Protein AF-0000000076348646 (afdb_homodimer)

Structure (mmCIF, N/CA/C/O backbone):
data_AF-0000000076348646-model_v1
#
loop_
_entity.id
_entity.type
_entity.pdbx_description
1 polymer 'UPF0246 protein F7D20_08375'
#
loop_
_atom_site.group_PDB
_atom_site.id
_atom_site.type_symbol
_atom_site.label_atom_id
_atom_site.label_alt_id
_atom_site.label_comp_id
_atom_site.label_asym_id
_atom_site.label_entity_id
_atom_site.label_seq_id
_atom_site.pdbx_PDB_ins_code
_atom_site.Cartn_x
_atom_site.Cartn_y
_atom_site.Cartn_z
_atom_site.occupancy
_atom_site.B_iso_or_equiv
_atom_site.auth_seq_id
_atom_site.auth_comp_id
_atom_site.auth_asym_id
_atom_site.auth_atom_id
_atom_site.pdbx_PDB_model_num
ATOM 1 N N . MET A 1 1 ? 0.37 -32.438 -5.895 1 96.38 1 MET A N 1
ATOM 2 C CA . MET A 1 1 ? 0.65 -31.203 -5.156 1 96.38 1 MET A CA 1
ATOM 3 C C . MET A 1 1 ? 0.31 -29.984 -5.996 1 96.38 1 MET A C 1
ATOM 5 O O . MET A 1 1 ? 0.658 -29.906 -7.176 1 96.38 1 MET A O 1
ATOM 9 N N . GLN A 1 2 ? -0.508 -29.078 -5.422 1 98.62 2 GLN A N 1
ATOM 10 C CA . GLN A 1 2 ? -0.796 -27.812 -6.078 1 98.62 2 GLN A CA 1
ATOM 11 C C . GLN A 1 2 ? 0.082 -26.688 -5.52 1 98.62 2 GLN A C 1
ATOM 13 O O . GLN A 1 2 ? 0.474 -26.734 -4.352 1 98.62 2 GLN A O 1
ATOM 18 N N . ILE A 1 3 ? 0.39 -25.734 -6.387 1 98.81 3 ILE A N 1
ATOM 19 C CA . ILE A 1 3 ? 1.268 -24.625 -6.039 1 98.81 3 ILE A CA 1
ATOM 20 C C . ILE A 1 3 ? 0.524 -23.297 -6.223 1 98.81 3 ILE A C 1
ATOM 22 O O . ILE A 1 3 ? -0.223 -23.125 -7.188 1 98.81 3 ILE A O 1
ATOM 26 N N . LEU A 1 4 ? 0.696 -22.438 -5.309 1 98.81 4 LEU A N 1
ATOM 27 C CA . LEU A 1 4 ? 0.098 -21.094 -5.375 1 98.81 4 LEU A CA 1
ATOM 28 C C . LEU A 1 4 ? 1.174 -20.031 -5.469 1 98.81 4 LEU A C 1
ATOM 30 O O . LEU A 1 4 ? 2.074 -19.969 -4.629 1 98.81 4 LEU A O 1
ATOM 34 N N . LEU A 1 5 ? 1.164 -19.203 -6.516 1 98.81 5 LEU A N 1
ATOM 35 C CA . LEU A 1 5 ? 2.08 -18.094 -6.727 1 98.81 5 LEU A CA 1
ATOM 36 C C . LEU A 1 5 ? 1.314 -16.797 -6.977 1 98.81 5 LEU A C 1
ATOM 38 O O . LEU A 1 5 ? 0.249 -16.812 -7.594 1 98.81 5 LEU A O 1
ATOM 42 N N . ALA A 1 6 ? 1.824 -15.695 -6.48 1 98.25 6 ALA A N 1
ATOM 43 C CA . ALA A 1 6 ? 1.195 -14.398 -6.711 1 98.25 6 ALA A CA 1
ATOM 44 C C . ALA A 1 6 ? 1.546 -13.859 -8.094 1 98.25 6 ALA A C 1
ATOM 46 O O . ALA A 1 6 ? 2.621 -14.148 -8.625 1 98.25 6 ALA A O 1
ATOM 47 N N . ASN A 1 7 ? 0.693 -13.031 -8.664 1 98.31 7 ASN A N 1
ATOM 48 C CA . ASN A 1 7 ? 1.028 -12.312 -9.891 1 98.31 7 ASN A CA 1
ATOM 49 C C . ASN A 1 7 ? 2.029 -11.195 -9.625 1 98.31 7 ASN A C 1
ATOM 51 O O . ASN A 1 7 ? 2.521 -11.047 -8.508 1 98.31 7 ASN A O 1
ATOM 55 N N . ALA A 1 8 ? 2.402 -10.484 -10.703 1 97.75 8 ALA A N 1
ATOM 56 C CA . ALA A 1 8 ? 3.195 -9.266 -10.602 1 97.75 8 ALA A CA 1
ATOM 57 C C . ALA A 1 8 ? 2.438 -8.07 -11.164 1 97.75 8 ALA A C 1
ATOM 59 O O . ALA A 1 8 ? 1.623 -8.219 -12.078 1 97.75 8 ALA A O 1
ATOM 60 N N . LYS A 1 9 ? 2.707 -6.895 -10.68 1 95.81 9 LYS A N 1
ATOM 61 C CA . LYS A 1 9 ? 2.09 -5.68 -11.203 1 95.81 9 LYS A CA 1
ATOM 62 C C . LYS A 1 9 ? 2.703 -5.289 -12.547 1 95.81 9 LYS A C 1
ATOM 64 O O . LYS A 1 9 ? 2.006 -4.785 -13.43 1 95.81 9 LYS A O 1
ATOM 69 N N . ILE A 1 10 ? 4.016 -5.484 -12.625 1 96.75 10 ILE A N 1
ATOM 70 C CA . ILE A 1 10 ? 4.691 -5.18 -13.883 1 96.75 10 ILE A CA 1
ATOM 71 C C . ILE A 1 10 ? 4.48 -6.328 -14.867 1 96.75 10 ILE A C 1
ATOM 73 O O . ILE A 1 10 ? 4.66 -7.496 -14.523 1 96.75 10 ILE A O 1
ATOM 77 N N . MET A 1 11 ? 4.078 -5.957 -16.094 1 97.81 11 MET A N 1
ATOM 78 C CA . MET A 1 11 ? 3.762 -6.977 -17.094 1 97.81 11 MET A CA 1
ATOM 79 C C . MET A 1 11 ? 4.461 -6.676 -18.406 1 97.81 11 MET A C 1
ATOM 81 O O . MET A 1 11 ? 4.75 -5.52 -18.719 1 97.81 11 MET A O 1
ATOM 85 N N . PHE A 1 12 ? 4.684 -7.727 -19.125 1 97 12 PHE A N 1
ATOM 86 C CA . PHE A 1 12 ? 5.137 -7.586 -20.5 1 97 12 PHE A CA 1
ATOM 87 C C . PHE A 1 12 ? 3.979 -7.195 -21.406 1 97 12 PHE A C 1
ATOM 89 O O . PHE A 1 12 ? 2.82 -7.5 -21.125 1 97 12 PHE A O 1
ATOM 96 N N . GLY A 1 13 ? 4.336 -6.586 -22.594 1 94.81 13 GLY A N 1
ATOM 97 C CA . GLY A 1 13 ? 3.328 -6.227 -23.578 1 94.81 13 GLY A CA 1
ATOM 98 C C . GLY A 1 13 ? 2.986 -7.359 -24.516 1 94.81 13 GLY A C 1
ATOM 99 O O . GLY A 1 13 ? 1.911 -7.367 -25.125 1 94.81 13 GLY A O 1
ATOM 100 N N . LYS A 1 14 ? 3.977 -8.258 -24.609 1 94.06 14 LYS A N 1
ATOM 101 C CA . LYS A 1 14 ? 3.816 -9.391 -25.531 1 94.06 14 LYS A CA 1
ATOM 102 C C . LYS A 1 14 ? 4.656 -10.578 -25.078 1 94.06 14 LYS A C 1
ATOM 104 O O . LYS A 1 14 ? 5.559 -10.438 -24.25 1 94.06 14 LYS A O 1
ATOM 109 N N . ALA A 1 15 ? 4.211 -11.727 -25.562 1 94.56 15 ALA A N 1
ATOM 110 C CA . ALA A 1 15 ? 4.965 -12.961 -25.359 1 94.56 15 ALA A CA 1
ATOM 111 C C . ALA A 1 15 ? 5.094 -13.75 -26.656 1 94.56 15 ALA A C 1
ATOM 113 O O . ALA A 1 15 ? 4.281 -13.602 -27.562 1 94.56 15 ALA A O 1
ATOM 114 N N . ASP A 1 16 ? 6.09 -14.617 -26.719 1 93.56 16 ASP A N 1
ATOM 115 C CA . ASP A 1 16 ? 6.371 -15.359 -27.953 1 93.56 16 ASP A CA 1
ATOM 116 C C . ASP A 1 16 ? 5.438 -16.562 -28.078 1 93.56 16 ASP A C 1
ATOM 118 O O . ASP A 1 16 ? 5.195 -17.047 -29.188 1 93.56 16 ASP A O 1
ATOM 122 N N . ARG A 1 17 ? 4.887 -17.016 -27.031 1 96.31 17 ARG A N 1
ATOM 123 C CA . ARG A 1 17 ? 4.004 -18.172 -27.047 1 96.31 17 ARG A CA 1
ATOM 124 C C . ARG A 1 17 ? 2.541 -17.75 -26.953 1 96.31 17 ARG A C 1
ATOM 126 O O . ARG A 1 17 ? 2.223 -16.719 -26.359 1 96.31 17 ARG A O 1
ATOM 133 N N . LYS A 1 18 ? 1.748 -18.656 -27.516 1 97.19 18 LYS A N 1
ATOM 134 C CA . LYS A 1 18 ? 0.311 -18.391 -27.469 1 97.19 18 LYS A CA 1
ATOM 135 C C . LYS A 1 18 ? -0.338 -19.125 -26.297 1 97.19 18 LYS A C 1
ATOM 137 O O . LYS A 1 18 ? 0.116 -20.203 -25.906 1 97.19 18 LYS A O 1
ATOM 142 N N . PRO A 1 19 ? -1.363 -18.469 -25.781 1 98.38 19 PRO A N 1
ATOM 143 C CA . PRO A 1 19 ? -2.111 -19.188 -24.75 1 98.38 19 PRO A CA 1
ATOM 144 C C . PRO A 1 19 ? -2.805 -20.438 -25.281 1 98.38 19 PRO 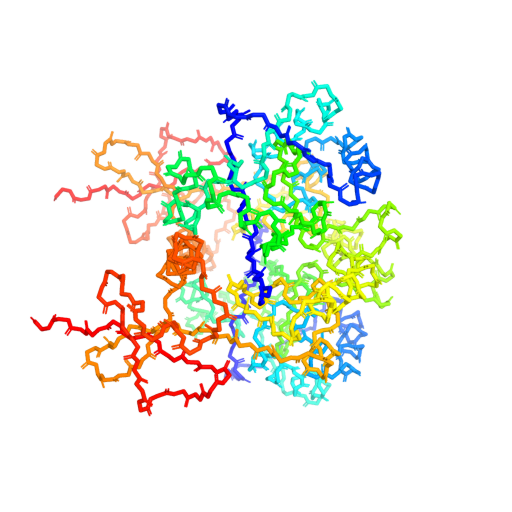A C 1
ATOM 146 O O . PRO A 1 19 ? -3.137 -20.516 -26.469 1 98.38 19 PRO A O 1
ATOM 149 N N . ILE A 1 20 ? -3.031 -21.406 -24.406 1 97.69 20 ILE A N 1
ATOM 150 C CA . ILE A 1 20 ? -3.705 -22.625 -24.844 1 97.69 20 ILE A CA 1
ATOM 151 C C . ILE A 1 20 ? -4.961 -22.844 -24.016 1 97.69 20 ILE A C 1
ATOM 153 O O . ILE A 1 20 ? -5.691 -23.828 -24.219 1 97.69 20 ILE A O 1
ATOM 157 N N . SER A 1 21 ? -5.215 -22.016 -23 1 98.44 21 SER A N 1
ATOM 158 C CA . SER A 1 21 ? -6.406 -22.078 -22.172 1 98.44 21 SER A CA 1
ATOM 159 C C . SER A 1 21 ? -6.93 -20.672 -21.844 1 98.44 21 SER A C 1
ATOM 161 O O . SER A 1 21 ? -6.309 -19.672 -22.219 1 98.44 21 SER A O 1
ATOM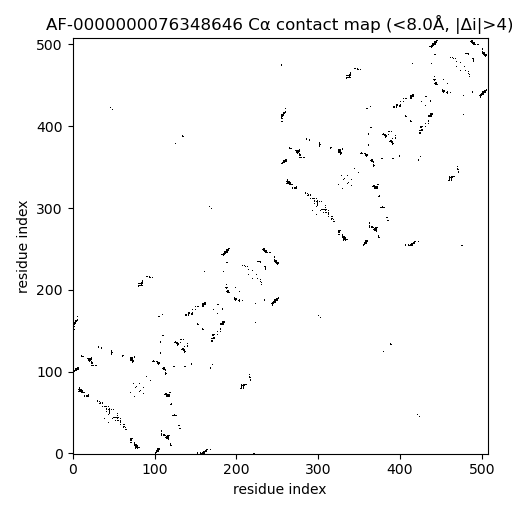 163 N N . THR A 1 22 ? -8.125 -20.656 -21.281 1 98.5 22 THR A N 1
ATOM 164 C CA . THR A 1 22 ? -8.797 -19.422 -20.906 1 98.5 22 THR A CA 1
ATOM 165 C C . THR A 1 22 ? 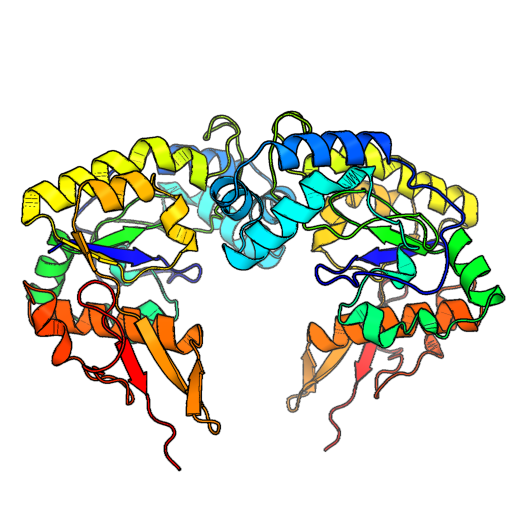-9.008 -19.344 -19.391 1 98.5 22 THR A C 1
ATOM 167 O O . THR A 1 22 ? -9.305 -20.359 -18.75 1 98.5 22 THR A O 1
ATOM 170 N N . PRO A 1 23 ? -8.891 -18.094 -18.875 1 98.75 23 PRO A N 1
ATOM 171 C CA . PRO A 1 23 ? -9.125 -17.969 -17.438 1 98.75 23 PRO A CA 1
ATOM 172 C C . PRO A 1 23 ? -10.492 -18.5 -17 1 98.75 23 PRO A C 1
ATOM 174 O O . PRO A 1 23 ? -11.484 -18.297 -17.703 1 98.75 23 PRO A O 1
ATOM 177 N N . LEU A 1 24 ? -10.531 -19.094 -15.852 1 98.12 24 LEU A N 1
ATOM 178 C CA . LEU A 1 24 ? -11.758 -19.656 -15.312 1 98.12 24 LEU A CA 1
ATOM 179 C C . LEU A 1 24 ? -12.828 -18.578 -15.141 1 98.12 24 LEU A C 1
ATOM 181 O O . LEU A 1 24 ? -14.016 -18.828 -15.359 1 98.12 24 LEU A O 1
ATOM 185 N N . PHE A 1 25 ? -12.453 -17.391 -14.852 1 98.25 25 PHE A N 1
ATOM 186 C CA . PHE A 1 25 ? -13.383 -16.312 -14.57 1 98.25 25 PHE A CA 1
ATOM 187 C C . PHE A 1 25 ? -13.227 -15.18 -15.578 1 98.25 25 PHE A C 1
ATOM 189 O O . PHE A 1 25 ? -13.297 -14 -15.219 1 98.25 25 PHE A O 1
ATOM 196 N N . GLN A 1 26 ? -13.047 -15.531 -16.797 1 98.38 26 GLN A N 1
ATOM 197 C CA . GLN A 1 26 ? -12.867 -14.555 -17.859 1 98.38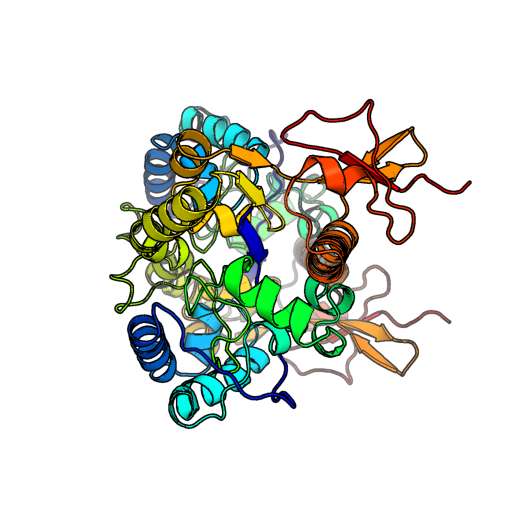 26 GLN A CA 1
ATOM 198 C C . GLN A 1 26 ? -14.039 -13.578 -17.922 1 98.38 26 GLN A C 1
ATOM 200 O O . GLN A 1 26 ? -13.852 -12.375 -18.078 1 98.38 26 GLN A O 1
ATOM 205 N N . THR A 1 27 ? -15.242 -14.094 -17.781 1 98.06 27 THR A N 1
ATOM 206 C CA . THR A 1 27 ? -16.422 -13.25 -17.891 1 98.06 27 THR A CA 1
ATOM 207 C C . THR A 1 27 ? -16.453 -12.211 -16.766 1 98.06 27 THR A C 1
ATOM 209 O O . THR A 1 27 ? -16.828 -11.055 -17 1 98.06 27 THR A O 1
ATOM 212 N N . VAL A 1 28 ? -16.062 -12.617 -15.625 1 98 28 VAL A N 1
ATOM 213 C CA . VAL A 1 28 ? -15.984 -11.688 -14.508 1 98 28 VAL A CA 1
ATOM 214 C C . VAL A 1 28 ? -14.93 -10.617 -14.797 1 98 28 VAL A C 1
ATOM 216 O O . VAL A 1 28 ? -15.188 -9.422 -14.617 1 98 28 VAL A O 1
ATOM 219 N N . ALA A 1 29 ? -13.789 -11.031 -15.273 1 98.38 29 ALA A N 1
ATOM 220 C CA . ALA A 1 29 ? -12.719 -10.102 -15.617 1 98.38 29 ALA A CA 1
ATOM 221 C C . ALA A 1 29 ? -13.172 -9.094 -16.672 1 98.38 29 ALA A C 1
ATOM 223 O O . ALA A 1 29 ? -12.852 -7.906 -16.578 1 98.38 29 ALA A O 1
ATOM 224 N N . ASP A 1 30 ? -13.922 -9.578 -17.609 1 98.38 30 ASP A N 1
ATOM 225 C CA . ASP A 1 30 ? -14.453 -8.711 -18.656 1 98.38 30 ASP A CA 1
ATOM 226 C C . ASP A 1 30 ? -15.352 -7.625 -18.047 1 98.38 30 ASP A C 1
ATOM 228 O O . ASP A 1 30 ? -15.273 -6.461 -18.453 1 98.38 30 ASP A O 1
ATOM 232 N N . THR A 1 31 ? -16.156 -8.047 -17.156 1 98.25 31 THR A N 1
ATOM 233 C CA . THR A 1 31 ? -17.078 -7.125 -16.516 1 98.25 31 THR A CA 1
ATOM 234 C C . THR A 1 31 ? -16.328 -6.082 -15.695 1 98.25 31 THR A C 1
ATOM 236 O O . THR A 1 31 ? -16.625 -4.887 -15.758 1 98.25 31 THR A O 1
ATOM 239 N N . LEU A 1 32 ? -15.352 -6.508 -14.953 1 98.25 32 LEU A N 1
ATOM 240 C CA . LEU A 1 32 ? -14.539 -5.586 -14.172 1 98.25 32 LEU A CA 1
ATOM 241 C C . LEU A 1 32 ? -13.805 -4.605 -15.078 1 98.25 32 LEU A C 1
ATOM 243 O O . LEU A 1 32 ? -13.82 -3.396 -14.836 1 98.25 32 LEU A O 1
ATOM 247 N N . ALA A 1 33 ? -13.234 -5.133 -16.094 1 98.38 33 ALA A N 1
ATOM 248 C CA . ALA A 1 33 ? -12.469 -4.312 -17.031 1 98.38 33 ALA A CA 1
ATOM 249 C C . ALA A 1 33 ? -13.359 -3.281 -17.719 1 98.38 33 ALA A C 1
ATOM 251 O O . ALA A 1 33 ? -12.953 -2.137 -17.922 1 98.38 33 ALA A O 1
ATOM 252 N N . ALA A 1 34 ? -14.523 -3.686 -18.047 1 98.19 34 ALA A N 1
ATOM 253 C CA . ALA A 1 34 ? -15.461 -2.781 -18.719 1 98.19 34 ALA A CA 1
ATOM 254 C C . ALA A 1 34 ? -15.789 -1.583 -17.828 1 98.19 34 ALA A C 1
ATOM 256 O O . ALA A 1 34 ? -15.867 -0.45 -18.312 1 98.19 34 ALA A O 1
ATOM 257 N N . GLU A 1 35 ? -15.992 -1.836 -16.609 1 97.75 35 GLU A N 1
ATOM 258 C CA . GLU A 1 35 ? -16.297 -0.73 -15.711 1 97.75 35 GLU A CA 1
ATOM 259 C C . GLU A 1 35 ? -15.086 0.169 -15.508 1 97.75 35 GLU A C 1
ATOM 261 O O . GLU A 1 35 ? -15.219 1.393 -15.445 1 97.75 35 GLU A O 1
ATOM 266 N N . MET A 1 36 ? -13.977 -0.455 -15.391 1 97.75 36 MET A N 1
ATOM 267 C CA . MET A 1 36 ? -12.75 0.333 -15.266 1 97.75 36 MET A CA 1
ATOM 268 C C . MET A 1 36 ? -12.547 1.222 -16.484 1 97.75 36 MET A C 1
ATOM 270 O O . MET A 1 36 ? -12.078 2.355 -16.359 1 97.75 36 MET A O 1
ATOM 274 N N . ALA A 1 37 ? -12.898 0.775 -17.625 1 97.62 37 ALA A N 1
ATOM 275 C CA . ALA A 1 37 ? -12.719 1.491 -18.891 1 97.62 37 ALA A CA 1
ATOM 276 C C . ALA A 1 37 ? -13.602 2.734 -18.938 1 97.62 37 ALA A C 1
ATOM 278 O O . ALA A 1 37 ? -13.336 3.658 -19.719 1 97.62 37 ALA A O 1
ATOM 279 N N . ARG A 1 38 ? -14.602 2.766 -18.172 1 97.19 38 ARG A N 1
ATOM 280 C CA . ARG A 1 38 ? -15.539 3.887 -18.188 1 97.19 38 ARG A CA 1
ATOM 281 C C . ARG A 1 38 ? -15.008 5.051 -17.359 1 97.19 38 ARG A C 1
ATOM 283 O O . ARG A 1 38 ? -15.531 6.168 -17.438 1 97.19 38 ARG A O 1
ATOM 290 N N . MET A 1 39 ? -14.047 4.781 -16.609 1 96 39 MET A N 1
ATOM 291 C CA . MET A 1 39 ? -13.477 5.828 -15.766 1 96 39 MET A CA 1
ATOM 292 C C . MET A 1 39 ? -12.508 6.699 -16.562 1 96 39 MET A C 1
ATOM 294 O O . MET A 1 39 ? -11.898 6.238 -17.531 1 96 39 MET A O 1
ATOM 298 N N . ASP A 1 40 ? -12.406 7.922 -16.078 1 95.44 40 ASP A N 1
ATOM 299 C CA . ASP A 1 40 ? -11.328 8.727 -16.656 1 95.44 40 ASP A CA 1
ATOM 300 C C . ASP A 1 40 ? -10.008 8.469 -15.938 1 95.44 40 ASP A C 1
ATOM 302 O O . ASP A 1 40 ? -9.961 7.711 -14.969 1 95.44 40 ASP A O 1
ATOM 306 N N . VAL A 1 41 ? -8.945 9.102 -16.453 1 95.19 41 VAL A N 1
ATOM 307 C CA . VAL A 1 41 ? -7.594 8.844 -15.969 1 95.19 41 VAL A CA 1
ATOM 308 C C . VAL A 1 41 ? -7.488 9.227 -14.5 1 95.19 41 VAL A C 1
ATOM 310 O O . VAL A 1 41 ? -6.859 8.523 -13.703 1 95.19 41 VAL A O 1
ATOM 313 N N . GLU A 1 42 ? -8.109 10.25 -14.094 1 87.88 42 GLU A N 1
ATOM 314 C CA . GLU A 1 42 ? -8.055 10.711 -12.711 1 87.88 42 GLU A CA 1
ATOM 315 C C . GLU A 1 42 ? -8.766 9.742 -11.773 1 87.88 42 GLU A C 1
ATOM 317 O O . GLU A 1 42 ? -8.25 9.414 -10.703 1 87.88 42 GLU A O 1
ATOM 322 N N . GLU A 1 43 ? -9.859 9.336 -12.203 1 89.06 43 GLU A N 1
ATOM 323 C CA . GLU A 1 43 ? -10.625 8.367 -11.422 1 89.06 43 GLU A CA 1
ATOM 324 C C . GLU A 1 43 ? -9.867 7.047 -11.297 1 89.06 43 GLU A C 1
ATOM 326 O O . GLU A 1 43 ? -9.836 6.449 -10.219 1 89.06 43 GLU A O 1
ATOM 331 N N . LEU A 1 44 ? -9.25 6.652 -12.352 1 94 44 LEU A N 1
ATOM 332 C CA . LEU A 1 44 ? -8.492 5.406 -12.344 1 94 44 LEU A CA 1
ATOM 333 C C . LEU A 1 44 ? -7.301 5.504 -11.398 1 94 44 LEU A C 1
ATOM 335 O O . LEU A 1 44 ? -6.992 4.551 -10.68 1 94 44 LEU A O 1
ATOM 339 N N . ALA A 1 45 ? -6.633 6.609 -11.492 1 90.5 45 ALA A N 1
ATOM 340 C CA . ALA A 1 45 ? -5.492 6.828 -10.602 1 90.5 45 ALA A CA 1
ATOM 341 C C . ALA A 1 45 ? -5.902 6.688 -9.141 1 90.5 45 ALA A C 1
ATOM 343 O O . ALA A 1 45 ? -5.176 6.086 -8.344 1 90.5 45 ALA A O 1
ATOM 344 N N . ARG A 1 46 ? -7.062 7.152 -8.844 1 83.56 46 ARG A N 1
ATOM 345 C CA . ARG A 1 46 ? -7.586 7.07 -7.484 1 83.56 46 ARG A CA 1
ATOM 346 C C . ARG A 1 46 ? -7.961 5.633 -7.125 1 83.56 46 ARG A C 1
ATOM 348 O O . ARG A 1 46 ? -7.594 5.141 -6.059 1 83.56 46 ARG A O 1
ATOM 355 N N . GLN A 1 47 ? -8.617 4.988 -8.023 1 85.94 47 GLN A N 1
ATOM 356 C CA . GLN A 1 47 ? -9.086 3.627 -7.789 1 85.94 47 GLN A CA 1
ATOM 357 C C . GLN A 1 47 ? -7.914 2.658 -7.656 1 85.94 47 GLN A C 1
ATOM 359 O O . GLN A 1 47 ? -7.934 1.763 -6.809 1 85.94 47 GLN A O 1
ATOM 364 N N . LEU A 1 48 ? -6.902 2.889 -8.406 1 91.19 48 LEU A N 1
ATOM 365 C CA . LEU A 1 48 ? -5.766 1.976 -8.445 1 91.19 48 LEU A CA 1
ATOM 366 C C . LEU A 1 48 ? -4.668 2.436 -7.492 1 91.19 48 LEU A C 1
ATOM 368 O O . LEU A 1 48 ? -3.662 1.744 -7.316 1 91.19 48 LEU A O 1
ATOM 372 N N . ASP A 1 49 ? -4.898 3.547 -6.984 1 82.69 49 ASP A N 1
ATOM 373 C CA . ASP A 1 49 ? -3.92 4.145 -6.082 1 82.69 49 ASP A CA 1
ATOM 374 C C . ASP A 1 49 ? -2.533 4.18 -6.719 1 82.69 49 ASP A C 1
ATOM 376 O O . ASP A 1 49 ? -1.573 3.646 -6.156 1 82.69 49 ASP A O 1
ATOM 380 N N . CYS A 1 50 ? -2.541 4.887 -7.816 1 88.88 50 CYS A N 1
ATOM 381 C CA . CYS A 1 50 ? -1.296 4.941 -8.57 1 88.88 50 CYS A CA 1
ATOM 382 C C . CYS A 1 50 ? -1.093 6.32 -9.188 1 88.88 50 CYS A C 1
ATOM 384 O O . CYS A 1 50 ? -1.953 7.195 -9.062 1 88.88 50 CYS A O 1
ATOM 386 N N . SER A 1 51 ? 0.047 6.504 -9.773 1 85.56 51 SER A N 1
ATOM 387 C CA . SER A 1 51 ? 0.366 7.773 -10.414 1 85.56 51 SER A CA 1
ATOM 388 C C . SER A 1 51 ? -0.507 8 -11.648 1 85.56 51 SER A C 1
ATOM 390 O O . SER A 1 51 ? -1.061 7.055 -12.203 1 85.56 51 SER A O 1
ATOM 392 N N . LYS A 1 52 ? -0.572 9.219 -12.078 1 87.94 52 LYS A N 1
ATOM 393 C CA . LYS A 1 52 ? -1.313 9.578 -13.281 1 87.94 52 LYS A CA 1
ATOM 394 C C . LYS A 1 52 ? -0.743 8.867 -14.508 1 87.94 52 LYS A C 1
ATOM 396 O O . LYS A 1 52 ? -1.49 8.469 -15.406 1 87.94 52 LYS A O 1
ATOM 401 N N . LYS A 1 53 ? 0.567 8.719 -14.453 1 93.38 53 LYS A N 1
ATOM 402 C CA . LYS A 1 53 ? 1.221 8.062 -15.578 1 93.38 53 LYS A CA 1
ATOM 403 C C . LYS A 1 53 ? 0.781 6.602 -15.688 1 93.38 53 LYS A C 1
ATOM 405 O O . LYS A 1 53 ? 0.4 6.145 -16.766 1 93.38 53 LYS A O 1
ATOM 410 N N . ILE A 1 54 ? 0.742 5.922 -14.609 1 95.56 54 ILE A N 1
ATOM 411 C CA . ILE A 1 54 ? 0.328 4.523 -14.586 1 95.56 54 ILE A CA 1
ATOM 412 C C . ILE A 1 54 ? -1.16 4.422 -14.906 1 95.56 54 ILE A C 1
ATOM 414 O O . ILE A 1 54 ? -1.577 3.531 -15.656 1 95.56 54 ILE A O 1
ATOM 418 N N . ALA A 1 55 ? -1.876 5.359 -14.453 1 96.12 55 ALA A N 1
ATOM 419 C CA . ALA A 1 55 ? -3.312 5.367 -14.711 1 96.12 55 ALA A CA 1
ATOM 420 C C . ALA A 1 55 ? -3.596 5.559 -16.203 1 96.12 55 ALA A C 1
ATOM 422 O O . ALA A 1 55 ? -4.48 4.906 -16.766 1 96.12 55 ALA A O 1
ATOM 423 N N . ALA A 1 56 ? -2.877 6.422 -16.797 1 97.69 56 ALA A N 1
ATOM 424 C CA . ALA A 1 56 ? -3.059 6.668 -18.219 1 97.69 56 ALA A CA 1
ATOM 425 C C . ALA A 1 56 ? -2.732 5.422 -19.047 1 97.69 56 ALA A C 1
ATOM 427 O O . ALA A 1 56 ? -3.457 5.078 -19.984 1 97.69 56 ALA A O 1
ATOM 428 N N . GLU A 1 57 ? -1.667 4.816 -18.641 1 97.81 57 GLU A N 1
ATOM 429 C CA . GLU A 1 57 ? -1.292 3.568 -19.297 1 97.81 57 GLU A CA 1
ATOM 430 C C . GLU A 1 57 ? -2.396 2.523 -19.172 1 97.81 57 GLU A C 1
ATOM 432 O O . GLU A 1 57 ? -2.742 1.854 -20.156 1 97.81 57 GLU A O 1
ATOM 437 N N . ASN A 1 58 ? -2.963 2.436 -18.062 1 98 58 ASN A N 1
ATOM 438 C CA . ASN A 1 58 ? -3.957 1.391 -17.828 1 98 58 ASN A CA 1
ATOM 439 C C . ASN A 1 58 ? -5.328 1.796 -18.375 1 98 58 ASN A C 1
ATOM 441 O O . ASN A 1 58 ? -6.172 0.94 -18.641 1 98 58 ASN A O 1
ATOM 445 N N . TRP A 1 59 ? -5.516 3.074 -18.484 1 98.06 59 TRP A N 1
ATOM 446 C CA . TRP A 1 59 ? -6.711 3.533 -19.188 1 98.06 59 TRP A CA 1
ATOM 447 C C . TRP A 1 59 ? -6.75 2.988 -20.609 1 98.06 59 TRP A C 1
ATOM 449 O O . TRP A 1 59 ? -7.77 2.449 -21.047 1 98.06 59 TRP A O 1
ATOM 459 N N . GLN A 1 60 ? -5.664 3.059 -21.25 1 98 60 GLN A N 1
ATOM 460 C CA . GLN A 1 60 ? -5.566 2.51 -22.594 1 98 60 GLN A CA 1
ATOM 461 C C . GLN A 1 60 ? -5.746 0.995 -22.594 1 98 60 GLN A C 1
ATOM 463 O O . GLN A 1 60 ? -6.434 0.443 -23.453 1 98 60 GLN A O 1
ATOM 468 N N . ARG A 1 61 ? -5.16 0.344 -21.641 1 98.19 61 ARG A N 1
ATOM 469 C CA . ARG A 1 61 ? -5.242 -1.11 -21.547 1 98.19 61 ARG A CA 1
ATOM 470 C C . ARG A 1 61 ? -6.684 -1.567 -21.359 1 98.19 61 ARG A C 1
ATOM 472 O O . ARG A 1 61 ? -7.133 -2.506 -22.031 1 98.19 61 ARG A O 1
ATOM 479 N N . TYR A 1 62 ? -7.387 -0.858 -20.547 1 98.44 62 TYR A N 1
ATOM 480 C CA . TYR A 1 62 ? -8.766 -1.256 -20.297 1 98.44 62 TYR A CA 1
ATOM 481 C C . TYR A 1 62 ? -9.648 -0.949 -21.5 1 98.44 62 TYR A C 1
ATOM 483 O O . TYR A 1 62 ? -10.586 -1.696 -21.797 1 98.44 62 TYR A O 1
ATOM 491 N N . HIS A 1 63 ? -9.352 0.084 -22.188 1 97.88 63 HIS A N 1
ATOM 492 C CA . HIS A 1 63 ? -10.109 0.408 -23.391 1 97.88 63 HIS A CA 1
ATOM 493 C C . HIS A 1 63 ? -9.867 -0.62 -24.484 1 97.88 63 HIS A C 1
ATOM 495 O O . HIS A 1 63 ? -10.758 -0.889 -25.297 1 97.88 63 HIS A O 1
ATOM 501 N N . ASN A 1 64 ? -8.734 -1.184 -24.5 1 97.5 64 ASN A N 1
ATOM 502 C CA . ASN A 1 64 ? -8.367 -2.154 -25.516 1 97.5 64 ASN A CA 1
ATOM 503 C C . ASN A 1 64 ? -8.477 -3.584 -25 1 97.5 64 ASN A C 1
ATOM 505 O O . ASN A 1 64 ? -7.945 -4.512 -25.625 1 97.5 64 ASN A O 1
ATOM 509 N N . PHE A 1 65 ? -9.094 -3.785 -23.922 1 98.25 65 PHE A N 1
ATOM 510 C CA . PHE A 1 65 ? -9.039 -5.027 -23.156 1 98.25 65 PHE A CA 1
ATOM 511 C C . PHE A 1 65 ? -9.539 -6.199 -24 1 98.25 65 PHE A C 1
ATOM 513 O O . PHE A 1 65 ? -8.922 -7.266 -24.016 1 98.25 65 PHE A O 1
ATOM 520 N N . MET A 1 66 ? -10.57 -6.008 -24.797 1 95.38 66 MET A N 1
ATOM 521 C CA . MET A 1 66 ? -11.195 -7.098 -25.531 1 95.38 66 MET A CA 1
ATOM 522 C C . MET A 1 66 ? -10.461 -7.367 -26.844 1 95.38 66 MET A C 1
ATOM 524 O O . MET A 1 66 ? -10.461 -8.492 -27.344 1 95.38 66 MET A O 1
ATOM 528 N N . ALA A 1 67 ? -9.75 -6.414 -27.344 1 95.94 67 ALA A N 1
ATOM 529 C CA . ALA A 1 67 ? -9.125 -6.52 -28.656 1 95.94 67 ALA A CA 1
ATOM 530 C C . ALA A 1 67 ? -7.648 -6.871 -28.531 1 95.94 67 ALA A C 1
ATOM 532 O O . ALA A 1 67 ? -7.027 -7.32 -29.5 1 95.94 67 ALA A O 1
ATOM 533 N N . ALA A 1 68 ? -7.152 -6.727 -27.375 1 97.06 68 ALA A N 1
ATOM 534 C CA . ALA A 1 68 ? -5.715 -6.902 -27.188 1 97.06 68 ALA A CA 1
ATOM 535 C C . ALA A 1 68 ? -5.305 -8.359 -27.406 1 97.06 68 ALA A C 1
ATOM 537 O O . ALA A 1 68 ? -6.082 -9.273 -27.141 1 97.06 68 ALA A O 1
ATOM 538 N N . GLU A 1 69 ? -4.102 -8.508 -27.906 1 97 69 GLU A N 1
ATOM 539 C CA . GLU A 1 69 ? -3.557 -9.852 -28.047 1 97 69 GLU A CA 1
ATOM 540 C C . GLU A 1 69 ? -3.244 -10.484 -26.703 1 97 69 GLU A C 1
ATOM 542 O O . GLU A 1 69 ? -2.586 -9.859 -25.859 1 97 69 GLU A O 1
ATOM 547 N N . LYS A 1 70 ? -3.654 -11.656 -26.516 1 98.19 70 LYS A N 1
ATOM 548 C CA . LYS A 1 70 ? -3.48 -12.344 -25.234 1 98.19 70 LYS A CA 1
ATOM 549 C C . LYS A 1 70 ? -2.135 -13.062 -25.188 1 98.19 70 LYS A C 1
ATOM 551 O O . LYS A 1 70 ? -1.597 -13.461 -26.219 1 98.19 70 LYS A O 1
ATOM 556 N N . MET A 1 71 ? -1.638 -13.211 -23.984 1 98.25 71 MET A N 1
ATOM 557 C CA . MET A 1 71 ? -0.422 -13.961 -23.688 1 98.25 71 MET A CA 1
ATOM 558 C C . MET A 1 71 ? -0.649 -14.93 -22.531 1 98.25 71 MET A C 1
ATOM 560 O O . MET A 1 71 ? -1.509 -14.688 -21.672 1 98.25 71 MET A O 1
ATOM 564 N N . PRO A 1 72 ? 0.119 -16.047 -22.562 1 98.75 72 PRO A N 1
ATOM 565 C CA . PRO A 1 72 ? -0.004 -16.922 -21.391 1 98.75 72 PRO A CA 1
ATOM 566 C C . PRO A 1 72 ? 0.333 -16.219 -20.094 1 98.75 72 PRO A C 1
ATOM 568 O O . PRO A 1 72 ? 1.3 -15.453 -20.016 1 98.75 72 PRO A O 1
ATOM 571 N N . ALA A 1 73 ? -0.455 -16.453 -19.094 1 98.88 73 ALA A N 1
ATOM 572 C CA . ALA A 1 73 ? -0.291 -15.789 -17.797 1 98.88 73 ALA A CA 1
ATOM 573 C C . ALA A 1 73 ? 1.133 -15.953 -17.266 1 98.88 73 ALA A C 1
ATOM 575 O O . ALA A 1 73 ? 1.753 -14.984 -16.828 1 98.88 73 ALA A O 1
ATOM 576 N N . LEU A 1 74 ? 1.667 -17.094 -17.375 1 98.81 74 LEU A N 1
ATOM 577 C CA . LEU A 1 74 ? 2.977 -17.406 -16.812 1 98.81 74 LEU A CA 1
ATOM 578 C C . LEU A 1 74 ? 4.07 -16.594 -17.5 1 98.81 74 LEU A C 1
ATOM 580 O O . LEU A 1 74 ? 5.129 -16.344 -16.906 1 98.81 74 LEU A O 1
ATOM 584 N N . LEU A 1 75 ? 3.842 -16.172 -18.703 1 98.5 75 LEU A N 1
ATOM 585 C CA . LEU A 1 75 ? 4.828 -15.461 -19.5 1 98.5 75 LEU A CA 1
ATOM 586 C C . LEU A 1 75 ? 4.527 -13.961 -19.516 1 98.5 75 LEU A C 1
ATOM 588 O O . LEU A 1 75 ? 5.293 -13.18 -20.094 1 98.5 75 LEU A O 1
ATOM 592 N N . ALA A 1 76 ? 3.484 -13.586 -18.859 1 98.69 76 ALA A N 1
ATOM 593 C CA . ALA A 1 76 ? 3.006 -12.203 -18.969 1 98.69 76 ALA A CA 1
ATOM 594 C C . ALA A 1 76 ? 3.592 -11.336 -17.859 1 98.69 76 ALA A C 1
ATOM 596 O O . ALA A 1 76 ? 3.754 -10.125 -18.047 1 98.69 76 ALA A O 1
ATOM 597 N N . TYR A 1 77 ? 3.898 -11.906 -16.766 1 98.56 77 TYR A N 1
ATOM 598 C CA . TYR A 1 77 ? 4.32 -11.141 -15.602 1 98.56 77 TYR A CA 1
ATOM 599 C C . TYR A 1 77 ? 5.836 -10.969 -15.578 1 98.56 77 TYR A C 1
ATOM 601 O O . TYR A 1 77 ? 6.574 -11.883 -15.938 1 98.56 77 TYR A O 1
ATOM 609 N N . ASN A 1 78 ? 6.273 -9.742 -15.148 1 97.88 78 ASN A N 1
ATOM 610 C CA . ASN A 1 78 ? 7.691 -9.398 -15.164 1 97.88 78 ASN A CA 1
ATOM 611 C C . ASN A 1 78 ? 8.141 -8.836 -13.82 1 97.88 78 ASN A C 1
ATOM 613 O O . ASN A 1 78 ? 8.914 -7.875 -13.773 1 97.88 78 ASN A O 1
ATOM 617 N N . GLY A 1 79 ? 7.652 -9.344 -12.742 1 97.94 79 GLY A N 1
ATOM 618 C CA . GLY A 1 79 ? 8.086 -8.992 -11.398 1 97.94 79 GLY A CA 1
ATOM 619 C C . GLY A 1 79 ? 9.227 -9.844 -10.898 1 97.94 79 GLY A C 1
ATOM 620 O O . GLY A 1 79 ? 9.695 -10.75 -11.602 1 97.94 79 GLY A O 1
ATOM 621 N N . GLN A 1 80 ? 9.672 -9.609 -9.656 1 97.88 80 GLN A N 1
ATOM 622 C CA . GLN A 1 80 ? 10.852 -10.219 -9.047 1 97.88 80 GLN A CA 1
ATOM 623 C C . GLN A 1 80 ? 10.742 -11.742 -9.055 1 97.88 80 GLN A C 1
ATOM 625 O O . GLN A 1 80 ? 11.688 -12.43 -9.445 1 97.88 80 GLN A O 1
ATOM 630 N N . ALA A 1 81 ? 9.602 -12.312 -8.672 1 98.69 81 ALA A N 1
ATOM 631 C CA . ALA A 1 81 ? 9.43 -13.758 -8.664 1 98.69 81 ALA A CA 1
ATOM 632 C C . ALA A 1 81 ? 9.547 -14.336 -10.07 1 98.69 81 ALA A C 1
ATOM 634 O O . ALA A 1 81 ? 10.18 -15.375 -10.273 1 98.69 81 ALA A O 1
ATOM 635 N N . TYR A 1 82 ? 9.031 -13.68 -11.008 1 98.75 82 TYR A N 1
ATOM 636 C CA . TYR A 1 82 ? 8.953 -14.195 -12.375 1 98.75 82 TYR A CA 1
ATOM 637 C C . TYR A 1 82 ? 10.305 -14.07 -13.078 1 98.75 82 TYR A C 1
ATOM 639 O O . TYR A 1 82 ? 10.648 -14.898 -13.922 1 98.75 82 TYR A O 1
ATOM 647 N N . LYS A 1 83 ? 11.055 -13.031 -12.703 1 98.56 83 LYS A N 1
ATOM 648 C CA . LYS A 1 83 ? 12.422 -12.922 -13.211 1 98.56 83 LYS A CA 1
ATOM 649 C C . LYS A 1 83 ? 13.258 -14.133 -12.805 1 98.56 83 LYS A C 1
ATOM 651 O O . LYS A 1 83 ? 14.172 -14.531 -13.523 1 98.56 83 LYS A O 1
ATOM 656 N N . HIS A 1 84 ? 12.914 -14.711 -11.664 1 98.75 84 HIS A N 1
ATOM 657 C CA . HIS A 1 84 ? 13.695 -15.836 -11.156 1 98.75 84 HIS A CA 1
ATOM 658 C C . HIS A 1 84 ? 13.031 -17.172 -11.523 1 98.75 84 HIS A C 1
ATOM 660 O O . HIS A 1 84 ? 13.68 -18.219 -11.477 1 98.75 84 HIS A O 1
ATOM 666 N N . LEU A 1 85 ? 11.781 -17.094 -11.859 1 98.81 85 LEU A N 1
ATOM 667 C CA . LEU A 1 85 ? 11.102 -18.25 -12.398 1 98.81 85 LEU A CA 1
ATOM 668 C C . LEU A 1 85 ? 11.562 -18.547 -13.828 1 98.81 85 LEU A C 1
ATOM 670 O O . LEU A 1 85 ? 11.641 -19.703 -14.234 1 98.81 85 LEU A O 1
ATOM 674 N N . ARG A 1 86 ? 11.844 -17.5 -14.578 1 98.12 86 ARG A N 1
ATOM 675 C CA . ARG A 1 86 ? 12.344 -17.594 -15.953 1 98.12 86 ARG A CA 1
ATOM 676 C C . ARG A 1 86 ? 11.461 -18.516 -16.797 1 98.12 86 ARG A C 1
ATOM 678 O O . ARG A 1 86 ? 11.961 -19.453 -17.406 1 98.12 86 ARG A O 1
ATOM 685 N N . ALA A 1 87 ? 10.273 -18.141 -16.891 1 97.69 87 ALA A N 1
ATOM 686 C CA . ALA A 1 87 ? 9.281 -19.016 -17.516 1 97.69 87 ALA A CA 1
ATOM 687 C C . ALA A 1 87 ? 9.578 -19.203 -19 1 97.69 87 ALA A C 1
ATOM 689 O O . ALA A 1 87 ? 9.258 -20.25 -19.594 1 97.69 87 ALA A O 1
ATOM 690 N N . ASP A 1 88 ? 10.164 -18.234 -19.609 1 96.44 88 ASP A N 1
ATOM 691 C CA . ASP A 1 88 ? 10.43 -18.25 -21.047 1 96.44 88 ASP A CA 1
ATOM 692 C C . ASP A 1 88 ? 11.445 -19.328 -21.406 1 96.44 88 ASP A C 1
ATOM 694 O O . ASP A 1 88 ? 11.578 -19.703 -22.578 1 96.44 88 ASP A O 1
ATOM 698 N N . THR A 1 89 ? 12.117 -19.844 -20.422 1 97.81 89 THR A N 1
ATOM 699 C CA . THR A 1 89 ? 13.141 -20.844 -20.703 1 97.81 89 THR A CA 1
ATOM 700 C C . THR A 1 89 ? 12.688 -22.234 -20.266 1 97.81 89 THR A C 1
ATOM 702 O O . THR A 1 89 ? 13.445 -23.203 -20.344 1 97.81 89 THR A O 1
ATOM 705 N N . LEU A 1 90 ? 11.5 -22.391 -19.812 1 98.12 90 LEU A N 1
ATOM 706 C CA . LEU A 1 90 ? 10.984 -23.688 -19.391 1 98.12 90 LEU A CA 1
ATOM 707 C C . LEU A 1 90 ? 10.719 -24.578 -20.609 1 98.12 90 LEU A C 1
ATOM 709 O O . LEU A 1 90 ? 10.305 -24.094 -21.656 1 98.12 90 LEU A O 1
ATOM 713 N N . SER A 1 91 ? 10.898 -25.859 -20.422 1 98.06 91 SER A N 1
ATOM 714 C CA . SER A 1 91 ? 10.562 -26.828 -21.453 1 98.06 91 SER A CA 1
ATOM 715 C C . SER A 1 91 ? 9.055 -27 -21.594 1 98.06 91 SER A C 1
ATOM 717 O O . SER A 1 91 ? 8.297 -26.578 -20.703 1 98.06 91 SER A O 1
ATOM 719 N N . ASP A 1 92 ? 8.633 -27.641 -22.688 1 97.25 92 ASP A N 1
ATOM 720 C CA . ASP A 1 92 ? 7.219 -27.938 -22.875 1 97.25 92 ASP A CA 1
ATOM 721 C C . ASP A 1 92 ? 6.684 -28.844 -21.781 1 97.25 92 ASP A C 1
ATOM 723 O O . ASP A 1 92 ? 5.543 -28.688 -21.344 1 97.25 92 ASP A O 1
ATOM 727 N N . GLU A 1 93 ? 7.539 -29.734 -21.422 1 97.81 93 GLU A N 1
ATOM 728 C CA . GLU A 1 93 ? 7.141 -30.656 -20.359 1 97.81 93 GLU A CA 1
ATOM 729 C C . GLU A 1 93 ? 6.914 -29.922 -19.047 1 97.81 93 GLU A C 1
ATOM 731 O O . GLU A 1 93 ? 5.949 -30.188 -18.328 1 97.81 93 GLU A O 1
ATOM 736 N N . ALA A 1 94 ? 7.793 -29.031 -18.75 1 98.44 94 ALA A N 1
ATOM 737 C CA . ALA A 1 94 ? 7.66 -28.234 -17.531 1 98.44 94 ALA A CA 1
ATOM 738 C C . ALA A 1 94 ? 6.406 -27.359 -17.578 1 98.44 94 ALA A C 1
ATOM 740 O O . ALA A 1 94 ? 5.707 -27.203 -16.578 1 98.44 94 ALA A O 1
ATOM 741 N N . LEU A 1 95 ? 6.137 -26.828 -18.719 1 98.31 95 LEU A N 1
ATOM 742 C CA . LEU A 1 95 ? 4.953 -25.984 -18.891 1 98.31 95 LEU A CA 1
ATOM 743 C C . LEU A 1 95 ? 3.678 -26.812 -18.75 1 98.31 95 LEU A C 1
ATOM 745 O O . LEU A 1 95 ? 2.688 -26.344 -18.188 1 98.31 95 LEU A O 1
ATOM 749 N N . GLU A 1 96 ? 3.734 -28 -19.281 1 97.75 96 GLU A N 1
ATOM 750 C CA . GLU A 1 96 ? 2.594 -28.891 -19.125 1 97.75 96 GLU A CA 1
ATOM 751 C C . GLU A 1 96 ? 2.35 -29.219 -17.641 1 97.75 96 GLU A C 1
ATOM 753 O O . GLU A 1 96 ? 1.205 -29.234 -17.188 1 97.75 96 GLU A O 1
ATOM 758 N N . TYR A 1 97 ? 3.441 -29.484 -17.016 1 98.38 97 TYR A N 1
ATOM 759 C CA . TYR A 1 97 ? 3.34 -29.75 -15.586 1 98.38 97 TYR A CA 1
ATOM 760 C C . TYR A 1 97 ? 2.805 -28.531 -14.852 1 98.38 97 TYR A C 1
ATOM 762 O O . TYR A 1 97 ? 1.95 -28.641 -13.969 1 98.38 97 TYR A O 1
ATOM 770 N N . ALA A 1 98 ? 3.258 -27.406 -15.203 1 98.75 98 ALA A N 1
ATOM 771 C CA . ALA A 1 98 ? 2.793 -26.156 -14.602 1 98.75 98 ALA A CA 1
ATOM 772 C C . ALA A 1 98 ? 1.289 -25.984 -14.805 1 98.75 98 ALA A C 1
ATOM 774 O O . ALA A 1 98 ? 0.573 -25.609 -13.875 1 98.75 98 ALA A O 1
ATOM 775 N N . GLN A 1 99 ? 0.845 -26.266 -15.938 1 98.56 99 GLN A N 1
ATOM 776 C CA . GLN A 1 99 ? -0.558 -26.078 -16.297 1 98.56 99 GLN A CA 1
ATOM 777 C C . GLN A 1 99 ? -1.469 -26.906 -15.391 1 98.56 99 GLN A C 1
ATOM 779 O O . GLN A 1 99 ? -2.6 -26.5 -15.102 1 98.56 99 GLN A O 1
ATOM 784 N N . LYS A 1 100 ? -0.929 -27.938 -14.93 1 97.81 100 LYS A N 1
ATOM 785 C CA . LYS A 1 100 ? -1.736 -28.859 -14.133 1 97.81 100 LYS A CA 1
ATOM 786 C C . LYS A 1 100 ? -1.595 -28.547 -12.641 1 97.81 100 LYS A C 1
ATOM 788 O O . LYS A 1 100 ? -2.49 -28.859 -11.852 1 97.81 100 LYS A O 1
ATOM 793 N N . HIS A 1 101 ? -0.503 -27.906 -12.281 1 98.5 101 HIS A N 1
ATOM 794 C CA . HIS A 1 101 ? -0.187 -27.938 -10.859 1 98.5 101 HIS A CA 1
ATOM 795 C C . HIS A 1 101 ? -0.062 -26.516 -10.297 1 98.5 101 HIS A C 1
ATOM 797 O O . HIS A 1 101 ? -0.095 -26.328 -9.078 1 98.5 101 HIS A O 1
ATOM 803 N N . LEU A 1 102 ? 0.054 -25.5 -11.109 1 98.81 102 LEU A N 1
ATOM 804 C CA . LEU A 1 102 ? 0.345 -24.141 -10.641 1 98.81 102 LEU A CA 1
ATOM 805 C C . LEU A 1 102 ? -0.874 -23.234 -10.797 1 98.81 102 LEU A C 1
ATOM 807 O O . LEU A 1 102 ? -1.515 -23.234 -11.852 1 98.81 102 LEU A O 1
ATOM 811 N N . TRP A 1 103 ? -1.229 -22.578 -9.719 1 98.88 103 TRP A N 1
ATOM 812 C CA . TRP A 1 103 ? -2.191 -21.484 -9.719 1 98.88 103 TRP A CA 1
ATOM 813 C C . TRP A 1 103 ? -1.492 -20.141 -9.516 1 98.88 103 TRP A C 1
ATOM 815 O O . TRP A 1 103 ? -0.578 -20.031 -8.695 1 98.88 103 TRP A O 1
ATOM 825 N N . ILE A 1 104 ? -1.948 -19.141 -10.266 1 98.81 104 ILE A N 1
ATOM 826 C CA . ILE A 1 104 ? -1.494 -17.766 -10.094 1 98.81 104 ILE A CA 1
ATOM 827 C C . ILE A 1 104 ? -2.646 -16.906 -9.594 1 98.81 104 ILE A C 1
ATOM 829 O O . ILE A 1 104 ? -3.672 -16.781 -10.266 1 98.81 104 ILE A O 1
ATOM 833 N N . THR A 1 105 ? -2.475 -16.328 -8.414 1 98.12 105 THR A N 1
ATOM 834 C CA . THR A 1 105 ? -3.492 -15.422 -7.875 1 98.12 105 THR A CA 1
ATOM 835 C C . THR A 1 105 ? -3.344 -14.023 -8.461 1 98.12 105 THR A C 1
ATOM 837 O O . THR A 1 105 ? -2.227 -13.539 -8.656 1 98.12 105 THR A O 1
ATOM 840 N N . CYS A 1 106 ? -4.426 -13.422 -8.789 1 96.94 106 CYS A N 1
ATOM 841 C CA . CYS A 1 106 ? -4.406 -12.031 -9.242 1 96.94 106 CYS A CA 1
ATOM 842 C C . CYS A 1 106 ? -5.738 -11.344 -8.961 1 96.94 106 CYS A C 1
ATOM 844 O O . CYS A 1 106 ? -6.754 -12.016 -8.75 1 96.94 106 CYS A O 1
ATOM 846 N N . PHE A 1 107 ? -5.793 -10.078 -8.977 1 96.75 107 PHE A N 1
ATOM 847 C CA . PHE A 1 107 ? -6.953 -9.32 -8.523 1 96.75 107 PHE A CA 1
ATOM 848 C C . PHE A 1 107 ? -7.953 -9.133 -9.664 1 96.75 107 PHE A C 1
ATOM 850 O O . PHE A 1 107 ? -9.141 -8.93 -9.422 1 96.75 107 PHE A O 1
ATOM 857 N N . LEU A 1 108 ? -7.543 -9.219 -10.875 1 98.25 108 LEU A N 1
ATOM 858 C CA . LEU A 1 108 ? -8.484 -8.992 -11.969 1 98.25 108 LEU A CA 1
ATOM 859 C C . LEU A 1 108 ? -9.148 -10.297 -12.391 1 98.25 108 LEU A C 1
ATOM 861 O O . LEU A 1 108 ? -10.375 -10.359 -12.516 1 98.25 108 LEU A O 1
ATOM 865 N N . TYR A 1 109 ? -8.336 -11.359 -12.492 1 98.5 109 TYR A N 1
ATOM 866 C CA . TYR A 1 109 ? -8.836 -12.617 -13.039 1 98.5 109 TYR A CA 1
ATOM 867 C C . TYR A 1 109 ? -9.148 -13.609 -11.93 1 98.5 109 TYR A C 1
ATOM 869 O O . TYR A 1 109 ? -9.703 -14.688 -12.18 1 98.5 109 TYR A O 1
ATOM 877 N N . GLY A 1 110 ? -8.75 -13.289 -10.742 1 97.88 110 GLY A N 1
ATOM 878 C CA . GLY A 1 110 ? -8.992 -14.164 -9.609 1 97.88 110 GLY A CA 1
ATOM 879 C C . GLY A 1 110 ? -7.945 -15.25 -9.461 1 97.88 110 GLY A C 1
ATOM 880 O O . GLY A 1 110 ? -6.992 -15.102 -8.695 1 97.88 110 GLY A O 1
ATOM 881 N N . LEU A 1 111 ? -8.078 -16.203 -10.273 1 98.25 111 LEU A N 1
ATOM 882 C CA . LEU A 1 111 ? -7.184 -17.359 -10.289 1 98.25 111 LEU A CA 1
ATOM 883 C C . LEU A 1 111 ? -6.871 -17.781 -11.727 1 98.25 111 LEU A C 1
ATOM 885 O O . LEU A 1 111 ? -7.781 -17.938 -12.539 1 98.25 111 LEU A O 1
ATOM 889 N N . LEU A 1 112 ? -5.535 -18 -11.953 1 98.81 112 LEU A N 1
ATOM 890 C CA . LEU A 1 112 ? -5.105 -18.312 -13.312 1 98.81 112 LEU A CA 1
ATOM 891 C C . LEU A 1 112 ? -4.309 -19.609 -13.352 1 98.81 112 LEU A C 1
ATOM 893 O O . LEU A 1 112 ? -3.555 -19.906 -12.422 1 98.81 112 LEU A O 1
ATOM 897 N N . ARG A 1 113 ? -4.492 -20.281 -14.43 1 98.81 113 ARG A N 1
ATOM 898 C CA . ARG A 1 113 ? -3.51 -21.297 -14.812 1 98.81 113 ARG A CA 1
ATOM 899 C C . ARG A 1 113 ? -2.408 -20.688 -15.68 1 98.81 113 ARG A C 1
ATOM 901 O O . ARG A 1 113 ? -2.592 -19.625 -16.266 1 98.81 113 ARG A O 1
ATOM 908 N N . PRO A 1 114 ? -1.256 -21.344 -15.773 1 98.88 114 PRO A N 1
ATOM 909 C CA . PRO A 1 114 ? -0.068 -20.781 -16.422 1 98.88 114 PRO A CA 1
ATOM 910 C C . PRO A 1 114 ? -0.314 -20.406 -17.875 1 98.88 114 PRO A C 1
ATOM 912 O O . PRO A 1 114 ? 0.163 -19.359 -18.344 1 98.88 114 PRO A O 1
ATOM 915 N N . MET A 1 115 ? -1.105 -21.172 -18.578 1 98.69 115 MET A N 1
ATOM 916 C CA . MET A 1 115 ? -1.219 -20.938 -20.016 1 98.69 115 MET A CA 1
ATOM 917 C C . MET A 1 115 ? -2.543 -20.266 -20.344 1 98.69 115 MET A C 1
ATOM 919 O O . MET A 1 115 ? -2.932 -20.188 -21.516 1 98.69 115 MET A O 1
ATOM 923 N N . ASP A 1 116 ? -3.264 -19.75 -19.328 1 98.88 116 ASP A N 1
ATOM 924 C CA . ASP A 1 116 ? -4.43 -18.906 -19.547 1 98.88 116 ASP A CA 1
ATOM 925 C C . ASP A 1 116 ? -4.051 -17.656 -20.328 1 98.88 116 ASP A C 1
ATOM 927 O O . ASP A 1 116 ? -3.025 -17.031 -20.047 1 98.88 116 ASP A O 1
ATOM 931 N N . GLY A 1 117 ? -4.859 -17.281 -21.328 1 98.81 117 GLY A N 1
ATOM 932 C CA . GLY A 1 117 ? -4.645 -16.047 -22.078 1 98.81 117 GLY A CA 1
ATOM 933 C C . GLY A 1 117 ? -5.094 -14.812 -21.344 1 98.81 117 GLY A C 1
ATOM 934 O O . GLY A 1 117 ? -6.27 -14.68 -20.984 1 98.81 117 GLY A O 1
ATOM 935 N N . ILE A 1 118 ? -4.145 -13.875 -21.109 1 98.81 118 ILE A N 1
ATOM 936 C CA . ILE A 1 118 ? -4.488 -12.625 -20.422 1 98.81 118 ILE A CA 1
ATOM 937 C C . ILE A 1 118 ? -3.848 -11.445 -21.156 1 98.81 118 ILE A C 1
ATOM 939 O O . ILE A 1 118 ? -3.035 -11.641 -22.062 1 98.81 118 ILE A O 1
ATOM 943 N N . VAL A 1 119 ? -4.281 -10.258 -20.844 1 98.56 119 VAL A N 1
ATOM 944 C CA . VAL A 1 119 ? -3.725 -9.023 -21.375 1 98.56 119 VAL A CA 1
ATOM 945 C C . VAL A 1 119 ? -3.164 -8.172 -20.25 1 98.56 119 VAL A C 1
ATOM 947 O O . VAL A 1 119 ? -3.5 -8.383 -19.078 1 98.56 119 VAL A O 1
ATOM 950 N N . PRO A 1 120 ? -2.256 -7.246 -20.594 1 98.19 120 PRO A N 1
ATOM 951 C CA . PRO A 1 120 ? -1.73 -6.371 -19.547 1 98.19 120 PRO A CA 1
ATOM 952 C C . PRO A 1 120 ? -2.822 -5.566 -18.844 1 98.19 120 PRO A C 1
ATOM 954 O O . PRO A 1 120 ? -3.768 -5.109 -19.5 1 98.19 120 PRO A O 1
ATOM 957 N N . TYR A 1 121 ? -2.65 -5.395 -17.531 1 98.31 121 TYR A N 1
ATOM 958 C CA . TYR A 1 121 ? -3.619 -4.695 -16.703 1 98.31 121 TYR A CA 1
ATOM 959 C C . TYR A 1 121 ? -2.979 -4.234 -15.391 1 98.31 121 TYR A C 1
ATOM 961 O O . TYR A 1 121 ? -1.836 -4.59 -15.094 1 98.31 121 TYR A O 1
ATOM 969 N N . ARG A 1 122 ? -3.646 -3.344 -14.742 1 97.75 122 ARG A N 1
ATOM 970 C CA . ARG A 1 122 ? -3.377 -3.01 -13.352 1 97.75 122 ARG A CA 1
ATOM 971 C C . ARG A 1 122 ? -4.645 -3.102 -12.508 1 97.75 122 ARG A C 1
ATOM 973 O O . ARG A 1 122 ? -5.703 -2.617 -12.922 1 97.75 122 ARG A O 1
ATOM 980 N N . MET A 1 123 ? -4.574 -3.834 -11.438 1 96.81 123 MET A N 1
ATOM 981 C CA . MET A 1 123 ? -5.664 -3.914 -10.469 1 96.81 123 MET A CA 1
ATOM 982 C C . MET A 1 123 ? -5.125 -3.939 -9.047 1 96.81 123 MET A C 1
ATOM 984 O O . MET A 1 123 ? -3.945 -4.223 -8.828 1 96.81 123 MET A O 1
ATOM 988 N N . GLU A 1 124 ? -5.934 -3.496 -8.148 1 93.06 124 GLU A N 1
ATOM 989 C CA . GLU A 1 124 ? -5.547 -3.443 -6.738 1 93.06 124 GLU A CA 1
ATOM 990 C C . GLU A 1 124 ? -6.602 -4.098 -5.855 1 93.06 124 GLU A C 1
ATOM 992 O O . GLU A 1 124 ? -7.773 -4.184 -6.234 1 93.06 124 GLU A O 1
ATOM 997 N N . HIS A 1 125 ? -6.156 -4.574 -4.703 1 90.31 125 HIS A N 1
ATOM 998 C CA . HIS A 1 125 ? -7.008 -5.363 -3.818 1 90.31 125 HIS A CA 1
ATOM 999 C C . HIS A 1 125 ? -8.141 -4.52 -3.248 1 90.31 125 HIS A C 1
ATOM 1001 O O . HIS A 1 125 ? -9.195 -5.047 -2.895 1 90.31 125 HIS A O 1
ATOM 1007 N N . CYS A 1 126 ? -7.988 -3.17 -3.199 1 86.12 126 CYS A N 1
ATOM 1008 C CA . CYS A 1 126 ? -8.953 -2.312 -2.521 1 86.12 126 CYS A CA 1
ATOM 1009 C C . CYS A 1 126 ? -9.906 -1.671 -3.52 1 86.12 126 CYS A C 1
ATOM 1011 O O . CYS A 1 126 ? -10.789 -0.898 -3.135 1 86.12 126 CYS A O 1
ATOM 1013 N N . VAL A 1 127 ? -9.719 -1.924 -4.773 1 90.62 127 VAL A N 1
ATOM 1014 C CA . VAL A 1 127 ? -10.641 -1.373 -5.766 1 90.62 127 VAL A CA 1
ATOM 1015 C C . VAL A 1 127 ? -12.07 -1.781 -5.426 1 90.62 127 VAL A C 1
ATOM 1017 O O . VAL A 1 127 ? -12.336 -2.947 -5.121 1 90.62 127 VAL A O 1
ATOM 1020 N N . THR A 1 128 ? -12.984 -0.839 -5.41 1 87.19 128 THR A N 1
ATOM 1021 C CA . THR A 1 128 ? -14.398 -1.028 -5.109 1 87.19 128 THR A CA 1
ATOM 1022 C C . THR A 1 128 ? -15.266 -0.365 -6.176 1 87.19 128 THR A C 1
ATOM 1024 O O . THR A 1 128 ? -15.297 0.862 -6.285 1 87.19 128 THR A O 1
ATOM 1027 N N . ILE A 1 129 ? -15.938 -1.188 -6.855 1 91.12 129 ILE A N 1
ATOM 1028 C CA . ILE A 1 129 ? -16.75 -0.685 -7.953 1 91.12 129 ILE A CA 1
ATOM 1029 C C . ILE A 1 129 ? -18.094 -1.415 -7.977 1 91.12 129 ILE A C 1
ATOM 1031 O O . ILE A 1 129 ? -18.328 -2.324 -7.176 1 91.12 129 ILE A O 1
ATOM 1035 N N . GLU A 1 130 ? -19 -1.057 -8.852 1 92.12 130 GLU A N 1
ATOM 1036 C CA . GLU A 1 130 ? -20.328 -1.645 -8.914 1 92.12 130 GLU A CA 1
ATOM 1037 C C . GLU A 1 130 ? -20.266 -3.125 -9.281 1 92.12 130 GLU A C 1
ATOM 1039 O O . GLU A 1 130 ? -21 -3.943 -8.703 1 92.12 130 GLU A O 1
ATOM 1044 N N . ALA A 1 131 ? -19.375 -3.422 -10.156 1 94.81 131 ALA A N 1
ATOM 1045 C CA . ALA A 1 131 ? -19.234 -4.797 -10.641 1 94.81 131 ALA A CA 1
ATOM 1046 C C . ALA A 1 131 ? -18.812 -5.734 -9.516 1 94.81 131 ALA A C 1
ATOM 1048 O O . ALA A 1 131 ? -18.969 -6.953 -9.625 1 94.81 131 ALA A O 1
ATOM 1049 N N . THR A 1 132 ? -18.266 -5.199 -8.484 1 92.69 132 THR A N 1
ATOM 1050 C CA . THR A 1 132 ? -17.875 -6.008 -7.332 1 92.69 132 THR A CA 1
ATOM 1051 C C . THR A 1 132 ? -18.938 -5.922 -6.23 1 92.69 132 THR A C 1
ATOM 1053 O O . THR A 1 132 ? -18.656 -6.242 -5.074 1 92.69 132 THR A O 1
ATOM 1056 N N . ASN A 1 133 ? -20.109 -5.379 -6.539 1 88.06 133 ASN A N 1
ATOM 1057 C CA . ASN A 1 133 ? -21.172 -5.121 -5.574 1 88.06 133 ASN A CA 1
ATOM 1058 C C . ASN A 1 133 ? -20.703 -4.188 -4.461 1 88.06 133 ASN A C 1
ATOM 1060 O O . ASN A 1 133 ? -21.016 -4.418 -3.289 1 88.06 133 ASN A O 1
ATOM 1064 N N . ASP A 1 134 ? -19.828 -3.338 -4.793 1 81.5 134 ASP A N 1
ATOM 1065 C CA . ASP A 1 134 ? -19.312 -2.277 -3.934 1 81.5 134 ASP A CA 1
ATOM 1066 C C . ASP A 1 134 ? -18.484 -2.854 -2.789 1 81.5 134 ASP A C 1
ATOM 1068 O O . ASP A 1 134 ? -18.453 -2.289 -1.692 1 81.5 134 ASP A O 1
ATOM 1072 N N . LYS A 1 135 ? -17.953 -3.99 -3.027 1 82.19 135 LYS A N 1
ATOM 1073 C CA . LYS A 1 135 ? -16.984 -4.586 -2.117 1 82.19 135 LYS A CA 1
ATOM 1074 C C . LYS A 1 135 ? -15.57 -4.473 -2.674 1 82.19 135 LYS A C 1
ATOM 1076 O O . LYS A 1 135 ? -15.367 -4.5 -3.889 1 82.19 135 LYS A O 1
ATOM 1081 N N . PRO A 1 136 ? -14.594 -4.375 -1.742 1 86.75 136 PRO A N 1
ATOM 1082 C CA . PRO A 1 136 ? -13.219 -4.438 -2.252 1 86.75 136 PRO A CA 1
ATOM 1083 C C . PRO A 1 136 ? -12.922 -5.738 -2.99 1 86.75 136 PRO A C 1
ATOM 1085 O O . PRO A 1 136 ? -13.453 -6.793 -2.629 1 86.75 136 PRO A O 1
ATOM 1088 N N . ILE A 1 137 ? -12.055 -5.664 -3.957 1 91.62 137 ILE A N 1
ATOM 1089 C CA . ILE A 1 137 ? -11.727 -6.758 -4.863 1 91.62 137 ILE A CA 1
ATOM 1090 C C . ILE A 1 137 ? -11.359 -8 -4.055 1 91.62 137 ILE A C 1
ATOM 1092 O O . ILE A 1 137 ? -11.781 -9.109 -4.387 1 91.62 137 ILE A O 1
ATOM 1096 N N . HIS A 1 138 ? -10.609 -7.84 -3.035 1 86.88 138 HIS A N 1
ATOM 1097 C CA . HIS A 1 138 ? -10.18 -9.023 -2.303 1 86.88 138 HIS A CA 1
ATOM 1098 C C . HIS A 1 138 ? -11.359 -9.703 -1.608 1 86.88 138 HIS A C 1
ATOM 1100 O O . HIS A 1 138 ? -11.414 -10.93 -1.516 1 86.88 138 HIS A O 1
ATOM 1106 N N . GLN A 1 139 ? -12.367 -8.977 -1.155 1 84.94 139 GLN A N 1
ATOM 1107 C CA . GLN A 1 139 ? -13.555 -9.555 -0.544 1 84.94 139 GLN A CA 1
ATOM 1108 C C . GLN A 1 139 ? -14.492 -10.133 -1.601 1 84.94 139 GLN A C 1
ATOM 1110 O O . GLN A 1 139 ? -15.125 -11.172 -1.378 1 84.94 139 GLN A O 1
ATOM 1115 N N . PHE A 1 140 ? -14.531 -9.438 -2.656 1 92.06 140 PHE A N 1
ATOM 1116 C CA . PHE A 1 140 ? -15.359 -9.867 -3.779 1 92.06 140 PHE A CA 1
ATOM 1117 C C . PHE A 1 140 ? -14.961 -11.258 -4.238 1 92.06 140 PHE A C 1
ATOM 1119 O O . PHE A 1 140 ? -15.828 -12.109 -4.488 1 92.06 140 PHE A O 1
ATOM 1126 N N . TRP A 1 141 ? -13.68 -11.547 -4.238 1 95.81 141 TRP A N 1
ATOM 1127 C CA . TRP A 1 141 ? -13.164 -12.812 -4.758 1 95.81 141 TRP A CA 1
ATOM 1128 C C . TRP A 1 141 ? -13.273 -13.914 -3.711 1 95.81 141 TRP A C 1
ATOM 1130 O O . TRP A 1 141 ? -13.305 -15.102 -4.051 1 95.81 141 TRP A O 1
ATOM 1140 N N . LYS A 1 142 ? -13.266 -13.555 -2.498 1 93.19 142 LYS A N 1
ATOM 1141 C CA . LYS A 1 142 ? -13.141 -14.531 -1.415 1 93.19 142 LYS A CA 1
ATOM 1142 C C . LYS A 1 142 ? -14.211 -15.609 -1.527 1 93.19 142 LYS A C 1
ATOM 1144 O O . LYS A 1 142 ? -13.906 -16.797 -1.467 1 93.19 142 LYS A O 1
ATOM 1149 N N . ASP A 1 143 ? -15.445 -15.273 -1.824 1 88.06 143 ASP A N 1
ATOM 1150 C CA . ASP A 1 143 ? -16.562 -16.219 -1.898 1 88.06 143 ASP A CA 1
ATOM 1151 C C . ASP A 1 143 ? -16.469 -17.094 -3.148 1 88.06 143 ASP A C 1
ATOM 1153 O O . ASP A 1 143 ? -16.953 -18.219 -3.162 1 88.06 143 ASP A O 1
ATOM 1157 N N . ARG A 1 144 ? -15.805 -16.594 -4.102 1 94.06 144 ARG A N 1
ATOM 1158 C CA . ARG A 1 144 ? -15.781 -17.25 -5.398 1 94.06 144 ARG A CA 1
ATOM 1159 C C . ARG A 1 144 ? -14.578 -18.188 -5.508 1 94.06 144 ARG A C 1
ATOM 1161 O O . ARG A 1 144 ? -14.664 -19.25 -6.148 1 94.06 144 ARG A O 1
ATOM 1168 N N . LEU A 1 145 ? -13.531 -17.844 -4.852 1 98.19 145 LEU A N 1
ATOM 1169 C CA . LEU A 1 145 ? -12.273 -18.516 -5.164 1 98.19 145 LEU A CA 1
ATOM 1170 C C . LEU A 1 145 ? -11.969 -19.609 -4.137 1 98.19 145 LEU A C 1
ATOM 1172 O O . LEU A 1 145 ? -11.227 -20.547 -4.426 1 98.19 145 LEU A O 1
ATOM 1176 N N . THR A 1 146 ? -12.562 -19.5 -2.979 1 98.38 146 THR A N 1
ATOM 1177 C CA . THR A 1 146 ? -12.172 -20.391 -1.894 1 98.38 146 THR A CA 1
ATOM 1178 C C . THR A 1 146 ? -12.453 -21.859 -2.264 1 98.38 146 THR A C 1
ATOM 1180 O O . THR A 1 146 ? -11.555 -22.703 -2.207 1 98.38 146 THR A O 1
ATOM 1183 N N . ASP A 1 147 ? -13.625 -22.109 -2.693 1 98.31 147 ASP A N 1
ATOM 1184 C CA . ASP A 1 147 ? -14 -23.469 -3.045 1 98.31 147 ASP A CA 1
ATOM 1185 C C . ASP A 1 147 ? -13.18 -23.984 -4.234 1 98.31 147 ASP A C 1
ATOM 1187 O O . ASP A 1 147 ? -12.797 -25.141 -4.277 1 98.31 147 ASP A O 1
ATOM 1191 N N . VAL A 1 148 ? -12.953 -23.125 -5.152 1 98.38 148 VAL A N 1
ATOM 1192 C CA . VAL A 1 148 ? -12.211 -23.484 -6.352 1 98.38 148 VAL A CA 1
ATOM 1193 C C . VAL A 1 148 ? -10.812 -23.969 -5.965 1 98.38 148 VAL A C 1
ATOM 1195 O O . VAL A 1 148 ? -10.359 -25.016 -6.441 1 98.38 148 VAL A O 1
ATOM 1198 N N . LEU A 1 149 ? -10.188 -23.25 -5.102 1 98.69 149 LEU A N 1
ATOM 1199 C CA . LEU A 1 149 ? -8.836 -23.609 -4.676 1 98.69 149 LEU A CA 1
ATOM 1200 C C . LEU A 1 149 ? -8.852 -24.922 -3.895 1 98.69 149 LEU A C 1
ATOM 1202 O O . LEU A 1 149 ? -8.109 -25.859 -4.219 1 98.69 149 LEU A O 1
ATOM 1206 N N . ILE A 1 150 ? -9.75 -25 -2.947 1 98.69 150 ILE A N 1
ATOM 1207 C CA . ILE A 1 150 ? -9.812 -26.172 -2.082 1 98.69 150 ILE A CA 1
ATOM 1208 C C . ILE A 1 150 ? -10.102 -27.422 -2.92 1 98.69 150 ILE A C 1
ATOM 1210 O O . ILE A 1 150 ? -9.414 -28.438 -2.795 1 98.69 150 ILE A O 1
ATOM 1214 N N . ASP A 1 151 ? -11.055 -27.312 -3.812 1 98.56 151 ASP A N 1
ATOM 1215 C CA . ASP A 1 151 ? -11.453 -28.453 -4.633 1 98.56 151 ASP A CA 1
ATOM 1216 C C . ASP A 1 151 ? -10.32 -28.875 -5.559 1 98.56 151 ASP A C 1
ATOM 1218 O O . ASP A 1 151 ? -10.102 -30.078 -5.762 1 98.56 151 ASP A O 1
ATOM 1222 N N . SER A 1 152 ? -9.648 -27.938 -6.062 1 98.31 152 SER A N 1
ATOM 1223 C CA . SER A 1 152 ? -8.539 -28.266 -6.957 1 98.31 152 SER A CA 1
ATOM 1224 C C . SER A 1 152 ? -7.426 -29 -6.215 1 98.31 152 SER A C 1
ATOM 1226 O O . SER A 1 152 ? -6.832 -29.938 -6.75 1 98.31 152 SER A O 1
ATOM 1228 N N . VAL A 1 153 ? -7.16 -28.594 -5.016 1 98.75 153 VAL A N 1
ATOM 1229 C CA . VAL A 1 153 ? -6.109 -29.219 -4.219 1 98.75 153 VAL A CA 1
ATOM 1230 C C . VAL A 1 153 ? -6.531 -30.625 -3.814 1 98.75 153 VAL A C 1
ATOM 1232 O O . VAL A 1 153 ? -5.746 -31.578 -3.918 1 98.75 153 VAL A O 1
ATOM 1235 N N . LYS A 1 154 ? -7.758 -30.781 -3.469 1 98.69 154 LYS A N 1
ATOM 1236 C CA . LYS A 1 154 ? -8.273 -32.062 -3.053 1 98.69 154 LYS A CA 1
ATOM 1237 C C . LYS A 1 154 ? -8.312 -33.062 -4.223 1 98.69 154 LYS A C 1
ATOM 1239 O O . LYS A 1 154 ? -8.102 -34.25 -4.047 1 98.69 154 LYS A O 1
ATOM 1244 N N . ALA A 1 155 ? -8.641 -32.531 -5.371 1 98.25 155 ALA A N 1
ATOM 1245 C CA . ALA A 1 155 ? -8.719 -33.375 -6.566 1 98.25 155 ALA A CA 1
ATOM 1246 C C . ALA A 1 155 ? -7.344 -33.906 -6.938 1 98.25 155 ALA A C 1
ATOM 1248 O O . ALA A 1 155 ? -7.234 -34.875 -7.715 1 98.25 155 ALA A O 1
ATOM 1249 N N . ASP A 1 156 ? -6.371 -33.281 -6.438 1 96.88 156 ASP A N 1
ATOM 1250 C CA . ASP A 1 156 ? -5.008 -33.781 -6.613 1 96.88 156 ASP A CA 1
ATOM 1251 C C . ASP A 1 156 ? -4.598 -34.656 -5.445 1 96.88 156 ASP A C 1
ATOM 1253 O O . ASP A 1 156 ? -5.094 -35.781 -5.309 1 96.88 156 ASP A O 1
ATOM 1257 N N . ASP A 1 157 ? -3.768 -34.281 -4.461 1 97.69 157 ASP A N 1
ATOM 1258 C CA . ASP A 1 157 ? -3.332 -35.125 -3.357 1 97.69 157 ASP A CA 1
ATOM 1259 C C . ASP A 1 157 ? -3.627 -34.469 -2.012 1 97.69 157 ASP A C 1
ATOM 1261 O O . ASP A 1 157 ? -3.236 -35 -0.962 1 97.69 157 ASP A O 1
ATOM 1265 N N . GLY A 1 158 ? -4.223 -33.281 -2.045 1 98.44 158 GLY A N 1
ATOM 1266 C CA . GLY A 1 158 ? -4.617 -32.594 -0.818 1 98.44 158 GLY A CA 1
ATOM 1267 C C . GLY A 1 158 ? -3.539 -31.703 -0.259 1 98.44 158 GLY A C 1
ATOM 1268 O O . GLY A 1 158 ? -3.693 -31.141 0.826 1 98.44 158 GLY A O 1
ATOM 1269 N N . ILE A 1 159 ? -2.438 -31.438 -0.997 1 98.62 159 ILE A N 1
ATOM 1270 C CA . ILE A 1 159 ? -1.325 -30.625 -0.527 1 98.62 159 ILE A CA 1
ATOM 1271 C C . ILE A 1 159 ? -1.245 -29.344 -1.351 1 98.62 159 ILE A C 1
ATOM 1273 O O . ILE A 1 159 ? -1.261 -29.375 -2.584 1 98.62 159 ILE A O 1
ATOM 1277 N N . LEU A 1 160 ? -1.259 -28.234 -0.638 1 98.81 160 LEU A N 1
ATOM 1278 C CA . LEU A 1 160 ? -1.063 -26.922 -1.254 1 98.81 160 LEU A CA 1
ATOM 1279 C C . LEU A 1 160 ? 0.274 -26.328 -0.837 1 98.81 160 LEU A C 1
ATOM 1281 O O . LEU A 1 160 ? 0.494 -26.047 0.344 1 98.81 160 LEU A O 1
ATOM 1285 N N . LEU A 1 161 ? 1.146 -26.188 -1.821 1 98.81 161 LEU A N 1
ATOM 1286 C CA . LEU A 1 161 ? 2.391 -25.453 -1.587 1 98.81 161 LEU A CA 1
ATOM 1287 C C . LEU A 1 161 ? 2.191 -23.953 -1.773 1 98.81 161 LEU A C 1
ATOM 1289 O O . LEU A 1 161 ? 1.921 -23.5 -2.885 1 98.81 161 LEU A O 1
ATOM 1293 N N . HIS A 1 162 ? 2.316 -23.25 -0.66 1 98.69 162 HIS A N 1
ATOM 1294 C CA . HIS A 1 162 ? 2.062 -21.812 -0.626 1 98.69 162 HIS A CA 1
ATOM 1295 C C . HIS A 1 162 ? 3.34 -21.016 -0.895 1 98.69 162 HIS A C 1
ATOM 1297 O O . HIS A 1 162 ? 4.055 -20.656 0.04 1 98.69 162 HIS A O 1
ATOM 1303 N N . LEU A 1 163 ? 3.559 -20.609 -2.135 1 98.69 163 LEU A N 1
ATOM 1304 C CA . LEU A 1 163 ? 4.691 -19.797 -2.553 1 98.69 163 LEU A CA 1
ATOM 1305 C C . LEU A 1 163 ? 4.23 -18.406 -2.982 1 98.69 163 LEU A C 1
ATOM 1307 O O . LEU A 1 163 ? 4.691 -17.875 -3.998 1 98.69 163 LEU A O 1
ATOM 1311 N N . SER A 1 164 ? 3.26 -17.938 -2.289 1 96.88 164 SER A N 1
ATOM 1312 C CA . SER A 1 164 ? 2.707 -16.594 -2.461 1 96.88 164 SER A CA 1
ATOM 1313 C C . SER A 1 164 ? 2.949 -15.742 -1.225 1 96.88 164 SER A C 1
ATOM 1315 O O . SER A 1 164 ? 3.938 -15.93 -0.514 1 96.88 164 SER A O 1
ATOM 1317 N N . THR A 1 165 ? 2.199 -14.664 -1.081 1 92.38 165 THR A N 1
ATOM 1318 C CA . THR A 1 165 ? 2.338 -13.773 0.069 1 92.38 165 THR A CA 1
ATOM 1319 C C . THR A 1 165 ? 1.021 -13.664 0.83 1 92.38 165 THR A C 1
ATOM 1321 O O . THR A 1 165 ? -0.038 -14.016 0.303 1 92.38 165 THR A O 1
ATOM 1324 N N . GLU A 1 166 ? 1.135 -13.211 2.037 1 87.69 166 GLU A N 1
ATOM 1325 C CA . GLU A 1 166 ? -0.025 -13.062 2.912 1 87.69 166 GLU A CA 1
ATOM 1326 C C . GLU A 1 166 ? -1.091 -12.18 2.27 1 87.69 166 GLU A C 1
ATOM 1328 O O . GLU A 1 166 ? -2.289 -12.406 2.457 1 87.69 166 GLU A O 1
ATOM 1333 N N . GLU A 1 167 ? -0.698 -11.195 1.562 1 86 167 GLU A N 1
ATOM 1334 C CA . GLU A 1 167 ? -1.613 -10.273 0.892 1 86 167 GLU A CA 1
ATOM 1335 C C . GLU A 1 167 ? -2.623 -11.031 0.033 1 86 167 GLU A C 1
ATOM 1337 O O . GLU A 1 167 ? -3.807 -10.695 0.013 1 86 167 GLU A O 1
ATOM 1342 N N . TYR A 1 168 ? -2.213 -12.094 -0.533 1 92.5 168 TYR A N 1
ATOM 1343 C CA . TYR A 1 168 ? -3.076 -12.781 -1.486 1 92.5 168 TYR A CA 1
ATOM 1344 C C . TYR A 1 168 ? -3.861 -13.891 -0.806 1 92.5 168 TYR A C 1
ATOM 1346 O O . TYR A 1 168 ? -4.805 -14.438 -1.385 1 92.5 168 TYR A O 1
ATOM 1354 N N . GLU A 1 169 ? -3.498 -14.219 0.446 1 93.25 169 GLU A N 1
ATOM 1355 C CA . GLU A 1 169 ? -4.336 -15.125 1.225 1 93.25 169 GLU A CA 1
ATOM 1356 C C . GLU A 1 169 ? -5.742 -14.555 1.404 1 93.25 169 GLU A C 1
ATOM 1358 O O . GLU A 1 169 ? -6.711 -15.312 1.516 1 93.25 169 GLU A O 1
ATOM 1363 N N . HIS A 1 170 ? -5.863 -13.242 1.285 1 87.25 170 HIS A N 1
ATOM 1364 C CA . HIS A 1 170 ? -7.129 -12.562 1.545 1 87.25 170 HIS A CA 1
ATOM 1365 C C . HIS A 1 170 ? -8.109 -12.766 0.397 1 87.25 170 HIS A C 1
ATOM 1367 O O . HIS A 1 170 ? -9.297 -12.469 0.532 1 87.25 170 HIS A O 1
ATOM 1373 N N . LEU A 1 171 ? -7.648 -13.312 -0.661 1 94.31 171 LEU A N 1
ATOM 1374 C CA . LEU A 1 171 ? -8.539 -13.656 -1.761 1 94.31 171 LEU A CA 1
ATOM 1375 C C . LEU A 1 171 ? -9.367 -14.898 -1.425 1 94.31 171 LEU A C 1
ATOM 1377 O O . LEU A 1 171 ? -10.305 -15.242 -2.146 1 94.31 171 LEU A O 1
ATOM 1381 N N . PHE A 1 172 ? -9 -15.516 -0.291 1 96.25 172 PHE A N 1
ATOM 1382 C CA . PHE A 1 172 ? -9.625 -16.766 0.132 1 96.25 172 PHE A CA 1
ATOM 1383 C C . PHE A 1 172 ? -10.031 -16.703 1.599 1 96.25 172 PHE A C 1
ATOM 1385 O O . PHE A 1 172 ? -9.555 -15.844 2.344 1 96.25 172 PHE A O 1
ATOM 1392 N N . ASP A 1 173 ? -11.031 -17.562 1.951 1 94.31 173 ASP A N 1
ATOM 1393 C CA . ASP A 1 173 ? -11.141 -17.922 3.363 1 94.31 173 ASP A CA 1
ATOM 1394 C C . ASP A 1 173 ? -9.977 -18.797 3.803 1 94.31 173 ASP A C 1
ATOM 1396 O O . ASP A 1 173 ? -10.086 -20.031 3.797 1 94.31 173 ASP A O 1
ATOM 1400 N N . TRP A 1 174 ? -8.945 -18.172 4.227 1 93.62 174 TRP A N 1
ATOM 1401 C CA . TRP A 1 174 ? -7.684 -18.875 4.414 1 93.62 174 TRP A CA 1
ATOM 1402 C C . TRP A 1 174 ? -7.766 -19.828 5.602 1 93.62 174 TRP A C 1
ATOM 1404 O O . TRP A 1 174 ? -7.129 -20.891 5.602 1 93.62 174 TRP A O 1
ATOM 1414 N N . LYS A 1 175 ? -8.539 -19.453 6.574 1 92.62 175 LYS A N 1
ATOM 1415 C CA . LYS A 1 175 ? -8.766 -20.375 7.688 1 92.62 175 LYS A CA 1
ATOM 1416 C C . LYS A 1 175 ? -9.375 -21.688 7.199 1 92.62 175 LYS A C 1
ATOM 1418 O O . LYS A 1 175 ? -8.953 -22.766 7.617 1 92.62 175 LYS A O 1
ATOM 1423 N N . ARG A 1 176 ? -10.297 -21.547 6.398 1 97 176 ARG A N 1
ATOM 1424 C CA . ARG A 1 176 ? -10.945 -22.734 5.852 1 97 176 ARG A CA 1
ATOM 1425 C C . ARG A 1 176 ? -9.984 -23.516 4.965 1 97 176 ARG A C 1
ATOM 1427 O O . ARG A 1 176 ? -9.969 -24.75 5 1 97 176 ARG A O 1
ATOM 1434 N N . VAL A 1 177 ? -9.203 -22.844 4.137 1 98.25 177 VAL A N 1
ATOM 1435 C CA . VAL A 1 177 ? -8.203 -23.5 3.305 1 98.25 177 VAL A CA 1
ATOM 1436 C C . VAL A 1 177 ? -7.281 -24.344 4.18 1 98.25 177 VAL A C 1
ATOM 1438 O O . VAL A 1 177 ? -7.113 -25.547 3.934 1 98.25 177 VAL A O 1
ATOM 1441 N N . CYS A 1 178 ? -6.816 -23.812 5.254 1 97.38 178 CYS A N 1
ATOM 1442 C CA . CYS A 1 178 ? -5.875 -24.484 6.137 1 97.38 178 CYS A CA 1
ATOM 1443 C C . CYS A 1 178 ? -6.543 -25.656 6.852 1 97.38 178 CYS A C 1
ATOM 1445 O O . CYS A 1 178 ? -5.875 -26.609 7.254 1 97.38 178 CYS A O 1
ATOM 1447 N N . LYS A 1 179 ? -7.785 -25.547 7.035 1 98.06 179 LYS A N 1
ATOM 1448 C CA . LYS A 1 179 ? -8.531 -26.609 7.707 1 98.06 179 LYS A CA 1
ATOM 1449 C C . LYS A 1 179 ? -8.781 -27.781 6.766 1 98.06 179 LYS A C 1
ATOM 1451 O O . LYS A 1 179 ? -8.773 -28.938 7.188 1 98.06 179 LYS A O 1
ATOM 1456 N N . GLU A 1 180 ? -8.93 -27.484 5.535 1 98.5 180 GLU A N 1
ATOM 1457 C CA . GLU A 1 180 ? -9.469 -28.5 4.641 1 98.5 180 GLU A CA 1
ATOM 1458 C C . GLU A 1 180 ? -8.375 -29.125 3.785 1 98.5 180 GLU A C 1
ATOM 1460 O O . GLU A 1 180 ? -8.57 -30.188 3.18 1 98.5 180 GLU A O 1
ATOM 1465 N N . VAL A 1 181 ? -7.254 -28.484 3.682 1 98.62 181 VAL A N 1
ATOM 1466 C CA . VAL A 1 181 ? -6.133 -29.062 2.953 1 98.62 181 VAL A CA 1
ATOM 1467 C C . VAL A 1 181 ? -4.844 -28.859 3.746 1 98.62 181 VAL A C 1
ATOM 1469 O O . VAL A 1 181 ? -4.816 -28.094 4.715 1 98.62 181 VAL A O 1
ATOM 1472 N N . THR A 1 182 ? -3.764 -29.562 3.381 1 98.62 182 THR A N 1
ATOM 1473 C CA . THR A 1 182 ? -2.461 -29.375 4.008 1 98.62 182 THR A CA 1
ATOM 1474 C C . THR A 1 182 ? -1.67 -28.281 3.299 1 98.62 182 THR A C 1
ATOM 1476 O O . THR A 1 182 ? -1.279 -28.438 2.141 1 98.62 182 THR A O 1
ATOM 1479 N N . VAL A 1 183 ? -1.496 -27.203 4.043 1 98.69 183 VAL A N 1
ATOM 1480 C CA . VAL A 1 183 ? -0.75 -26.094 3.471 1 98.69 183 VAL A CA 1
ATOM 1481 C C . VAL A 1 183 ? 0.708 -26.156 3.922 1 98.69 183 VAL A C 1
ATOM 1483 O O . VAL A 1 183 ? 0.991 -26.188 5.121 1 98.69 183 VAL A O 1
ATOM 1486 N N . VAL A 1 184 ? 1.647 -26.234 2.959 1 98.69 184 VAL A N 1
ATOM 1487 C CA . VAL A 1 184 ? 3.082 -26.156 3.219 1 98.69 184 VAL A CA 1
ATOM 1488 C C . VAL A 1 184 ? 3.629 -24.844 2.686 1 98.69 184 VAL A C 1
ATOM 1490 O O . VAL A 1 184 ? 3.465 -24.516 1.505 1 98.69 184 VAL A O 1
ATOM 1493 N N . GLN A 1 185 ? 4.223 -24.078 3.574 1 98.5 185 GLN A N 1
ATOM 1494 C CA . GLN A 1 185 ? 4.719 -22.766 3.18 1 98.5 185 GLN A CA 1
ATOM 1495 C C . GLN A 1 185 ? 6.215 -22.641 3.455 1 98.5 185 GLN A C 1
ATOM 1497 O O . GLN A 1 185 ? 6.621 -22.344 4.578 1 98.5 185 GLN A O 1
ATOM 1502 N N . PRO A 1 186 ? 7.059 -22.75 2.402 1 98.5 186 PRO A N 1
ATOM 1503 C CA . PRO A 1 186 ? 8.484 -22.438 2.566 1 98.5 186 PRO A CA 1
ATOM 1504 C C . PRO A 1 186 ? 8.734 -20.984 2.906 1 98.5 186 PRO A C 1
ATOM 1506 O O . PRO A 1 186 ? 8.117 -20.094 2.322 1 98.5 186 PRO A O 1
ATOM 1509 N N . LEU A 1 187 ? 9.586 -20.812 3.879 1 98.25 187 LEU A N 1
ATOM 1510 C CA . LEU A 1 187 ? 9.984 -19.469 4.293 1 98.25 187 LEU A CA 1
ATOM 1511 C C . LEU A 1 187 ? 11.469 -19.25 4.059 1 98.25 187 LEU A C 1
ATOM 1513 O O . LEU A 1 187 ? 12.273 -20.156 4.246 1 98.25 187 LEU A O 1
ATOM 1517 N N . PHE A 1 188 ? 11.828 -18.031 3.654 1 98.5 188 PHE A N 1
ATOM 1518 C CA . PHE A 1 188 ? 13.188 -17.719 3.238 1 98.5 188 PHE A CA 1
ATOM 1519 C C . PHE A 1 188 ? 13.781 -16.609 4.098 1 98.5 188 PHE A C 1
ATOM 1521 O O . PHE A 1 188 ? 13.25 -15.5 4.137 1 98.5 188 PHE A O 1
ATOM 1528 N N . TYR A 1 189 ? 14.922 -16.953 4.758 1 98.12 189 TYR A N 1
ATOM 1529 C CA . TYR A 1 189 ? 15.516 -16 5.699 1 98.12 189 TYR A CA 1
ATOM 1530 C C . TYR A 1 189 ? 16.984 -15.758 5.371 1 98.12 189 TYR A C 1
ATOM 1532 O O . TYR A 1 189 ? 17.672 -16.656 4.867 1 98.12 189 TYR A O 1
ATOM 1540 N N . VAL A 1 190 ? 17.422 -14.562 5.633 1 97.56 190 VAL A N 1
ATOM 1541 C CA . VAL A 1 190 ? 18.828 -14.219 5.609 1 97.56 190 VAL A CA 1
ATOM 1542 C C . VAL A 1 190 ? 19.359 -14.086 7.035 1 97.56 190 VAL A C 1
ATOM 1544 O O . VAL A 1 190 ? 18.766 -13.383 7.859 1 97.56 190 VAL A O 1
ATOM 1547 N N . ARG A 1 191 ? 20.406 -14.719 7.336 1 96.5 191 ARG A N 1
ATOM 1548 C CA . ARG A 1 191 ? 21.047 -14.57 8.641 1 96.5 191 ARG A CA 1
ATOM 1549 C C . ARG A 1 191 ? 21.797 -13.25 8.734 1 96.5 191 ARG A C 1
ATOM 1551 O O . ARG A 1 191 ? 22.672 -12.977 7.906 1 96.5 191 ARG A O 1
ATOM 1558 N N . GLN A 1 192 ? 21.469 -12.555 9.773 1 94.94 192 GLN A N 1
ATOM 1559 C CA . GLN A 1 192 ? 22.109 -11.266 10 1 94.94 192 GLN A CA 1
ATOM 1560 C C . GLN A 1 192 ? 23.422 -11.43 10.773 1 94.94 192 GLN A C 1
ATOM 1562 O O . GLN A 1 192 ? 23.688 -12.5 11.305 1 94.94 192 GLN A O 1
ATOM 1567 N N . LYS A 1 193 ? 24.188 -10.32 10.867 1 92.94 193 LYS A N 1
ATOM 1568 C CA . LYS A 1 193 ? 25.469 -10.328 11.57 1 92.94 193 LYS A CA 1
ATOM 1569 C C . LYS A 1 193 ? 25.281 -10.703 13.039 1 92.94 193 LYS A C 1
ATOM 1571 O O . LYS A 1 193 ? 26.141 -11.375 13.625 1 92.94 193 LYS A O 1
ATOM 1576 N N . ASP A 1 194 ? 24.141 -10.375 13.578 1 92.94 194 ASP A N 1
ATOM 1577 C CA . ASP A 1 194 ? 23.891 -10.625 15 1 92.94 194 ASP A CA 1
ATOM 1578 C C . ASP A 1 194 ? 23.297 -12.008 15.219 1 92.94 194 ASP A C 1
ATOM 1580 O O . ASP A 1 194 ? 22.906 -12.359 16.344 1 92.94 194 ASP A O 1
ATOM 1584 N N . GLY A 1 195 ? 23.172 -12.766 14.227 1 92.12 195 GLY A N 1
ATOM 1585 C CA . GLY A 1 195 ? 22.703 -14.133 14.328 1 92.12 195 GLY A CA 1
ATOM 1586 C C . GLY A 1 195 ? 21.203 -14.273 14.086 1 92.12 195 GLY A C 1
ATOM 1587 O O . GLY A 1 195 ? 20.703 -15.375 13.852 1 92.12 195 GLY A O 1
ATOM 1588 N N . ARG A 1 196 ? 20.578 -13.141 14.047 1 94.88 196 ARG A N 1
ATOM 1589 C CA . ARG A 1 196 ? 19.141 -13.203 13.867 1 94.88 196 ARG A CA 1
ATOM 1590 C C . ARG A 1 196 ? 18.781 -13.461 12.414 1 94.88 196 ARG A C 1
ATOM 1592 O O . ARG A 1 196 ? 19.547 -13.156 11.508 1 94.88 196 ARG A O 1
ATOM 1599 N N . LEU A 1 197 ? 17.562 -14.141 12.195 1 96.06 197 LEU A N 1
ATOM 1600 C CA . LEU A 1 197 ? 17.047 -14.398 10.859 1 96.06 197 LEU A CA 1
ATOM 1601 C C . LEU A 1 197 ? 16.078 -13.297 10.438 1 96.06 197 LEU A C 1
ATOM 1603 O O . LEU A 1 197 ? 15.195 -12.906 11.211 1 96.06 197 LEU A O 1
ATOM 1607 N N . LYS A 1 198 ? 16.328 -12.812 9.25 1 96.12 198 LYS A N 1
ATOM 1608 C CA . LYS A 1 198 ? 15.461 -11.766 8.742 1 96.12 198 LYS A CA 1
ATOM 1609 C C . LYS A 1 198 ? 14.914 -12.125 7.363 1 96.12 198 LYS A C 1
ATOM 1611 O O . LYS A 1 198 ? 15.648 -12.609 6.5 1 96.12 198 LYS A O 1
ATOM 1616 N N . MET A 1 199 ? 13.594 -11.922 7.227 1 95.75 199 MET A N 1
ATOM 1617 C CA . MET A 1 199 ? 12.992 -12.078 5.906 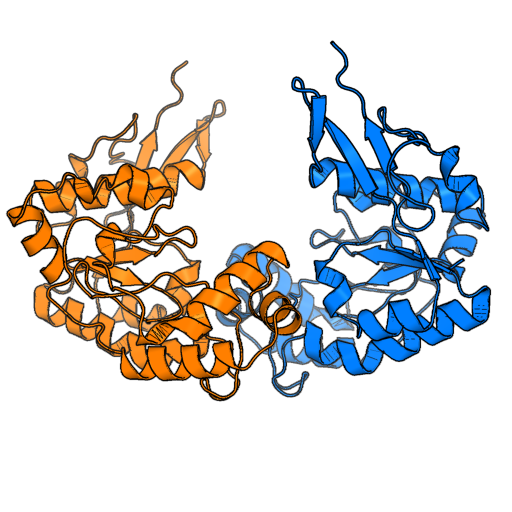1 95.75 199 M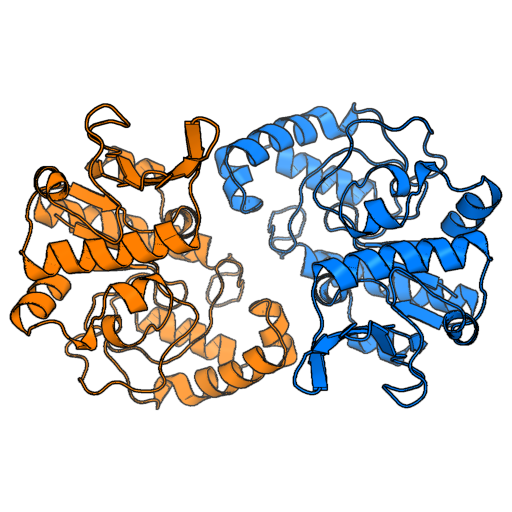ET A CA 1
ATOM 1618 C C . MET A 1 199 ? 13.109 -10.789 5.102 1 95.75 199 MET A C 1
ATOM 1620 O O . MET A 1 199 ? 12.641 -9.734 5.539 1 95.75 199 MET A O 1
ATOM 1624 N N . GLN A 1 200 ? 13.781 -10.844 4.004 1 95.12 200 GLN A N 1
ATOM 1625 C CA . GLN A 1 200 ? 13.859 -9.711 3.084 1 95.12 200 GLN A CA 1
ATOM 1626 C C . GLN A 1 200 ? 12.969 -9.938 1.862 1 95.12 200 GLN A C 1
ATOM 1628 O O . GLN A 1 200 ? 13.148 -10.914 1.134 1 95.12 200 GLN A O 1
ATOM 1633 N N . ALA A 1 201 ? 12.07 -9.039 1.578 1 94.69 201 ALA A N 1
ATOM 1634 C CA . ALA A 1 201 ? 10.992 -9.203 0.608 1 94.69 201 ALA A CA 1
ATOM 1635 C C . ALA A 1 201 ? 11.539 -9.547 -0.772 1 94.69 201 ALA A C 1
ATOM 1637 O O . ALA A 1 201 ? 11.023 -10.445 -1.447 1 94.69 201 ALA A O 1
ATOM 1638 N N . VAL A 1 202 ? 12.586 -8.812 -1.197 1 95.19 202 VAL A N 1
ATOM 1639 C CA . VAL A 1 202 ? 13.141 -9.023 -2.531 1 95.19 202 VAL A CA 1
ATOM 1640 C C . VAL A 1 202 ? 13.648 -10.453 -2.658 1 95.19 202 VAL A C 1
ATOM 1642 O O . VAL A 1 202 ? 13.398 -11.125 -3.664 1 95.19 202 VAL A O 1
ATOM 1645 N N . TRP A 1 203 ? 14.289 -10.945 -1.631 1 97.06 203 TRP A N 1
ATOM 1646 C CA . TRP A 1 203 ? 14.828 -12.297 -1.646 1 97.06 203 TRP A CA 1
ATOM 1647 C C . TRP A 1 203 ? 13.719 -13.336 -1.548 1 97.06 203 TRP A C 1
ATOM 1649 O O . TRP A 1 203 ? 13.758 -14.367 -2.223 1 97.06 203 TRP A O 1
ATOM 1659 N N . ALA A 1 204 ? 12.828 -13.07 -0.668 1 97.88 204 ALA A N 1
ATOM 1660 C CA . ALA A 1 204 ? 11.703 -13.992 -0.539 1 97.88 204 ALA A CA 1
ATOM 1661 C C . ALA A 1 204 ? 10.992 -14.188 -1.878 1 97.88 204 ALA A C 1
ATOM 1663 O O . ALA A 1 204 ? 10.727 -15.32 -2.285 1 97.88 204 ALA A O 1
ATOM 1664 N N . LYS A 1 205 ? 10.75 -13.094 -2.617 1 98.25 205 LYS A N 1
ATOM 1665 C CA . LYS A 1 205 ? 10.094 -13.172 -3.92 1 98.25 205 LYS A CA 1
ATOM 1666 C C . LYS A 1 205 ? 10.961 -13.93 -4.926 1 98.25 205 LYS A C 1
ATOM 1668 O O . LYS A 1 205 ? 10.453 -14.773 -5.676 1 98.25 205 LY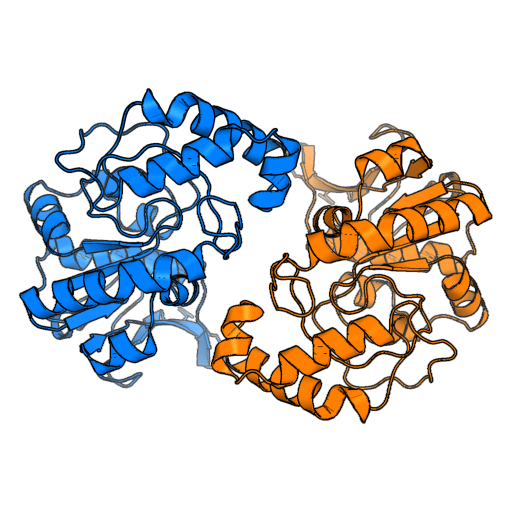S A O 1
ATOM 1673 N N . SER A 1 206 ? 12.25 -13.617 -4.902 1 98.56 206 SER A N 1
ATOM 1674 C CA . SER A 1 206 ? 13.172 -14.312 -5.793 1 98.56 206 SER A CA 1
ATOM 1675 C C . SER A 1 206 ? 13.133 -15.82 -5.562 1 98.56 206 SER A C 1
ATOM 1677 O O . SER A 1 206 ? 13.023 -16.594 -6.516 1 98.56 206 SER A O 1
ATOM 1679 N N . CYS A 1 207 ? 13.172 -16.172 -4.309 1 98.81 207 CYS A N 1
ATOM 1680 C CA . CYS A 1 207 ? 13.219 -17.594 -3.953 1 98.81 207 CYS A CA 1
ATOM 1681 C C . CYS A 1 207 ? 11.898 -18.281 -4.285 1 98.81 207 CYS A C 1
ATOM 1683 O O . CYS A 1 207 ? 11.891 -19.438 -4.707 1 98.81 207 CYS A O 1
ATOM 1685 N N . ARG A 1 208 ? 10.812 -17.641 -4.141 1 98.75 208 ARG A N 1
ATOM 1686 C CA . ARG A 1 208 ? 9.531 -18.219 -4.5 1 98.75 208 ARG A CA 1
ATOM 1687 C C . ARG A 1 208 ? 9.477 -18.547 -5.992 1 98.75 208 ARG A C 1
ATOM 1689 O O . ARG A 1 208 ? 9.062 -19.641 -6.383 1 98.75 208 ARG A O 1
ATOM 1696 N N . GLY A 1 209 ? 9.93 -17.578 -6.812 1 98.88 209 GLY A N 1
ATOM 1697 C CA . GLY A 1 209 ? 9.992 -17.844 -8.242 1 98.88 209 GLY A CA 1
ATOM 1698 C C . GLY A 1 209 ? 10.938 -18.969 -8.602 1 98.88 209 GLY A C 1
ATOM 1699 O O . GLY A 1 209 ? 10.578 -19.859 -9.375 1 98.88 209 GLY A O 1
ATOM 1700 N N . ALA A 1 210 ? 12.109 -18.984 -7.988 1 98.94 210 ALA A N 1
ATOM 1701 C CA . ALA A 1 210 ? 13.117 -20.016 -8.258 1 98.94 210 ALA A CA 1
ATOM 1702 C C . ALA A 1 210 ? 12.633 -21.391 -7.812 1 98.94 210 ALA A C 1
ATOM 1704 O O . ALA A 1 210 ? 12.922 -22.391 -8.461 1 98.94 210 ALA A O 1
ATOM 1705 N N . MET A 1 211 ? 11.945 -21.406 -6.723 1 98.94 211 MET A N 1
ATOM 1706 C CA . MET A 1 211 ? 11.469 -22.703 -6.234 1 98.94 211 MET A CA 1
ATOM 1707 C C . MET A 1 211 ? 10.375 -23.25 -7.141 1 98.94 211 MET A C 1
ATOM 1709 O O . MET A 1 211 ? 10.32 -24.453 -7.395 1 98.94 211 MET A O 1
ATOM 1713 N N . VAL A 1 212 ? 9.5 -22.375 -7.625 1 98.94 212 VAL A N 1
ATOM 1714 C CA . VAL A 1 212 ? 8.516 -22.828 -8.602 1 98.94 212 VAL A CA 1
ATOM 1715 C C . VAL A 1 212 ? 9.234 -23.469 -9.797 1 98.94 212 VAL A C 1
ATOM 1717 O O . VAL A 1 212 ? 8.875 -24.562 -10.234 1 98.94 212 VAL A O 1
ATOM 1720 N N . ARG A 1 213 ? 10.258 -22.812 -10.266 1 98.88 213 ARG A N 1
ATOM 1721 C CA . ARG A 1 213 ? 11.039 -23.344 -11.375 1 98.88 213 ARG A CA 1
ATOM 1722 C C . ARG A 1 213 ? 11.617 -24.719 -11.023 1 98.88 213 ARG A C 1
ATOM 1724 O O . ARG A 1 213 ? 11.547 -25.641 -11.828 1 98.88 213 ARG A O 1
ATOM 1731 N N . PHE A 1 214 ? 12.188 -24.812 -9.844 1 98.88 214 PHE A N 1
ATOM 1732 C CA . PHE A 1 214 ? 12.789 -26.047 -9.375 1 98.88 214 PHE A CA 1
ATOM 1733 C C . PHE A 1 214 ? 11.766 -27.188 -9.375 1 98.88 214 PHE A C 1
ATOM 1735 O O . PHE A 1 214 ? 12.055 -28.281 -9.844 1 98.88 214 PHE A O 1
ATOM 1742 N N . ILE A 1 215 ? 10.609 -26.891 -8.938 1 98.88 215 ILE A N 1
ATOM 1743 C CA . ILE A 1 215 ? 9.531 -27.875 -8.852 1 98.88 215 ILE A CA 1
ATOM 1744 C C . ILE A 1 215 ? 9.109 -28.281 -10.258 1 98.88 215 ILE A C 1
ATOM 1746 O O . ILE A 1 215 ? 8.977 -29.484 -10.547 1 98.88 215 ILE A O 1
ATOM 1750 N N . LEU A 1 216 ? 8.961 -27.328 -11.133 1 98.75 216 LEU A N 1
ATOM 1751 C CA . LEU A 1 216 ? 8.461 -27.594 -12.477 1 98.75 216 LEU A CA 1
ATOM 1752 C C . LEU A 1 216 ? 9.484 -28.406 -13.281 1 98.75 216 LEU A C 1
ATOM 1754 O O . LEU A 1 216 ? 9.125 -29.375 -13.953 1 98.75 216 LEU A O 1
ATOM 1758 N N . ASN A 1 217 ? 10.68 -28.016 -13.141 1 98.25 217 ASN A N 1
ATOM 1759 C CA . ASN A 1 217 ? 11.734 -28.672 -13.914 1 98.25 217 ASN A CA 1
ATOM 1760 C C . ASN A 1 217 ? 11.953 -30.109 -13.453 1 98.25 217 ASN A C 1
ATOM 1762 O O . ASN A 1 217 ? 12.273 -30.984 -14.266 1 98.25 217 ASN A O 1
ATOM 1766 N N . ASN A 1 218 ? 11.766 -30.344 -12.188 1 98.12 218 ASN A N 1
ATOM 1767 C CA . ASN A 1 218 ? 12.039 -31.656 -11.633 1 98.12 218 ASN A CA 1
ATOM 1768 C C . ASN A 1 218 ? 10.75 -32.438 -11.398 1 98.12 218 ASN A C 1
ATOM 1770 O O . ASN A 1 218 ? 10.789 -33.594 -10.953 1 98.12 218 ASN A O 1
ATOM 1774 N N . ARG A 1 219 ? 9.641 -31.844 -11.695 1 97.44 219 ARG A N 1
ATOM 1775 C CA . ARG A 1 219 ? 8.32 -32.438 -11.539 1 97.44 219 ARG A CA 1
ATOM 1776 C C . ARG A 1 219 ? 8.141 -33.031 -10.148 1 97.44 219 ARG A C 1
ATOM 1778 O O . ARG A 1 219 ? 7.77 -34.188 -10 1 97.44 219 ARG A O 1
ATOM 1785 N N . LEU A 1 220 ? 8.453 -32.188 -9.172 1 97.75 220 LEU A N 1
ATOM 1786 C CA . LEU A 1 220 ? 8.32 -32.625 -7.789 1 97.75 220 LEU A CA 1
ATOM 1787 C C . LEU A 1 220 ? 6.863 -32.938 -7.461 1 97.75 220 LEU A C 1
ATOM 1789 O O . LEU A 1 220 ? 5.953 -32.25 -7.898 1 97.75 220 LEU A O 1
ATOM 1793 N N . VAL A 1 221 ? 6.672 -34 -6.59 1 94.88 221 VAL A N 1
ATOM 1794 C CA . VAL A 1 221 ? 5.305 -34.438 -6.301 1 94.88 221 VAL A CA 1
ATOM 1795 C C . VAL A 1 221 ? 5.039 -34.344 -4.801 1 94.88 221 VAL A C 1
ATOM 1797 O O . VAL A 1 221 ? 3.889 -34.375 -4.359 1 94.88 221 VAL A O 1
ATOM 1800 N N . THR A 1 222 ? 6.18 -34.094 -4.039 1 95.81 222 THR A N 1
ATOM 1801 C CA . THR A 1 222 ? 5.996 -34 -2.596 1 95.81 222 THR A CA 1
ATOM 1802 C C . THR A 1 222 ? 6.785 -32.844 -2.033 1 95.81 222 THR A C 1
ATOM 1804 O O . THR A 1 222 ? 7.836 -32.469 -2.568 1 95.81 222 THR A O 1
ATOM 1807 N N . PRO A 1 223 ? 6.324 -32.25 -0.891 1 97 223 PRO A N 1
ATOM 1808 C CA . PRO A 1 223 ? 7.047 -31.156 -0.276 1 97 223 PRO A CA 1
ATOM 1809 C C . PRO A 1 223 ? 8.414 -31.562 0.268 1 97 223 PRO A C 1
ATOM 1811 O O . PRO A 1 223 ? 9.328 -30.734 0.348 1 97 223 PRO A O 1
ATOM 1814 N N . GLU A 1 224 ? 8.609 -32.844 0.604 1 95.88 224 GLU A N 1
ATOM 1815 C CA . GLU A 1 224 ? 9.875 -33.312 1.164 1 95.88 224 GLU A CA 1
ATOM 1816 C C . GLU A 1 224 ? 11.016 -33.125 0.174 1 95.88 224 GLU A C 1
ATOM 1818 O O . GLU A 1 224 ? 12.156 -32.875 0.576 1 95.88 224 GLU A O 1
ATOM 1823 N N . GLU A 1 225 ? 10.664 -33.188 -1.025 1 97.62 225 GLU A N 1
ATOM 1824 C CA . GLU A 1 225 ? 11.672 -33.062 -2.08 1 97.62 225 GLU A CA 1
ATOM 1825 C C . GLU A 1 225 ? 12.219 -31.641 -2.16 1 97.62 225 GLU A C 1
ATOM 1827 O O . GLU A 1 225 ? 13.258 -31.406 -2.785 1 97.62 225 GLU A O 1
ATOM 1832 N N . LEU A 1 226 ? 11.633 -30.672 -1.497 1 98.25 226 LEU A N 1
ATOM 1833 C CA . LEU A 1 226 ? 12.055 -29.281 -1.517 1 98.25 226 LEU A CA 1
ATOM 1834 C C . LEU A 1 226 ? 13.398 -29.109 -0.81 1 98.25 226 LEU A C 1
ATOM 1836 O O . LEU A 1 226 ? 14.07 -28.094 -0.985 1 98.25 226 LEU A O 1
ATOM 1840 N N . SER A 1 227 ? 13.75 -30.062 -0.003 1 97.88 227 SER A N 1
ATOM 1841 C CA . SER A 1 227 ? 14.984 -29.953 0.766 1 97.88 227 SER A CA 1
ATOM 1842 C C . SER A 1 227 ? 16.203 -29.875 -0.151 1 97.88 227 SER A C 1
ATOM 1844 O O . SER A 1 227 ? 17.266 -29.422 0.262 1 97.88 227 SER A O 1
ATOM 1846 N N . ALA A 1 228 ? 16.016 -30.328 -1.381 1 98.12 228 ALA A N 1
ATOM 1847 C CA . ALA A 1 228 ? 17.125 -30.312 -2.344 1 98.12 228 ALA A CA 1
ATOM 1848 C C . ALA A 1 228 ? 17.266 -28.953 -3.008 1 98.12 228 ALA A C 1
ATOM 1850 O O . ALA A 1 228 ? 18.234 -28.703 -3.736 1 98.12 228 ALA A O 1
ATOM 1851 N N . PHE A 1 229 ? 16.344 -28.047 -2.746 1 98.56 229 PHE A N 1
ATOM 1852 C CA . PHE A 1 229 ? 16.359 -26.719 -3.357 1 98.56 229 PHE A CA 1
ATOM 1853 C C . PHE A 1 229 ? 17.547 -25.922 -2.865 1 98.56 229 PHE A C 1
ATOM 1855 O O . PHE A 1 229 ? 17.844 -25.906 -1.671 1 98.56 229 PHE A O 1
ATOM 1862 N N . ASN A 1 230 ? 18.234 -25.344 -3.836 1 97.81 230 ASN A N 1
ATOM 1863 C CA . ASN A 1 230 ? 19.328 -24.406 -3.592 1 97.81 230 ASN A CA 1
ATOM 1864 C C . ASN A 1 230 ? 19.297 -23.25 -4.578 1 97.81 230 ASN A C 1
ATOM 1866 O O . ASN A 1 230 ? 19.234 -23.453 -5.793 1 97.81 230 ASN A O 1
ATOM 1870 N N . TYR A 1 231 ? 19.359 -22.031 -3.994 1 98.19 231 TYR A N 1
ATOM 1871 C CA . TYR A 1 231 ? 19.312 -20.859 -4.867 1 98.19 231 TYR A CA 1
ATOM 1872 C C . TYR A 1 231 ? 19.969 -19.672 -4.203 1 98.19 231 TYR A C 1
ATOM 1874 O O . TYR A 1 231 ? 19.531 -19.203 -3.152 1 98.19 231 TYR A O 1
ATOM 1882 N N . GLU A 1 232 ? 21.031 -19.156 -4.77 1 97.31 232 GLU A N 1
ATOM 1883 C CA . GLU A 1 232 ? 21.734 -17.953 -4.305 1 97.31 232 GLU A CA 1
ATOM 1884 C C . GLU A 1 232 ? 22.078 -18.062 -2.822 1 97.31 232 GLU A C 1
ATOM 1886 O O . GLU A 1 232 ? 21.891 -17.109 -2.07 1 97.31 232 GLU A O 1
ATOM 1891 N N . GLY A 1 233 ? 22.422 -19.203 -2.414 1 97.31 233 GLY A N 1
ATOM 1892 C CA . GLY A 1 233 ? 22.875 -19.406 -1.045 1 97.31 233 GLY A CA 1
ATOM 1893 C C . GLY A 1 233 ? 21.766 -19.859 -0.112 1 97.31 233 GLY A C 1
ATOM 1894 O O . GLY A 1 233 ? 22.016 -20.219 1.037 1 97.31 233 GLY A O 1
ATOM 1895 N N . PHE A 1 234 ? 20.547 -19.828 -0.505 1 98.5 234 PHE A N 1
ATOM 1896 C CA . PHE A 1 234 ? 19.453 -20.328 0.305 1 98.5 234 PHE A CA 1
ATOM 1897 C C . PHE A 1 234 ? 19.391 -21.844 0.257 1 98.5 234 PHE A C 1
ATOM 1899 O O . PHE A 1 234 ? 19.344 -22.438 -0.824 1 98.5 234 PHE A O 1
ATOM 1906 N N . GLU A 1 235 ? 19.391 -22.453 1.428 1 98.12 235 GLU A N 1
ATOM 1907 C CA . GLU A 1 235 ? 19.297 -23.906 1.552 1 98.12 235 GLU A CA 1
ATOM 1908 C C . GLU A 1 235 ? 18.391 -24.312 2.703 1 98.12 235 GLU A C 1
ATOM 1910 O O . GLU A 1 235 ? 18.172 -23.531 3.637 1 98.12 235 GLU A O 1
ATOM 1915 N N . TYR A 1 236 ? 17.953 -25.5 2.551 1 98.31 236 TYR A N 1
ATOM 1916 C CA . TYR A 1 236 ? 17.078 -26.031 3.59 1 98.31 236 TYR A CA 1
ATOM 1917 C C . TYR A 1 236 ? 17.797 -26.094 4.93 1 98.31 236 TYR A C 1
ATOM 1919 O O . TYR A 1 236 ? 18.938 -26.547 5.008 1 98.31 236 TYR A O 1
ATOM 1927 N N . ALA A 1 237 ? 17.141 -25.531 5.941 1 97.31 237 ALA A N 1
ATOM 1928 C CA . ALA A 1 237 ? 17.641 -25.594 7.312 1 97.31 237 ALA A CA 1
ATOM 1929 C C . ALA A 1 237 ? 16.797 -26.547 8.156 1 97.31 237 ALA A C 1
ATOM 1931 O O . ALA A 1 237 ? 15.844 -26.125 8.812 1 97.31 237 ALA A O 1
ATOM 1932 N N . PRO A 1 238 ? 17.234 -27.75 8.344 1 94.62 238 PRO A N 1
ATOM 1933 C CA . PRO A 1 238 ? 16.375 -28.781 8.938 1 94.62 238 PRO A CA 1
ATOM 1934 C C . PRO A 1 238 ? 16.062 -28.516 10.406 1 94.62 238 PRO A C 1
ATOM 1936 O O . PRO A 1 238 ? 15.078 -29.031 10.938 1 94.62 238 PRO A O 1
ATOM 1939 N N . LEU A 1 239 ? 16.875 -27.734 11.086 1 94.25 239 LEU A N 1
ATOM 1940 C CA . LEU A 1 239 ? 16.672 -27.516 12.516 1 94.25 239 LEU A CA 1
ATOM 1941 C C . LEU A 1 239 ? 15.758 -26.328 12.766 1 94.25 239 LEU A C 1
ATOM 1943 O O . LEU A 1 239 ? 15.414 -26.016 13.906 1 94.25 239 LEU A O 1
ATOM 1947 N N . LEU A 1 240 ? 15.383 -25.688 11.672 1 95.31 240 LEU A N 1
ATOM 1948 C CA . LEU A 1 240 ? 14.531 -24.516 11.789 1 95.31 240 LEU A CA 1
ATOM 1949 C C . LEU A 1 240 ? 13.172 -24.75 11.133 1 95.31 240 LEU A C 1
ATOM 1951 O O . LEU A 1 240 ? 13.07 -25.547 10.195 1 95.31 240 LEU A O 1
ATOM 1955 N N . GLY A 1 241 ? 12.156 -24.062 11.672 1 94.5 241 GLY A N 1
ATOM 1956 C CA . GLY A 1 241 ? 10.812 -24.234 11.133 1 94.5 241 GLY A CA 1
ATOM 1957 C C . GLY A 1 241 ? 10.18 -25.547 11.508 1 94.5 241 GLY A C 1
ATOM 1958 O O . GLY A 1 241 ? 10.469 -26.109 12.562 1 94.5 241 GLY A O 1
ATOM 1959 N N . ASP A 1 242 ? 9.125 -25.969 10.758 1 94.31 242 ASP A N 1
ATOM 1960 C CA . ASP A 1 242 ? 8.445 -27.234 10.938 1 94.31 242 ASP A CA 1
ATOM 1961 C C . ASP A 1 242 ? 8.008 -27.828 9.594 1 94.31 242 ASP A C 1
ATOM 1963 O O . ASP A 1 242 ? 8.375 -27.297 8.539 1 94.31 242 ASP A O 1
ATOM 1967 N N . ALA A 1 243 ? 7.391 -28.938 9.625 1 92.62 243 ALA A N 1
ATOM 1968 C CA . ALA A 1 243 ? 7.051 -29.672 8.406 1 92.62 243 ALA A CA 1
ATOM 1969 C C . ALA A 1 243 ? 6.199 -28.828 7.473 1 92.62 243 ALA A C 1
ATOM 1971 O O . ALA A 1 243 ? 6.32 -28.938 6.25 1 92.62 243 ALA A O 1
ATOM 1972 N N . ASN A 1 244 ? 5.363 -27.984 8.016 1 96.62 244 ASN A N 1
ATOM 1973 C CA . ASN A 1 244 ? 4.473 -27.172 7.203 1 96.62 244 ASN A CA 1
ATOM 1974 C C . ASN A 1 244 ? 5.102 -25.812 6.863 1 96.62 244 ASN A C 1
ATOM 1976 O O . ASN A 1 244 ? 4.598 -25.094 6.012 1 96.62 244 ASN A O 1
ATOM 1980 N N . ASN A 1 245 ? 6.203 -25.516 7.559 1 97.56 245 ASN A N 1
ATOM 1981 C CA . ASN A 1 245 ? 6.926 -24.266 7.316 1 97.56 245 ASN A CA 1
ATOM 1982 C C . ASN A 1 245 ? 8.43 -24.5 7.242 1 97.56 245 ASN A C 1
ATOM 1984 O O . ASN A 1 245 ? 9.188 -23.984 8.07 1 97.56 245 ASN A O 1
ATOM 1988 N N . PRO A 1 246 ? 8.844 -25.266 6.203 1 98.12 246 PRO A N 1
ATOM 1989 C CA . PRO A 1 246 ? 10.289 -25.453 6.066 1 98.12 246 PRO A CA 1
ATOM 1990 C C . PRO A 1 246 ? 11.039 -24.141 5.82 1 98.12 246 PRO A C 1
ATOM 1992 O O . PRO A 1 246 ? 10.586 -23.297 5.043 1 98.12 246 PRO A O 1
ATOM 1995 N N . HIS A 1 247 ? 12.156 -24 6.52 1 98.31 247 HIS A N 1
ATOM 1996 C CA . HIS A 1 247 ? 12.945 -22.781 6.41 1 98.31 247 HIS A CA 1
ATOM 1997 C C . HIS A 1 247 ? 14.141 -22.969 5.48 1 98.31 247 HIS A C 1
ATOM 1999 O O . HIS A 1 247 ? 14.797 -24.016 5.52 1 98.31 247 HIS A O 1
ATOM 2005 N N . PHE A 1 248 ? 14.32 -22.047 4.664 1 98.75 248 PHE A N 1
ATOM 2006 C CA . PHE A 1 248 ? 15.516 -21.938 3.846 1 98.75 248 PHE A CA 1
ATOM 2007 C C . PHE A 1 248 ? 16.328 -20.703 4.23 1 98.75 248 PHE A C 1
ATOM 2009 O O . PHE A 1 248 ? 15.781 -19.594 4.297 1 98.75 248 PHE A O 1
ATOM 2016 N N . VAL A 1 249 ? 17.578 -20.906 4.461 1 98.31 249 VAL A N 1
ATOM 2017 C CA . VAL A 1 249 ? 18.344 -19.828 5.082 1 98.31 249 VAL A CA 1
ATOM 2018 C C . VAL A 1 249 ? 19.594 -19.547 4.258 1 98.31 249 VAL A C 1
ATOM 2020 O O . VAL A 1 249 ? 20.297 -20.484 3.838 1 98.31 249 VAL A O 1
ATOM 2023 N N . ARG A 1 250 ? 19.75 -18.266 3.922 1 97.69 250 ARG A N 1
ATOM 2024 C CA . ARG A 1 250 ? 21 -17.781 3.354 1 97.69 250 ARG A CA 1
ATOM 2025 C C . ARG A 1 250 ? 21.938 -17.281 4.445 1 97.69 250 ARG A C 1
ATOM 2027 O O . ARG A 1 250 ? 21.625 -16.297 5.133 1 97.69 250 ARG A O 1
ATOM 2034 N N . GLU A 1 251 ? 23.078 -17.891 4.562 1 92.62 251 GLU A N 1
ATOM 2035 C CA . GLU A 1 251 ? 24 -17.547 5.633 1 92.62 251 GLU A CA 1
ATOM 2036 C C . GLU A 1 251 ? 24.844 -16.328 5.266 1 92.62 251 GLU A C 1
ATOM 2038 O O . GLU A 1 251 ? 25.031 -16.031 4.082 1 92.62 251 GLU A O 1
ATOM 2043 N N . PHE A 1 252 ? 25.047 -15.445 6.328 1 78.38 252 PHE A N 1
ATOM 2044 C CA . PHE A 1 252 ? 25.938 -14.312 6.145 1 78.38 252 PHE A CA 1
ATOM 2045 C C . PHE A 1 252 ? 27.328 -14.773 5.715 1 78.38 252 PHE A C 1
ATOM 2047 O O . PHE A 1 252 ? 27.891 -15.695 6.309 1 78.38 252 PHE A O 1
ATOM 2054 N N . ILE A 1 253 ? 27.672 -14.547 4.594 1 57.5 253 ILE A N 1
ATOM 2055 C CA . ILE A 1 253 ? 29.062 -14.867 4.285 1 57.5 253 ILE A CA 1
ATOM 2056 C C . ILE A 1 253 ? 29.984 -13.836 4.93 1 57.5 253 ILE A C 1
ATOM 2058 O O . ILE A 1 253 ? 29.859 -12.633 4.672 1 57.5 253 ILE A O 1
ATOM 2062 N N . LYS A 1 254 ? 30.609 -14.109 6.055 1 43.97 254 LYS A N 1
ATOM 2063 C CA . LYS A 1 254 ? 31.688 -13.305 6.613 1 43.97 254 LYS A CA 1
ATOM 2064 C C . LYS A 1 254 ? 32.719 -12.945 5.543 1 43.97 254 LYS A C 1
ATOM 2066 O O . LYS A 1 254 ? 33.062 -13.773 4.695 1 43.97 254 LYS A O 1
ATOM 2071 N N . MET B 1 1 ? -1.696 32.344 5.402 1 96.31 1 MET B N 1
ATOM 2072 C CA . MET B 1 1 ? -1.316 31.125 4.688 1 96.31 1 MET B CA 1
ATOM 2073 C C . MET B 1 1 ? -1.624 29.875 5.516 1 96.31 1 MET B C 1
ATOM 2075 O O . MET B 1 1 ? -1.328 29.828 6.711 1 96.31 1 MET B O 1
ATOM 2079 N N . GLN B 1 2 ? -2.355 28.922 4.91 1 98.62 2 GLN B N 1
ATOM 2080 C CA . GLN B 1 2 ? -2.596 27.641 5.559 1 98.62 2 GLN B CA 1
ATOM 2081 C C . GLN B 1 2 ? -1.637 26.578 5.039 1 98.62 2 GLN B C 1
ATOM 2083 O O . GLN B 1 2 ? -1.203 26.625 3.887 1 98.62 2 GLN B O 1
ATOM 2088 N N . ILE B 1 3 ? -1.306 25.641 5.926 1 98.81 3 ILE B N 1
ATOM 2089 C CA . ILE B 1 3 ? -0.356 24.578 5.613 1 98.81 3 ILE B CA 1
ATOM 2090 C C . ILE B 1 3 ? -1.033 23.219 5.77 1 98.81 3 ILE B C 1
ATOM 2092 O O . ILE B 1 3 ? -1.808 23.016 6.707 1 98.81 3 ILE B O 1
ATOM 2096 N N . LEU B 1 4 ? -0.775 22.359 4.867 1 98.81 4 LEU B N 1
ATOM 2097 C CA . LEU B 1 4 ? -1.303 21 4.914 1 98.81 4 LEU B CA 1
ATOM 2098 C C . LEU B 1 4 ? -0.174 19.984 5.055 1 98.81 4 LEU B C 1
ATOM 2100 O O . LEU B 1 4 ? 0.756 19.969 4.246 1 98.81 4 LEU B O 1
ATOM 2104 N N . LEU B 1 5 ? -0.179 19.172 6.105 1 98.81 5 LEU B N 1
ATOM 2105 C CA . LEU B 1 5 ? 0.79 18.109 6.363 1 98.81 5 LEU B CA 1
ATOM 2106 C C . LEU B 1 5 ? 0.089 16.781 6.582 1 98.81 5 LEU B C 1
ATOM 2108 O O . LEU B 1 5 ? -1 16.734 7.16 1 98.81 5 LEU B O 1
ATOM 2112 N N . ALA B 1 6 ? 0.681 15.711 6.109 1 98.19 6 ALA B N 1
ATOM 2113 C CA . ALA B 1 6 ? 0.118 14.383 6.32 1 98.19 6 ALA B CA 1
ATOM 2114 C C . ALA B 1 6 ? 0.442 13.859 7.719 1 98.19 6 ALA B C 1
ATOM 2116 O O . ALA B 1 6 ? 1.477 14.211 8.297 1 98.19 6 ALA B O 1
ATOM 2117 N N . ASN B 1 7 ? -0.385 13 8.266 1 98.19 7 ASN B N 1
ATOM 2118 C CA . ASN B 1 7 ? -0.062 12.297 9.508 1 98.19 7 ASN B CA 1
ATOM 2119 C C . ASN B 1 7 ? 1.011 11.234 9.281 1 98.19 7 ASN B C 1
ATOM 2121 O O . ASN B 1 7 ? 1.55 11.109 8.18 1 98.19 7 ASN B O 1
ATOM 2125 N N . ALA B 1 8 ? 1.375 10.555 10.383 1 97.75 8 ALA B N 1
ATOM 2126 C CA . ALA B 1 8 ? 2.234 9.375 10.312 1 97.75 8 ALA B CA 1
ATOM 2127 C C . ALA B 1 8 ? 1.517 8.141 10.852 1 97.75 8 ALA B C 1
ATOM 2129 O O . ALA B 1 8 ? 0.657 8.25 11.734 1 97.75 8 ALA B O 1
ATOM 2130 N N . LYS B 1 9 ? 1.872 6.977 10.375 1 95.81 9 LYS B N 1
ATOM 2131 C CA . LYS B 1 9 ? 1.305 5.73 10.883 1 95.81 9 LYS B CA 1
ATOM 2132 C C . LYS B 1 9 ? 1.888 5.375 12.25 1 95.81 9 LYS B C 1
ATOM 2134 O O . LYS B 1 9 ? 1.188 4.832 13.109 1 95.81 9 LYS B O 1
ATOM 2139 N N . ILE B 1 10 ? 3.186 5.637 12.375 1 96.69 10 ILE B N 1
ATOM 2140 C CA . ILE B 1 10 ? 3.83 5.375 13.656 1 96.69 10 ILE B CA 1
ATOM 2141 C C . ILE B 1 10 ? 3.514 6.512 14.633 1 96.69 10 ILE B C 1
ATOM 2143 O O . ILE B 1 10 ? 3.639 7.688 14.289 1 96.69 10 ILE B O 1
ATOM 2147 N N . MET B 1 11 ? 3.092 6.113 15.844 1 97.75 11 MET B N 1
ATOM 2148 C CA . MET B 1 11 ? 2.676 7.113 16.828 1 97.75 11 MET B CA 1
ATOM 2149 C C . MET B 1 11 ? 3.332 6.855 18.172 1 97.75 11 MET B C 1
ATOM 2151 O O . MET B 1 11 ? 3.684 5.715 18.484 1 97.75 11 MET B O 1
ATOM 2155 N N . PHE B 1 12 ? 3.461 7.922 18.891 1 96.94 12 PHE B N 1
ATOM 2156 C CA . PHE B 1 12 ? 3.859 7.805 20.281 1 96.94 12 PHE B CA 1
ATOM 2157 C C . PHE B 1 12 ? 2.686 7.355 21.141 1 96.94 12 PHE B C 1
ATOM 2159 O O . PHE B 1 12 ? 1.526 7.59 20.797 1 96.94 12 PHE B O 1
ATOM 2166 N N . GLY B 1 13 ? 3.023 6.77 22.328 1 94.81 13 GLY B N 1
ATOM 2167 C CA . GLY B 1 13 ? 1.995 6.355 23.281 1 94.81 13 GLY B CA 1
ATOM 2168 C C . GLY B 1 13 ? 1.554 7.465 24.203 1 94.81 13 GLY B C 1
ATOM 2169 O O . GLY B 1 13 ? 0.453 7.422 24.766 1 94.81 13 GLY B O 1
ATOM 2170 N N . LYS B 1 14 ? 2.492 8.414 24.359 1 94 14 LYS B N 1
ATOM 2171 C CA . LYS B 1 14 ? 2.234 9.531 25.266 1 94 14 LYS B CA 1
ATOM 2172 C C . LYS B 1 14 ? 3.021 10.766 24.844 1 94 14 LYS B C 1
ATOM 2174 O O . LYS B 1 14 ? 3.959 10.672 24.047 1 94 14 LYS B O 1
ATOM 2179 N N . ALA B 1 15 ? 2.494 11.891 25.297 1 94.69 15 ALA B N 1
ATOM 2180 C CA . ALA B 1 15 ? 3.184 13.164 25.125 1 94.69 15 ALA B CA 1
ATOM 2181 C C . ALA B 1 15 ? 3.219 13.953 26.422 1 94.69 15 ALA B C 1
ATOM 2183 O O . ALA B 1 15 ? 2.381 13.758 27.297 1 94.69 15 ALA B O 1
ATOM 2184 N N . ASP B 1 16 ? 4.156 14.875 26.531 1 93.56 16 ASP B N 1
ATOM 2185 C CA . ASP B 1 16 ? 4.344 15.633 27.766 1 93.56 16 ASP B CA 1
ATOM 2186 C C . ASP B 1 16 ? 3.344 16.781 27.859 1 93.56 16 ASP B C 1
ATOM 2188 O O . ASP B 1 16 ? 3.031 17.25 28.953 1 93.56 16 ASP B O 1
ATOM 2192 N N . ARG B 1 17 ? 2.812 17.203 26.781 1 96.31 17 ARG B N 1
ATOM 2193 C CA . ARG B 1 17 ? 1.867 18.312 26.75 1 96.31 17 ARG B CA 1
ATOM 2194 C C . ARG B 1 17 ? 0.435 17.812 26.594 1 96.31 17 ARG B C 1
ATOM 2196 O O . ARG B 1 17 ? 0.199 16.781 25.984 1 96.31 17 ARG B O 1
ATOM 2203 N N . LYS B 1 18 ? -0.428 18.656 27.141 1 97.12 18 LYS B N 1
ATOM 2204 C CA . LYS B 1 18 ? -1.845 18.328 27.031 1 97.12 18 LYS B CA 1
ATOM 2205 C C . LYS B 1 18 ? -2.482 19.031 25.828 1 97.12 18 LYS B C 1
ATOM 2207 O O . LYS B 1 18 ? -2.072 20.125 25.453 1 97.12 18 LYS B O 1
ATOM 2212 N N . PRO B 1 19 ? -3.445 18.312 25.266 1 98.38 19 PRO B N 1
ATOM 2213 C CA . PRO B 1 19 ? -4.188 18.984 24.203 1 98.38 19 PRO B CA 1
ATOM 2214 C C . PRO B 1 19 ? -4.977 20.188 24.703 1 98.38 19 PRO B C 1
ATOM 2216 O O . PRO B 1 19 ? -5.355 20.234 25.875 1 98.38 19 PRO B O 1
ATOM 2219 N N . ILE B 1 20 ? -5.227 21.156 23.828 1 97.69 20 ILE B N 1
ATOM 2220 C CA . ILE B 1 20 ? -5.988 22.328 24.234 1 97.69 20 ILE B CA 1
ATOM 2221 C C . ILE B 1 20 ? -7.219 22.484 23.344 1 97.69 20 ILE B C 1
ATOM 2223 O O . ILE B 1 20 ? -8.008 23.406 23.516 1 97.69 20 ILE B O 1
ATOM 2227 N N . SER B 1 21 ? -7.383 21.625 22.312 1 98.44 21 SER B N 1
ATOM 2228 C CA . SER B 1 21 ? -8.539 21.609 21.438 1 98.44 21 SER B CA 1
ATOM 2229 C C . SER B 1 21 ? -8.969 20.188 21.094 1 98.44 21 SER B C 1
ATOM 2231 O O . SER B 1 21 ? -8.305 19.234 21.484 1 98.44 21 SER B O 1
ATOM 2233 N N . THR B 1 22 ? -10.148 20.109 20.484 1 98.5 22 THR B N 1
ATOM 2234 C CA . THR B 1 22 ? -10.727 18.828 20.078 1 98.5 22 THR B CA 1
ATOM 2235 C C . THR B 1 22 ? -10.867 18.75 18.562 1 98.5 22 THR B C 1
ATOM 2237 O O . THR B 1 22 ? -11.195 19.734 17.906 1 98.5 22 THR B O 1
ATOM 2240 N N . PRO B 1 23 ? -10.664 17.5 18.047 1 98.75 23 PRO B N 1
ATOM 2241 C CA . PRO B 1 23 ? -10.828 17.359 16.609 1 98.75 23 PRO B CA 1
ATOM 2242 C C . PRO B 1 23 ? -12.203 17.812 16.125 1 98.75 23 PRO B C 1
ATOM 2244 O O . PRO B 1 23 ? -13.211 17.547 16.781 1 98.75 23 PRO B O 1
ATOM 2247 N N . LEU B 1 24 ? -12.219 18.406 14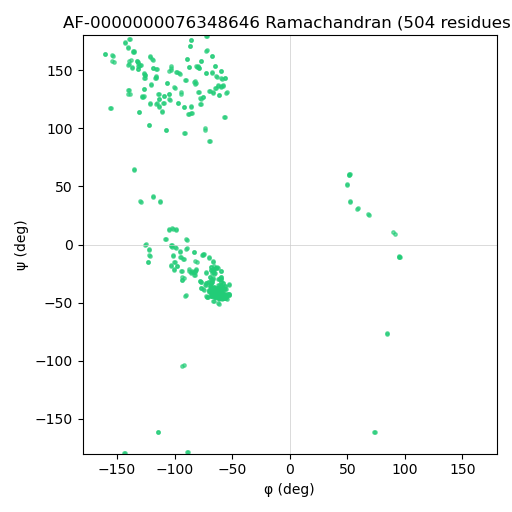.969 1 98.12 24 LEU B N 1
ATOM 2248 C CA . LEU B 1 24 ? -13.453 18.891 14.375 1 98.12 24 LEU B CA 1
ATOM 2249 C C . LEU B 1 24 ? -14.445 17.75 14.164 1 98.12 24 LEU B C 1
ATOM 2251 O O . LEU B 1 24 ? -15.656 17.938 14.336 1 98.12 24 LEU B O 1
ATOM 2255 N N . PHE B 1 25 ? -14 16.594 13.898 1 98.19 25 PHE B N 1
ATOM 2256 C CA . PHE B 1 25 ? -14.859 15.453 13.586 1 98.19 25 PHE B CA 1
ATOM 2257 C C . PHE B 1 25 ? -14.664 14.336 14.602 1 98.19 25 PHE B C 1
ATOM 2259 O O . PHE B 1 25 ? -14.656 13.156 14.242 1 98.19 25 PHE B O 1
ATOM 2266 N N . GLN B 1 26 ? -14.562 14.703 15.812 1 98.31 26 GLN B N 1
ATOM 2267 C CA . GLN B 1 26 ? -14.367 13.734 16.891 1 98.31 26 GLN B CA 1
ATOM 2268 C C . GLN B 1 26 ? -15.484 12.695 16.906 1 98.31 26 GLN B C 1
ATOM 2270 O O . GLN B 1 26 ? -15.234 11.5 17.078 1 98.31 26 GLN B O 1
ATOM 2275 N N . THR B 1 27 ? -16.703 13.141 16.734 1 98.06 27 THR B N 1
ATOM 2276 C CA . THR B 1 27 ? -17.844 12.234 16.781 1 98.06 27 THR B CA 1
ATOM 2277 C C . THR B 1 27 ? -17.766 11.195 15.672 1 98.06 27 THR B C 1
ATOM 2279 O O . THR B 1 27 ? -18.078 10.023 15.883 1 98.06 27 THR B O 1
ATOM 2282 N N . VAL B 1 28 ? -17.344 11.617 14.539 1 97.94 28 VAL B N 1
ATOM 2283 C CA . VAL B 1 28 ? -17.172 10.695 13.43 1 97.94 28 VAL B CA 1
ATOM 2284 C C . VAL B 1 28 ? -16.078 9.68 13.758 1 97.94 28 VAL B C 1
ATOM 2286 O O . VAL B 1 28 ? -16.266 8.477 13.57 1 97.94 28 VAL B O 1
ATOM 2289 N N . ALA B 1 29 ? -14.984 10.164 14.289 1 98.38 29 ALA B N 1
ATOM 2290 C CA . ALA B 1 29 ? -13.875 9.297 14.672 1 98.38 29 ALA B CA 1
ATOM 2291 C C . ALA B 1 29 ? -14.32 8.266 15.711 1 98.38 29 ALA B C 1
ATOM 2293 O O . ALA B 1 29 ? -13.922 7.102 15.648 1 98.38 29 ALA B O 1
ATOM 2294 N N . ASP B 1 30 ? -15.125 8.719 16.609 1 98.38 30 ASP B N 1
ATOM 2295 C CA . ASP B 1 30 ? -15.648 7.82 17.641 1 98.38 30 ASP B CA 1
ATOM 2296 C C . ASP B 1 30 ? -16.453 6.691 17 1 98.38 30 ASP B C 1
ATOM 2298 O O . ASP B 1 30 ? -16.328 5.531 17.406 1 98.38 30 ASP B O 1
ATOM 2302 N N . THR B 1 31 ? -17.25 7.062 16.078 1 98.25 31 THR B N 1
ATOM 2303 C CA . THR B 1 31 ? -18.094 6.086 15.398 1 98.25 31 THR B CA 1
ATOM 2304 C C . THR B 1 31 ? -17.25 5.086 14.609 1 98.25 31 THR B C 1
ATOM 2306 O O . THR B 1 31 ? -17.5 3.877 14.672 1 98.25 31 THR B O 1
ATOM 2309 N N . LEU B 1 32 ? -16.281 5.559 13.906 1 98.25 32 LEU B N 1
ATOM 2310 C CA . LEU B 1 32 ? -15.383 4.684 13.164 1 98.25 32 LEU B CA 1
ATOM 2311 C C . LEU B 1 32 ? -14.633 3.746 14.109 1 98.25 32 LEU B C 1
ATOM 2313 O O . LEU B 1 32 ? -14.57 2.539 13.867 1 98.25 32 LEU B O 1
ATOM 2317 N N . ALA B 1 33 ? -14.125 4.305 15.148 1 98.38 33 ALA B N 1
ATOM 2318 C CA . ALA B 1 33 ? -13.352 3.533 16.109 1 98.38 33 ALA B CA 1
ATOM 2319 C C . ALA B 1 33 ? -14.219 2.455 16.766 1 98.38 33 ALA B C 1
ATOM 2321 O O . ALA B 1 33 ? -13.75 1.334 17 1 98.38 33 ALA B O 1
ATOM 2322 N N . ALA B 1 34 ? -15.414 2.795 17.062 1 98.12 34 ALA B N 1
ATOM 2323 C CA . ALA B 1 34 ? -16.312 1.84 17.688 1 98.12 34 ALA B CA 1
ATOM 2324 C C . ALA B 1 34 ? -16.547 0.625 16.797 1 98.12 34 ALA B C 1
ATOM 2326 O O . ALA B 1 34 ? -16.578 -0.51 17.266 1 98.12 34 ALA B O 1
ATOM 2327 N N . GLU B 1 35 ? -16.719 0.863 15.57 1 97.81 35 GLU B N 1
ATOM 2328 C CA . GLU B 1 35 ? -16.922 -0.258 14.656 1 97.81 35 GLU B CA 1
ATOM 2329 C C . GLU B 1 35 ? -15.648 -1.087 14.5 1 97.81 35 GLU B C 1
ATOM 2331 O O . GLU B 1 35 ? -15.711 -2.316 14.445 1 97.81 35 GLU B O 1
ATOM 2336 N N . MET B 1 36 ? -14.57 -0.405 14.43 1 97.75 36 MET B N 1
ATOM 2337 C CA . MET B 1 36 ? -13.297 -1.123 14.352 1 97.75 36 MET B CA 1
ATOM 2338 C C . MET B 1 36 ? -13.094 -1.999 15.578 1 97.75 36 MET B C 1
ATOM 2340 O O . MET B 1 36 ? -12.562 -3.104 15.477 1 97.75 36 MET B O 1
ATOM 2344 N N . ALA B 1 37 ? -13.516 -1.565 16.703 1 97.62 37 ALA B N 1
ATOM 2345 C CA . ALA B 1 37 ? -13.344 -2.27 17.984 1 97.62 37 ALA B CA 1
ATOM 2346 C C . ALA B 1 37 ? -14.156 -3.561 18 1 97.62 37 ALA B C 1
ATOM 2348 O O . ALA B 1 37 ? -13.875 -4.465 18.781 1 97.62 37 ALA B O 1
ATOM 2349 N N . ARG B 1 38 ? -15.125 -3.646 17.203 1 97.19 38 ARG B N 1
ATOM 2350 C CA . ARG B 1 38 ? -16 -4.816 17.172 1 97.19 38 ARG B CA 1
ATOM 2351 C C . ARG B 1 38 ? -15.367 -5.953 16.375 1 97.19 38 ARG B C 1
ATOM 2353 O O . ARG B 1 38 ? -15.828 -7.094 16.438 1 97.19 38 ARG B O 1
ATOM 2360 N N . MET B 1 39 ? -14.398 -5.641 15.648 1 96 39 MET B N 1
ATOM 2361 C CA . MET B 1 39 ? -13.734 -6.652 14.828 1 96 39 MET B CA 1
ATOM 2362 C C . MET B 1 39 ? -12.75 -7.465 15.672 1 96 39 MET B C 1
ATOM 2364 O O . MET B 1 39 ? -12.203 -6.965 16.656 1 96 39 MET B O 1
ATOM 2368 N N . ASP B 1 40 ? -12.547 -8.68 15.219 1 95.44 40 ASP B N 1
ATOM 2369 C CA . ASP B 1 40 ? -11.453 -9.414 15.844 1 95.44 40 ASP B CA 1
ATOM 2370 C C . ASP B 1 40 ? -10.117 -9.094 15.172 1 95.44 40 ASP B C 1
ATOM 2372 O O . ASP B 1 40 ? -10.078 -8.336 14.195 1 95.44 40 ASP B O 1
ATOM 2376 N N . VAL B 1 41 ? -9.055 -9.656 15.727 1 95.31 41 VAL B N 1
ATOM 2377 C CA . VAL B 1 41 ? -7.703 -9.32 15.297 1 95.31 41 VAL B CA 1
ATOM 2378 C C . VAL B 1 41 ? -7.512 -9.703 13.836 1 95.31 41 VAL B C 1
ATOM 2380 O O . VAL B 1 41 ? -6.895 -8.961 13.062 1 95.31 41 VAL B O 1
ATOM 2383 N N . GLU B 1 42 ? -8.062 -10.766 13.414 1 87.94 42 GLU B N 1
ATOM 2384 C CA . GLU B 1 42 ? -7.922 -11.234 12.031 1 87.94 42 GLU B CA 1
ATOM 2385 C C . GLU B 1 42 ? -8.648 -10.305 11.062 1 87.94 42 GLU B C 1
ATOM 2387 O O . GLU B 1 42 ? -8.109 -9.953 10.008 1 87.94 42 GLU B O 1
ATOM 2392 N N . GLU B 1 43 ? -9.781 -9.961 11.438 1 89.12 43 GLU B N 1
ATOM 2393 C CA . GLU B 1 43 ? -10.562 -9.039 10.625 1 89.12 43 GLU B CA 1
ATOM 2394 C C . GLU B 1 43 ? -9.883 -7.68 10.523 1 89.12 43 GLU B C 1
ATOM 2396 O O . GLU B 1 43 ? -9.844 -7.082 9.445 1 89.12 43 GLU B O 1
ATOM 2401 N N . LEU B 1 44 ? -9.336 -7.25 11.609 1 94.06 44 LEU B N 1
ATOM 2402 C CA . LEU B 1 44 ? -8.648 -5.965 11.633 1 94.06 44 LEU B CA 1
ATOM 2403 C C . LEU B 1 44 ? -7.414 -5.992 10.734 1 94.06 44 LEU B C 1
ATOM 2405 O O . LEU B 1 44 ? -7.129 -5.023 10.031 1 94.06 44 LEU B O 1
ATOM 2409 N N . ALA B 1 45 ? -6.695 -7.051 10.852 1 90.56 45 ALA B N 1
ATOM 2410 C CA . ALA B 1 45 ? -5.508 -7.203 10.016 1 90.56 45 ALA B CA 1
ATOM 2411 C C . ALA B 1 45 ? -5.863 -7.086 8.539 1 90.56 45 ALA B C 1
ATOM 2413 O O . ALA B 1 45 ? -5.141 -6.445 7.77 1 90.56 45 ALA B O 1
ATOM 2414 N N . ARG B 1 46 ? -6.977 -7.625 8.188 1 83.44 46 ARG B N 1
ATOM 2415 C CA . ARG B 1 46 ? -7.445 -7.574 6.809 1 83.44 46 ARG B CA 1
ATOM 2416 C C . ARG B 1 46 ? -7.891 -6.164 6.434 1 83.44 46 ARG B C 1
ATOM 2418 O O . ARG B 1 46 ? -7.516 -5.652 5.379 1 83.44 46 ARG B O 1
ATOM 2425 N N . GLN B 1 47 ? -8.625 -5.559 7.305 1 86 47 GLN B N 1
ATOM 2426 C CA . GLN B 1 47 ? -9.164 -4.227 7.047 1 86 47 GLN B CA 1
ATOM 2427 C C . GLN B 1 47 ? -8.047 -3.189 6.957 1 86 47 GLN B C 1
ATOM 2429 O O . GLN B 1 47 ? -8.086 -2.297 6.109 1 86 47 GLN B O 1
ATOM 2434 N N . LEU B 1 48 ? -7.047 -3.355 7.75 1 91.25 48 LEU B N 1
ATOM 2435 C CA . LEU B 1 48 ? -5.969 -2.377 7.832 1 91.25 48 LEU B CA 1
ATOM 2436 C C . LEU B 1 48 ? -4.805 -2.773 6.93 1 91.25 48 LEU B C 1
ATOM 2438 O O . LEU B 1 48 ? -3.838 -2.021 6.793 1 91.25 48 LEU B O 1
ATOM 2442 N N . ASP B 1 49 ? -4.957 -3.889 6.402 1 82.56 49 ASP B N 1
ATOM 2443 C CA . ASP B 1 49 ? -3.908 -4.426 5.539 1 82.56 49 ASP B CA 1
ATOM 2444 C C . ASP B 1 49 ? -2.549 -4.383 6.238 1 82.56 49 ASP B C 1
ATOM 2446 O O . ASP B 1 49 ? -1.599 -3.795 5.715 1 82.56 49 ASP B O 1
ATOM 2450 N N . CYS B 1 50 ? -2.562 -5.082 7.34 1 88.75 50 CYS B N 1
ATOM 2451 C CA . CYS B 1 50 ? -1.349 -5.066 8.148 1 88.75 50 CYS B CA 1
ATOM 2452 C C . CYS B 1 50 ? -1.091 -6.434 8.773 1 88.75 50 CYS B C 1
ATOM 2454 O O . CYS B 1 50 ? -1.895 -7.352 8.617 1 88.75 50 CYS B O 1
ATOM 2456 N N . SER B 1 51 ? 0.033 -6.543 9.406 1 85.38 51 SER B N 1
ATOM 2457 C CA . SER B 1 51 ? 0.397 -7.793 10.07 1 85.38 51 SER B CA 1
ATOM 2458 C C . SER B 1 51 ? -0.511 -8.078 11.258 1 85.38 51 SER B C 1
ATOM 2460 O O . SER B 1 51 ? -1.139 -7.16 11.797 1 85.38 51 SER B O 1
ATOM 2462 N N . LYS B 1 52 ? -0.523 -9.297 11.688 1 87.94 52 LYS B N 1
ATOM 2463 C CA . LYS B 1 52 ? -1.292 -9.695 12.859 1 87.94 52 LYS B CA 1
ATOM 2464 C C . LYS B 1 52 ? -0.811 -8.969 14.109 1 87.94 52 LYS B C 1
ATOM 2466 O O . LYS B 1 52 ? -1.613 -8.609 14.977 1 87.94 52 LYS B O 1
ATOM 2471 N N . LYS B 1 53 ? 0.491 -8.75 14.117 1 93.38 53 LYS B N 1
ATOM 2472 C CA . LYS B 1 53 ? 1.061 -8.055 15.266 1 93.38 53 LYS B CA 1
ATOM 2473 C C . LYS B 1 53 ? 0.535 -6.621 15.359 1 93.38 53 LYS B C 1
ATOM 2475 O O . LYS B 1 53 ? 0.084 -6.188 16.422 1 93.38 53 LYS B O 1
ATOM 2480 N N . ILE B 1 54 ? 0.5 -5.938 14.273 1 95.62 54 ILE B N 1
ATOM 2481 C CA . ILE B 1 54 ? 0.01 -4.562 14.234 1 95.62 54 ILE B CA 1
ATOM 2482 C C . ILE B 1 54 ? -1.494 -4.543 14.492 1 95.62 54 ILE B C 1
ATOM 2484 O O . ILE B 1 54 ? -1.991 -3.68 15.227 1 95.62 54 ILE B O 1
ATOM 2488 N N . ALA B 1 55 ? -2.141 -5.523 14 1 96.19 55 ALA B N 1
ATOM 2489 C CA . ALA B 1 55 ? -3.584 -5.613 14.211 1 96.19 55 ALA B CA 1
ATOM 2490 C C . ALA B 1 55 ? -3.916 -5.82 15.68 1 96.19 55 ALA B C 1
ATOM 2492 O O . ALA B 1 55 ? -4.855 -5.219 16.203 1 96.19 55 ALA B O 1
ATOM 2493 N N . ALA B 1 56 ? -3.17 -6.637 16.297 1 97.69 56 ALA B N 1
ATOM 2494 C CA . ALA B 1 56 ? -3.396 -6.895 17.719 1 97.69 56 ALA B CA 1
ATOM 2495 C C . ALA B 1 56 ? -3.174 -5.633 18.547 1 97.69 56 ALA B C 1
ATOM 2497 O O . ALA B 1 56 ? -3.957 -5.332 19.453 1 97.69 56 ALA B O 1
ATOM 2498 N N . GLU B 1 57 ? -2.139 -4.969 18.203 1 97.81 57 GLU B N 1
ATOM 2499 C CA . GLU B 1 57 ? -1.863 -3.703 18.875 1 97.81 57 GLU B CA 1
ATOM 2500 C C . GLU B 1 57 ? -3.018 -2.721 18.703 1 97.81 57 GLU B C 1
ATOM 2502 O O . GLU B 1 57 ? -3.439 -2.07 19.656 1 97.81 57 GLU B O 1
ATOM 2507 N N . ASN B 1 58 ? -3.541 -2.664 17.562 1 98 58 ASN B N 1
ATOM 2508 C CA . ASN B 1 58 ? -4.582 -1.679 17.297 1 98 58 ASN B CA 1
ATOM 2509 C C . ASN B 1 58 ? -5.949 -2.162 17.766 1 98 58 ASN B C 1
ATOM 2511 O O . ASN B 1 58 ? -6.855 -1.357 18 1 98 58 ASN B O 1
ATOM 2515 N N . TRP B 1 59 ? -6.059 -3.449 17.875 1 98.06 59 TRP B N 1
ATOM 2516 C CA . TRP B 1 59 ? -7.254 -3.975 18.531 1 98.06 59 TRP B CA 1
ATOM 2517 C C . TRP B 1 59 ? -7.383 -3.43 19.953 1 98.06 59 TRP B C 1
ATOM 2519 O O . TRP B 1 59 ? -8.445 -2.949 20.344 1 98.06 59 TRP B O 1
ATOM 2529 N N . GLN B 1 60 ? -6.324 -3.434 20.641 1 98 60 GLN B N 1
ATOM 2530 C CA . GLN B 1 60 ? -6.312 -2.877 21.984 1 98 60 GLN B CA 1
ATOM 2531 C C . GLN B 1 60 ? -6.578 -1.375 21.969 1 98 60 GLN B C 1
ATOM 2533 O O . GLN B 1 60 ? -7.332 -0.86 22.797 1 98 60 GLN B O 1
ATOM 2538 N N . ARG B 1 61 ? -5.992 -0.692 21.047 1 98.19 61 ARG B N 1
ATOM 2539 C CA . ARG B 1 61 ? -6.148 0.755 20.938 1 98.19 61 ARG B CA 1
ATOM 2540 C C . ARG B 1 61 ? -7.609 1.129 20.688 1 98.19 61 ARG B C 1
ATOM 2542 O O . ARG B 1 61 ? -8.133 2.043 21.328 1 98.19 61 ARG B O 1
ATOM 2549 N N . TYR B 1 62 ? -8.227 0.384 19.844 1 98.44 62 TYR B N 1
ATOM 2550 C CA . TYR B 1 62 ? -9.617 0.703 19.547 1 98.44 62 TYR B CA 1
ATOM 2551 C C . TYR B 1 62 ? -10.531 0.349 20.703 1 98.44 62 TYR B C 1
ATOM 2553 O O . TYR B 1 62 ? -11.523 1.043 20.969 1 98.44 62 TYR B O 1
ATOM 2561 N N . HIS B 1 63 ? -10.211 -0.667 21.406 1 97.88 63 HIS B N 1
ATOM 2562 C CA . HIS B 1 63 ? -11.008 -1.032 22.578 1 97.88 63 HIS B CA 1
ATOM 2563 C C . HIS B 1 63 ? -10.867 0.008 23.688 1 97.88 63 HIS B C 1
ATOM 2565 O O . HIS B 1 63 ? -11.797 0.228 24.469 1 97.88 63 HIS B O 1
ATOM 2571 N N . ASN B 1 64 ? -9.766 0.636 23.734 1 97.44 64 ASN B N 1
ATOM 2572 C CA . ASN B 1 64 ? -9.492 1.626 24.781 1 97.44 64 ASN B CA 1
ATOM 2573 C C . ASN B 1 64 ? -9.656 3.049 24.25 1 97.44 64 ASN B C 1
ATOM 2575 O O . ASN B 1 64 ? -9.211 4.004 24.891 1 97.44 64 ASN B O 1
ATOM 2579 N N . PHE B 1 65 ? -10.242 3.201 23.141 1 98.25 65 PHE B N 1
ATOM 2580 C CA . PHE B 1 65 ? -10.227 4.441 22.375 1 98.25 65 PHE B CA 1
ATOM 2581 C C . PHE B 1 65 ? -10.828 5.586 23.188 1 98.25 65 PHE B C 1
ATOM 2583 O O . PHE B 1 65 ? -10.273 6.688 23.219 1 98.25 65 PHE B O 1
ATOM 2590 N N . MET B 1 66 ? -11.883 5.348 23.938 1 95.38 66 MET B N 1
ATOM 2591 C CA . MET B 1 66 ? -12.609 6.402 24.641 1 95.38 66 MET B CA 1
ATOM 2592 C C . MET B 1 66 ? -11.938 6.715 25.969 1 95.38 66 MET B C 1
ATOM 2594 O O . MET B 1 66 ? -12.023 7.84 26.469 1 95.38 66 MET B O 1
ATOM 2598 N N . ALA B 1 67 ? -11.203 5.809 26.516 1 95.94 67 ALA B N 1
ATOM 2599 C CA . ALA B 1 67 ? -10.641 5.953 27.844 1 95.94 67 ALA B CA 1
ATOM 2600 C C . ALA B 1 67 ? -9.18 6.387 27.797 1 95.94 67 ALA B C 1
ATOM 2602 O O . ALA B 1 67 ? -8.625 6.871 28.781 1 95.94 67 ALA B O 1
ATOM 2603 N N . ALA B 1 68 ? -8.625 6.266 26.656 1 97 68 ALA B N 1
ATOM 2604 C CA . ALA B 1 68 ? -7.191 6.523 26.531 1 97 68 ALA B CA 1
ATOM 2605 C C . ALA B 1 68 ? -6.875 7.996 26.766 1 97 68 ALA B C 1
ATOM 2607 O O . ALA B 1 68 ? -7.691 8.867 26.453 1 97 68 ALA B O 1
ATOM 2608 N N . GLU B 1 69 ? -5.703 8.227 27.312 1 97 69 GLU B N 1
ATOM 2609 C CA . GLU B 1 69 ? -5.238 9.594 27.484 1 97 69 GLU B CA 1
ATOM 2610 C C . GLU B 1 69 ? -4.906 10.234 26.125 1 97 69 GLU B C 1
ATOM 2612 O O . GLU B 1 69 ? -4.18 9.656 25.328 1 97 69 GLU B O 1
ATOM 2617 N N . LYS B 1 70 ? -5.379 11.383 25.922 1 98.19 70 LYS B N 1
ATOM 2618 C CA . LYS B 1 70 ? -5.191 12.07 24.656 1 98.19 70 LYS B CA 1
ATOM 2619 C C . LYS B 1 70 ? -3.887 12.867 24.656 1 98.19 70 LYS B C 1
ATOM 2621 O O . LYS B 1 70 ? -3.412 13.297 25.703 1 98.19 70 LYS B O 1
ATOM 2626 N N . MET B 1 71 ? -3.354 13.047 23.484 1 98.25 71 MET B N 1
ATOM 2627 C CA . MET B 1 71 ? -2.172 13.867 23.234 1 98.25 71 MET B CA 1
ATOM 2628 C C . MET B 1 71 ? -2.406 14.812 22.062 1 98.25 71 MET B C 1
ATOM 2630 O O . MET B 1 71 ? -3.211 14.523 21.172 1 98.25 71 MET B O 1
ATOM 2634 N N . PRO B 1 72 ? -1.707 15.977 22.109 1 98.75 72 PRO B N 1
ATOM 2635 C CA . PRO B 1 72 ? -1.833 16.844 20.938 1 98.75 72 PRO B CA 1
ATOM 2636 C C . PRO B 1 72 ? -1.403 16.156 19.641 1 98.75 72 PRO B C 1
ATOM 2638 O O . PRO B 1 72 ? -0.392 15.453 19.625 1 98.75 72 PRO B O 1
ATOM 2641 N N . ALA B 1 73 ? -2.164 16.344 18.609 1 98.88 73 ALA B N 1
ATOM 2642 C CA . ALA B 1 73 ? -1.908 15.695 17.328 1 98.88 73 ALA B CA 1
ATOM 2643 C C . ALA B 1 73 ? -0.475 15.938 16.859 1 98.88 73 ALA B C 1
ATOM 2645 O O . ALA B 1 73 ? 0.215 15 16.438 1 98.88 73 ALA B O 1
ATOM 2646 N N . LEU B 1 74 ? -0.006 17.109 16.984 1 98.81 74 LEU B N 1
ATOM 2647 C CA . LEU B 1 74 ? 1.306 17.484 16.469 1 98.81 74 LEU B CA 1
ATOM 2648 C C . LEU B 1 74 ? 2.414 16.75 17.203 1 98.81 74 LEU B C 1
ATOM 2650 O O . LEU B 1 74 ? 3.512 16.578 16.672 1 98.81 74 LEU B O 1
ATOM 2654 N N . LEU B 1 75 ? 2.158 16.312 18.406 1 98.5 75 LEU B N 1
ATOM 2655 C CA . LEU B 1 75 ? 3.15 15.656 19.25 1 98.5 75 LEU B CA 1
ATOM 2656 C C . LEU B 1 75 ? 2.938 14.148 19.25 1 98.5 75 LEU B C 1
ATOM 2658 O O . LEU B 1 75 ? 3.723 13.406 19.859 1 98.5 75 LEU B O 1
ATOM 2662 N N . ALA B 1 76 ? 1.946 13.703 18.578 1 98.62 76 ALA B N 1
ATOM 2663 C CA . ALA B 1 76 ? 1.543 12.305 18.672 1 98.62 76 ALA B CA 1
ATOM 2664 C C . ALA B 1 76 ? 2.225 11.461 17.594 1 98.62 76 ALA B C 1
ATOM 2666 O O . ALA B 1 76 ? 2.449 10.266 17.766 1 98.62 76 ALA B O 1
ATOM 2667 N N . TYR B 1 77 ? 2.543 12.055 16.484 1 98.56 77 TYR B N 1
ATOM 2668 C CA . TYR B 1 77 ? 3.057 11.312 15.344 1 98.56 77 TYR B CA 1
ATOM 2669 C C . TYR B 1 77 ? 4.578 11.227 15.391 1 98.56 77 TYR B C 1
ATOM 2671 O O . TYR B 1 77 ? 5.25 12.188 15.773 1 98.56 77 TYR B O 1
ATOM 2679 N N . ASN B 1 78 ? 5.098 10.039 14.992 1 97.81 78 ASN B N 1
ATOM 2680 C CA . ASN B 1 78 ? 6.531 9.766 15.062 1 97.81 78 ASN B CA 1
ATOM 2681 C C . ASN B 1 78 ? 7.07 9.234 13.734 1 97.81 78 ASN B C 1
ATOM 2683 O O . ASN B 1 78 ? 7.902 8.328 13.727 1 97.81 78 ASN B O 1
ATOM 2687 N N . GLY B 1 79 ? 6.59 9.703 12.633 1 97.94 79 GLY B N 1
ATOM 2688 C CA . GLY B 1 79 ? 7.09 9.375 11.312 1 97.94 79 GLY B CA 1
ATOM 2689 C C . GLY B 1 79 ? 8.211 10.289 10.852 1 97.94 79 GLY B C 1
ATOM 2690 O O . GLY B 1 79 ? 8.594 11.211 11.57 1 97.94 79 GLY B O 1
ATOM 2691 N N . GLN B 1 80 ? 8.703 10.078 9.633 1 97.88 80 GLN B N 1
ATOM 2692 C CA . GLN B 1 80 ? 9.875 10.75 9.078 1 97.88 80 GLN B CA 1
ATOM 2693 C C . GLN B 1 80 ? 9.688 12.266 9.07 1 97.88 80 GLN B C 1
ATOM 2695 O O . GLN B 1 80 ? 10.578 13.008 9.492 1 97.88 80 GLN B O 1
ATOM 2700 N N . ALA B 1 81 ? 8.539 12.766 8.641 1 98.69 81 ALA B N 1
ATOM 2701 C CA . ALA B 1 81 ? 8.289 14.203 8.617 1 98.69 81 ALA B CA 1
ATOM 2702 C C . ALA B 1 81 ? 8.312 14.789 10.023 1 98.69 81 ALA B C 1
ATOM 2704 O O . ALA B 1 81 ? 8.883 15.859 10.25 1 98.69 81 ALA B O 1
ATOM 2705 N N . TYR B 1 82 ? 7.797 14.109 10.938 1 98.75 82 TYR B N 1
ATOM 2706 C CA . TYR B 1 82 ? 7.641 14.617 12.297 1 98.75 82 TYR B CA 1
ATOM 2707 C C . TYR B 1 82 ? 8.961 14.57 13.055 1 98.75 82 TYR B C 1
ATOM 2709 O O . TYR B 1 82 ? 9.219 15.422 13.914 1 98.75 82 TYR B O 1
ATOM 2717 N N . LYS B 1 83 ? 9.789 13.578 12.719 1 98.56 83 LYS B N 1
ATOM 2718 C CA . LYS B 1 83 ? 11.133 13.547 13.289 1 98.56 83 LYS B CA 1
ATOM 2719 C C . LYS B 1 83 ? 11.922 14.797 12.906 1 98.56 83 LYS B C 1
ATOM 2721 O O . LYS B 1 83 ? 12.789 15.242 13.656 1 98.56 83 LYS B O 1
ATOM 2726 N N . HIS B 1 84 ? 11.594 15.352 11.758 1 98.75 84 HIS B N 1
ATOM 2727 C CA . HIS B 1 84 ? 12.32 16.516 11.281 1 98.75 84 HIS B CA 1
ATOM 2728 C C . HIS B 1 84 ? 11.578 17.812 11.609 1 98.75 84 HIS B C 1
ATOM 2730 O O . HIS B 1 84 ? 12.164 18.891 11.594 1 98.75 84 HIS B O 1
ATOM 2736 N N . LEU B 1 85 ? 10.32 17.656 11.891 1 98.81 85 LEU B N 1
ATOM 2737 C CA . LEU B 1 85 ? 9.547 18.797 12.398 1 98.81 85 LEU B CA 1
ATOM 2738 C C . LEU B 1 85 ? 9.93 19.109 13.844 1 98.81 85 LEU B C 1
ATOM 2740 O O . LEU B 1 85 ? 9.938 20.281 14.242 1 98.81 85 LEU B O 1
ATOM 2744 N N . ARG B 1 86 ? 10.234 18.078 14.609 1 98.12 86 ARG B N 1
ATOM 2745 C CA . ARG B 1 86 ? 10.672 18.203 16 1 98.12 86 ARG B CA 1
ATOM 2746 C C . ARG B 1 86 ? 9.711 19.078 16.797 1 98.12 86 ARG B C 1
ATOM 2748 O O . ARG B 1 86 ? 10.125 20.047 17.438 1 98.12 86 ARG B O 1
ATOM 2755 N N . ALA B 1 87 ? 8.523 18.641 16.844 1 97.69 87 ALA B N 1
ATOM 2756 C CA . ALA B 1 87 ? 7.469 19.469 17.438 1 97.69 87 ALA B CA 1
ATOM 2757 C C . ALA B 1 87 ? 7.691 19.656 18.922 1 97.69 87 ALA B C 1
ATOM 2759 O O . ALA B 1 87 ? 7.289 20.672 19.5 1 97.69 87 ALA B O 1
ATOM 2760 N N . ASP B 1 88 ? 8.312 18.734 19.562 1 96.44 88 ASP B N 1
ATOM 2761 C CA . ASP B 1 88 ? 8.516 18.75 21.016 1 96.44 88 ASP B CA 1
ATOM 2762 C C . ASP B 1 88 ? 9.445 19.891 21.422 1 96.44 88 ASP B C 1
ATOM 2764 O O . ASP B 1 88 ? 9.508 20.266 22.594 1 96.44 88 ASP B O 1
ATOM 2768 N N . THR B 1 89 ? 10.133 20.453 20.469 1 97.81 89 THR B N 1
ATOM 2769 C CA . THR B 1 89 ? 11.086 21.5 20.781 1 97.81 89 THR B CA 1
ATOM 2770 C C . THR B 1 89 ? 10.578 22.859 20.312 1 97.81 89 THR B C 1
ATOM 2772 O O . THR B 1 89 ? 11.273 23.859 20.422 1 97.81 89 THR B O 1
ATOM 2775 N N . LEU B 1 90 ? 9.398 22.953 19.812 1 98.12 90 LEU B N 1
ATOM 2776 C CA . LEU B 1 90 ? 8.828 24.219 19.375 1 98.12 90 LEU B CA 1
ATOM 2777 C C . LEU B 1 90 ? 8.461 25.094 20.562 1 98.12 90 LEU B C 1
ATOM 2779 O O . LEU B 1 90 ? 8.039 24.578 21.609 1 98.12 90 LEU B O 1
ATOM 2783 N N . SER B 1 91 ? 8.578 26.375 20.391 1 98.06 91 SER B N 1
ATOM 2784 C CA . SER B 1 91 ? 8.141 27.328 21.406 1 98.06 91 SER B CA 1
ATOM 2785 C C . SER B 1 91 ? 6.621 27.391 21.484 1 98.06 91 SER B C 1
ATOM 2787 O O . SER B 1 91 ? 5.926 26.938 20.578 1 98.06 91 SER B O 1
ATOM 2789 N N . ASP B 1 92 ? 6.121 28.031 22.562 1 97.25 92 ASP B N 1
ATOM 2790 C CA . ASP B 1 92 ? 4.68 28.234 22.703 1 97.25 92 ASP B CA 1
ATOM 2791 C C . ASP B 1 92 ? 4.141 29.109 21.578 1 97.25 92 ASP B C 1
ATOM 2793 O O . ASP B 1 92 ? 3.029 28.891 21.094 1 97.25 92 ASP B O 1
ATOM 2797 N N . GLU B 1 93 ? 4.965 30.062 21.25 1 97.75 93 GLU B N 1
ATOM 2798 C CA . GLU B 1 93 ? 4.559 30.953 20.156 1 97.75 93 GLU B CA 1
ATOM 2799 C C . GLU B 1 93 ? 4.434 30.203 18.844 1 97.75 93 GLU B C 1
ATOM 2801 O O . GLU B 1 93 ? 3.48 30.422 18.094 1 97.75 93 GLU B O 1
ATOM 2806 N N . ALA B 1 94 ? 5.363 29.359 18.578 1 98.5 94 ALA B N 1
ATOM 2807 C CA . ALA B 1 94 ? 5.324 28.547 17.375 1 98.5 94 ALA B CA 1
ATOM 2808 C C . ALA B 1 94 ? 4.117 27.609 17.375 1 98.5 94 ALA B C 1
ATOM 2810 O O . ALA B 1 94 ? 3.473 27.422 16.344 1 98.5 94 ALA B O 1
ATOM 2811 N N . LEU B 1 95 ? 3.832 27.078 18.484 1 98.31 95 LEU B N 1
ATOM 2812 C CA . LEU B 1 95 ? 2.693 26.172 18.609 1 98.31 95 LEU B CA 1
ATOM 2813 C C . LEU B 1 95 ? 1.381 26.922 18.422 1 98.31 95 LEU B C 1
ATOM 2815 O O . LEU B 1 95 ? 0.443 26.391 17.812 1 98.31 95 LEU B O 1
ATOM 2819 N N . GLU B 1 96 ? 1.348 28.094 18.953 1 97.81 96 GLU B N 1
ATOM 2820 C CA . GLU B 1 96 ? 0.166 28.922 18.75 1 97.81 96 GLU B CA 1
ATOM 2821 C C . GLU B 1 96 ? -0.037 29.234 17.266 1 97.81 96 GLU B C 1
ATOM 2823 O O . GLU B 1 96 ? -1.162 29.188 16.766 1 97.81 96 GLU B O 1
ATOM 2828 N N . TYR B 1 97 ? 1.071 29.578 16.672 1 98.44 97 TYR B N 1
ATOM 2829 C CA . TYR B 1 97 ? 1.012 29.828 15.234 1 98.44 97 TYR B CA 1
ATOM 2830 C C . TYR B 1 97 ? 0.577 28.578 14.484 1 98.44 97 TYR B C 1
ATOM 2832 O O . TYR B 1 97 ? -0.244 28.641 13.57 1 98.44 97 TYR B O 1
ATOM 2840 N N . ALA B 1 98 ? 1.077 27.484 14.852 1 98.75 98 ALA B N 1
ATOM 2841 C CA . ALA B 1 98 ? 0.712 26.219 14.242 1 98.75 98 ALA B CA 1
ATOM 2842 C C . ALA B 1 98 ? -0.785 25.953 14.383 1 98.75 98 ALA B C 1
ATOM 2844 O O . ALA B 1 98 ? -1.438 25.531 13.422 1 98.75 98 ALA B O 1
ATOM 2845 N N . GLN B 1 99 ? -1.287 26.203 15.492 1 98.56 99 GLN B N 1
ATOM 2846 C CA . GLN B 1 99 ? -2.689 25.938 15.781 1 98.56 99 GLN B CA 1
ATOM 2847 C C . GLN B 1 99 ? -3.609 26.703 14.844 1 98.56 99 GLN B C 1
ATOM 2849 O O . GLN B 1 99 ? -4.703 26.25 14.516 1 98.56 99 GLN B O 1
ATOM 2854 N N . LYS B 1 100 ? -3.115 27.766 14.406 1 97.81 100 LYS B N 1
ATOM 2855 C CA . LYS B 1 100 ? -3.939 28.641 13.57 1 97.81 100 LYS B CA 1
ATOM 2856 C C . LYS B 1 100 ? -3.721 28.344 12.094 1 97.81 100 LYS B C 1
ATOM 2858 O O . LYS B 1 100 ? -4.602 28.609 11.266 1 97.81 100 LYS B O 1
ATOM 2863 N N . HIS B 1 101 ? -2.578 27.766 11.773 1 98.5 101 HIS B N 1
ATOM 2864 C CA . HIS B 1 101 ? -2.209 27.797 10.359 1 98.5 101 HIS B CA 1
ATOM 2865 C C . HIS B 1 101 ? -1.979 26.391 9.812 1 98.5 101 HIS B C 1
ATOM 2867 O O . HIS B 1 101 ? -1.948 26.203 8.594 1 98.5 101 HIS B O 1
ATOM 2873 N N . LEU B 1 102 ? -1.836 25.391 10.625 1 98.81 102 LEU B N 1
ATOM 2874 C CA . LEU B 1 102 ? -1.449 24.047 10.18 1 98.81 102 LEU B CA 1
ATOM 2875 C C . LEU B 1 102 ? -2.621 23.078 10.289 1 98.81 102 LEU B C 1
ATOM 2877 O O . LEU B 1 102 ? -3.307 23.031 11.312 1 98.81 102 LEU B O 1
ATOM 2881 N N . TRP B 1 103 ? -2.889 22.406 9.195 1 98.88 103 TRP B N 1
ATOM 2882 C CA . TRP B 1 103 ? -3.787 21.25 9.164 1 98.88 103 TRP B CA 1
ATOM 2883 C C . TRP B 1 103 ? -3.006 19.953 8.992 1 98.88 103 TRP B C 1
ATOM 2885 O O . TRP B 1 103 ? -2.053 19.891 8.211 1 98.88 103 TRP B O 1
ATOM 2895 N N . ILE B 1 104 ? -3.438 18.938 9.727 1 98.81 104 ILE B N 1
ATOM 2896 C CA . ILE B 1 104 ? -2.9 17.594 9.578 1 98.81 104 ILE B CA 1
ATOM 2897 C C . ILE B 1 104 ? -3.98 16.656 9.031 1 98.81 104 ILE B C 1
ATOM 2899 O O . ILE B 1 104 ? -5.02 16.469 9.672 1 98.81 104 ILE B O 1
ATOM 2903 N N . THR B 1 105 ? -3.734 16.094 7.855 1 98.12 105 THR B N 1
ATOM 2904 C CA . THR B 1 105 ? -4.676 15.133 7.285 1 98.12 105 THR B CA 1
ATOM 2905 C C . THR B 1 105 ? -4.473 13.75 7.891 1 98.12 105 THR B C 1
ATOM 2907 O O . THR B 1 105 ? -3.338 13.328 8.133 1 98.12 105 THR B O 1
ATOM 2910 N N . CYS B 1 106 ? -5.535 13.086 8.164 1 96.88 106 CYS B N 1
ATOM 2911 C CA . CYS B 1 106 ? -5.449 11.703 8.625 1 96.88 106 CYS B CA 1
ATOM 2912 C C . CYS B 1 106 ? -6.727 10.938 8.289 1 96.88 106 CYS B C 1
ATOM 2914 O O . CYS B 1 106 ? -7.766 11.547 8.031 1 96.88 106 CYS B O 1
ATOM 2916 N N . PHE B 1 107 ? -6.703 9.664 8.312 1 96.69 107 PHE B N 1
ATOM 2917 C CA . PHE B 1 107 ? -7.797 8.836 7.82 1 96.69 107 PHE B CA 1
ATOM 2918 C C . PHE B 1 107 ? -8.828 8.586 8.914 1 96.69 107 PHE B C 1
ATOM 2920 O O . PHE B 1 107 ? -9.984 8.289 8.625 1 96.69 107 PHE B O 1
ATOM 2927 N N . LEU B 1 108 ? -8.477 8.719 10.141 1 98.25 108 LEU B N 1
ATOM 2928 C CA . LEU B 1 108 ? -9.445 8.438 11.195 1 98.25 108 LEU B CA 1
ATOM 2929 C C . LEU B 1 108 ? -10.211 9.703 11.586 1 98.25 108 LEU B C 1
ATOM 2931 O O . LEU B 1 108 ? -11.438 9.695 11.672 1 98.25 108 LEU B O 1
ATOM 2935 N N . TYR B 1 109 ? -9.461 10.812 11.727 1 98.5 109 TYR B N 1
ATOM 2936 C CA . TYR B 1 109 ? -10.062 12.039 12.25 1 98.5 109 TYR B CA 1
ATOM 2937 C C . TYR B 1 109 ? -10.375 13.008 11.125 1 98.5 109 TYR B C 1
ATOM 2939 O O . TYR B 1 109 ? -10.992 14.055 11.352 1 98.5 109 TYR B O 1
ATOM 2947 N N . GLY B 1 110 ? -9.914 12.711 9.945 1 97.81 110 GLY B N 1
ATOM 2948 C CA . GLY B 1 110 ? -10.164 13.562 8.797 1 97.81 110 GLY B CA 1
ATOM 2949 C C . GLY B 1 110 ? -9.172 14.711 8.688 1 97.81 110 GLY B C 1
ATOM 2950 O O . GLY B 1 110 ? -8.188 14.617 7.957 1 97.81 110 GLY B O 1
ATOM 2951 N N . LEU B 1 111 ? -9.391 15.656 9.5 1 98.25 111 LEU B N 1
ATOM 2952 C CA . LEU B 1 111 ? -8.562 16.859 9.555 1 98.25 111 LEU B CA 1
ATOM 2953 C C . LEU B 1 111 ? -8.336 17.297 10.992 1 98.25 111 LEU B C 1
ATOM 2955 O O . LEU B 1 111 ? -9.281 17.422 11.773 1 98.25 111 LEU B O 1
ATOM 2959 N N . LEU B 1 112 ? -7.02 17.594 11.266 1 98.81 112 LEU B N 1
ATOM 2960 C CA . LEU B 1 112 ? -6.668 17.922 12.641 1 98.81 112 LEU B CA 1
ATOM 2961 C C . LEU B 1 112 ? -5.945 19.266 12.703 1 98.81 112 LEU B C 1
ATOM 2963 O O . LEU B 1 112 ? -5.172 19.594 11.805 1 98.81 112 LEU B O 1
ATOM 2967 N N . ARG B 1 113 ? -6.211 19.938 13.773 1 98.81 113 ARG B N 1
ATOM 2968 C CA . ARG B 1 113 ? -5.305 21 14.195 1 98.81 113 ARG B CA 1
ATOM 2969 C C . ARG B 1 113 ? -4.211 20.469 15.109 1 98.81 113 ARG B C 1
ATOM 2971 O O . ARG B 1 113 ? -4.359 19.391 15.695 1 98.81 113 ARG B O 1
ATOM 2978 N N . PRO B 1 114 ? -3.1 21.172 15.25 1 98.88 114 PRO B N 1
ATOM 2979 C CA . PRO B 1 114 ? -1.91 20.688 15.945 1 98.88 114 PRO B CA 1
ATOM 2980 C C . PRO B 1 114 ? -2.193 20.297 17.391 1 98.88 114 PRO B C 1
ATOM 2982 O O . PRO B 1 114 ? -1.678 19.281 17.875 1 98.88 114 PRO B O 1
ATOM 2985 N N . MET B 1 115 ? -3.051 21.016 18.047 1 98.69 115 MET B N 1
ATOM 2986 C CA . MET B 1 115 ? -3.209 20.781 19.484 1 98.69 115 MET B CA 1
ATOM 2987 C C . MET B 1 115 ? -4.504 20.031 19.766 1 98.69 115 MET B C 1
ATOM 2989 O O . MET B 1 115 ? -4.934 19.938 20.922 1 98.69 115 MET B O 1
ATOM 2993 N N . ASP B 1 116 ? -5.156 19.484 18.719 1 98.88 116 ASP B N 1
ATOM 2994 C CA . ASP B 1 116 ? -6.281 18.578 18.906 1 98.88 116 ASP B CA 1
ATOM 2995 C C . ASP B 1 116 ? -5.863 17.344 19.703 1 98.88 116 ASP B C 1
ATOM 2997 O O . ASP B 1 116 ? -4.793 16.781 19.453 1 98.88 116 ASP B O 1
ATOM 3001 N N . GLY B 1 117 ? -6.684 16.922 20.672 1 98.81 117 GLY B N 1
ATOM 3002 C CA . GLY B 1 117 ? -6.43 15.711 21.438 1 98.81 117 GLY B CA 1
ATOM 3003 C C . GLY B 1 117 ? -6.777 14.445 20.672 1 98.81 117 GLY B C 1
ATOM 3004 O O . GLY B 1 117 ? -7.93 14.25 20.281 1 98.81 117 GLY B O 1
ATOM 3005 N N . ILE B 1 118 ? -5.777 13.562 20.484 1 98.81 118 ILE B N 1
ATOM 3006 C CA . ILE B 1 118 ? -6.02 12.297 19.797 1 98.81 118 ILE B CA 1
ATOM 3007 C C . ILE B 1 118 ? -5.348 11.164 20.562 1 98.81 118 ILE B C 1
ATOM 3009 O O . ILE B 1 118 ? -4.586 11.398 21.5 1 98.81 118 ILE B O 1
ATOM 3013 N N . VAL B 1 119 ? -5.684 9.953 20.234 1 98.56 119 VAL B N 1
ATOM 3014 C CA . VAL B 1 119 ? -5.082 8.75 20.797 1 98.56 119 VAL B CA 1
ATOM 3015 C C . VAL B 1 119 ? -4.43 7.926 19.703 1 98.56 119 VAL B C 1
ATOM 3017 O O . VAL B 1 119 ? -4.727 8.117 18.516 1 98.56 119 VAL B O 1
ATOM 3020 N N . PRO B 1 120 ? -3.496 7.047 20.094 1 98.19 120 PRO B N 1
ATOM 3021 C CA . PRO B 1 120 ? -2.879 6.203 19.062 1 98.19 120 PRO B CA 1
ATOM 3022 C C . PRO B 1 120 ? -3.896 5.336 18.328 1 98.19 120 PRO B C 1
ATOM 3024 O O . PRO B 1 120 ? -4.836 4.824 18.938 1 98.19 120 PRO B O 1
ATOM 3027 N N . TYR B 1 121 ? -3.662 5.172 17.016 1 98.31 121 TYR B N 1
ATOM 3028 C CA . TYR B 1 121 ? -4.555 4.422 16.141 1 98.31 121 TYR B CA 1
ATOM 3029 C C . TYR B 1 121 ? -3.836 3.99 14.875 1 98.31 121 TYR B C 1
ATOM 3031 O O . TYR B 1 121 ? -2.701 4.402 14.625 1 98.31 121 TYR B O 1
ATOM 3039 N N . ARG B 1 122 ? -4.418 3.062 14.195 1 97.75 122 ARG B N 1
ATOM 3040 C CA . ARG B 1 122 ? -4.066 2.738 12.82 1 97.75 122 ARG B CA 1
ATOM 3041 C C . ARG B 1 122 ? -5.301 2.754 11.922 1 97.75 122 ARG B C 1
ATOM 3043 O O . ARG B 1 122 ? -6.348 2.211 12.281 1 97.75 122 ARG B O 1
ATOM 3050 N N . MET B 1 123 ? -5.227 3.49 10.859 1 96.75 123 MET B N 1
ATOM 3051 C CA . MET B 1 123 ? -6.277 3.508 9.844 1 96.75 123 MET B CA 1
ATOM 3052 C C . MET B 1 123 ? -5.684 3.557 8.438 1 96.75 123 MET B C 1
ATOM 3054 O O . MET B 1 123 ? -4.504 3.865 8.273 1 96.75 123 MET B O 1
ATOM 3058 N N . GLU B 1 124 ? -6.434 3.092 7.512 1 92.94 124 GLU B N 1
ATOM 3059 C CA . GLU B 1 124 ? -5.996 3.057 6.121 1 92.94 124 GLU B CA 1
ATOM 3060 C C . GLU B 1 124 ? -7.051 3.652 5.191 1 92.94 124 GLU B C 1
ATOM 3062 O O . GLU B 1 124 ? -8.234 3.68 5.531 1 92.94 124 GLU B O 1
ATOM 3067 N N . HIS B 1 125 ? -6.586 4.152 4.059 1 90.12 125 HIS B N 1
ATOM 3068 C CA . HIS B 1 125 ? -7.445 4.891 3.137 1 90.12 125 HIS B CA 1
ATOM 3069 C C . HIS B 1 125 ? -8.508 3.98 2.527 1 90.12 125 HIS B C 1
ATOM 3071 O O . HIS B 1 125 ? -9.578 4.449 2.131 1 90.12 125 HIS B O 1
ATOM 3077 N N . CYS B 1 126 ? -8.266 2.643 2.479 1 86.06 126 CYS B N 1
ATOM 3078 C CA . CYS B 1 126 ? -9.148 1.729 1.764 1 86.06 126 CYS B CA 1
ATOM 3079 C C . CYS B 1 126 ? -10.109 1.035 2.723 1 86.06 126 CYS B C 1
ATOM 3081 O O . CYS B 1 126 ? -10.93 0.218 2.305 1 86.06 126 CYS B O 1
ATOM 3083 N N . VAL B 1 127 ? -9.984 1.292 3.986 1 90.62 127 VAL B N 1
ATOM 3084 C CA . VAL B 1 127 ? -10.906 0.688 4.941 1 90.62 127 VAL B CA 1
ATOM 3085 C C . VAL B 1 127 ? -12.344 1.011 4.543 1 90.62 127 VAL B C 1
ATOM 3087 O O . VAL B 1 127 ? -12.664 2.156 4.223 1 90.62 127 VAL B O 1
ATOM 3090 N N . THR B 1 128 ? -13.195 0.016 4.5 1 87.31 128 THR B N 1
ATOM 3091 C CA . THR B 1 128 ? -14.602 0.122 4.141 1 87.31 128 THR B CA 1
ATOM 3092 C C . THR B 1 128 ? -15.477 -0.588 5.168 1 87.31 128 THR B C 1
ATOM 3094 O O . THR B 1 128 ? -15.438 -1.815 5.281 1 87.31 128 THR B O 1
ATOM 3097 N N . ILE B 1 129 ? -16.219 0.191 5.812 1 91.25 129 ILE B N 1
ATOM 3098 C CA . ILE B 1 129 ? -17.047 -0.357 6.883 1 91.25 129 ILE B CA 1
ATOM 3099 C C . ILE B 1 129 ? -18.438 0.293 6.848 1 91.25 129 ILE B C 1
ATOM 3101 O O . ILE B 1 129 ? -18.688 1.181 6.031 1 91.25 129 ILE B O 1
ATOM 3105 N N . GLU B 1 130 ? -19.344 -0.114 7.688 1 92.19 130 GLU B N 1
ATOM 3106 C CA . GLU B 1 130 ? -20.719 0.395 7.699 1 92.19 130 GLU B CA 1
ATOM 3107 C C . GLU B 1 130 ? -20.75 1.876 8.062 1 92.19 130 GLU B C 1
ATOM 3109 O O . GLU B 1 130 ? -21.5 2.65 7.461 1 92.19 130 GLU B O 1
ATOM 3114 N N . ALA B 1 131 ? -19.906 2.23 8.977 1 94.88 131 ALA B N 1
ATOM 3115 C CA . ALA B 1 131 ? -19.875 3.607 9.461 1 94.88 131 ALA B CA 1
ATOM 3116 C C . ALA B 1 131 ? -19.469 4.57 8.352 1 94.88 131 ALA B C 1
ATOM 3118 O O . ALA B 1 131 ? -19.688 5.777 8.445 1 94.88 131 ALA B O 1
ATOM 3119 N N . THR B 1 132 ? -18.844 4.074 7.34 1 92.62 132 THR B N 1
ATOM 3120 C CA . THR B 1 132 ? -18.469 4.906 6.203 1 92.62 132 THR B CA 1
ATOM 3121 C C . THR B 1 132 ? -19.469 4.75 5.062 1 92.62 132 THR B C 1
ATOM 3123 O O . THR B 1 132 ? -19.172 5.078 3.914 1 92.62 132 THR B O 1
ATOM 3126 N N . ASN B 1 133 ? -20.625 4.145 5.328 1 88.06 133 ASN B N 1
ATOM 3127 C CA . ASN B 1 133 ? -21.625 3.822 4.32 1 88.06 133 ASN B CA 1
ATOM 3128 C C . ASN B 1 133 ? -21.062 2.922 3.229 1 88.06 133 ASN B C 1
ATOM 3130 O O . ASN B 1 133 ? -21.328 3.131 2.045 1 88.06 133 ASN B O 1
ATOM 3134 N N . ASP B 1 134 ? -20.141 2.119 3.592 1 81.75 134 ASP B N 1
ATOM 3135 C CA . ASP B 1 134 ? -19.531 1.088 2.756 1 81.75 134 ASP B CA 1
ATOM 3136 C C . ASP B 1 134 ? -18.688 1.708 1.645 1 81.75 134 ASP B C 1
ATOM 3138 O O . ASP B 1 134 ? -18.578 1.143 0.556 1 81.75 134 ASP B O 1
ATOM 3142 N N . LYS B 1 135 ? -18.25 2.869 1.896 1 82.25 135 LYS B N 1
ATOM 3143 C CA . LYS B 1 135 ? -17.281 3.52 1.027 1 82.25 135 LYS B CA 1
ATOM 3144 C C . LYS B 1 135 ? -15.883 3.48 1.642 1 82.25 135 LYS B C 1
ATOM 3146 O O . LYS B 1 135 ? -15.734 3.521 2.865 1 82.25 135 LYS B O 1
ATOM 3151 N N . PRO B 1 136 ? -14.867 3.445 0.757 1 86.81 136 PRO B N 1
ATOM 3152 C CA . PRO B 1 136 ? -13.523 3.584 1.324 1 86.81 136 PRO B CA 1
ATOM 3153 C C . PRO B 1 136 ? -13.328 4.902 2.066 1 86.81 136 PRO B C 1
ATOM 3155 O O . PRO B 1 136 ? -13.898 5.926 1.675 1 86.81 136 PRO B O 1
ATOM 3158 N N . ILE B 1 137 ? -12.5 4.883 3.062 1 91.69 137 ILE B N 1
ATOM 3159 C CA . ILE B 1 137 ? -12.266 6 3.975 1 91.69 137 ILE B CA 1
ATOM 3160 C C . ILE B 1 137 ? -11.93 7.258 3.176 1 91.69 137 ILE B C 1
ATOM 3162 O O . ILE B 1 137 ? -12.43 8.344 3.484 1 91.69 137 ILE B O 1
ATOM 3166 N N . HIS B 1 138 ? -11.141 7.129 2.191 1 86.81 138 HIS B N 1
ATOM 3167 C CA . HIS B 1 138 ? -10.742 8.336 1.471 1 86.81 138 HIS B CA 1
ATOM 3168 C C . HIS B 1 138 ? -11.93 8.945 0.726 1 86.81 138 HIS B C 1
ATOM 3170 O O . HIS B 1 138 ? -12.039 10.172 0.619 1 86.81 138 HIS B O 1
ATOM 3176 N N . GLN B 1 139 ? -12.875 8.172 0.237 1 84.94 139 GLN B N 1
ATOM 3177 C CA . GLN B 1 139 ? -14.07 8.68 -0.425 1 84.94 139 GLN B CA 1
ATOM 3178 C C . GLN B 1 139 ? -15.078 9.203 0.59 1 84.94 139 GLN B C 1
ATOM 3180 O O . GLN B 1 139 ? -15.758 10.203 0.337 1 84.94 139 GLN B O 1
ATOM 3185 N N . PHE B 1 140 ? -15.133 8.508 1.651 1 92.12 140 PHE B N 1
ATOM 3186 C CA . PHE B 1 140 ? -16.031 8.891 2.736 1 92.12 140 PHE B CA 1
ATOM 3187 C C . PHE B 1 140 ? -15.727 10.312 3.209 1 92.12 140 PHE B C 1
ATOM 3189 O O . PHE B 1 140 ? -16.641 11.102 3.42 1 92.12 140 PHE B O 1
ATOM 3196 N N . TRP B 1 141 ? -14.461 10.664 3.258 1 95.69 141 TRP B N 1
ATOM 3197 C CA . TRP B 1 141 ? -14.047 11.953 3.797 1 95.69 141 TRP B CA 1
ATOM 3198 C C . TRP B 1 141 ? -14.164 13.047 2.744 1 95.69 141 TRP B C 1
ATOM 3200 O O . TRP B 1 141 ? -14.281 14.234 3.078 1 95.69 141 TRP B O 1
ATOM 3210 N N . LYS B 1 142 ? -14.086 12.695 1.528 1 93.06 142 LYS B N 1
ATOM 3211 C CA . LYS B 1 142 ? -13.984 13.672 0.449 1 93.06 142 LYS B CA 1
ATOM 3212 C C . LYS B 1 142 ? -15.117 14.695 0.516 1 93.06 142 LYS B C 1
ATOM 3214 O O . LYS B 1 142 ? -14.875 15.898 0.462 1 93.06 142 LYS B O 1
ATOM 3219 N N . ASP B 1 143 ? -16.328 14.289 0.771 1 87.62 143 ASP B N 1
ATOM 3220 C CA . ASP B 1 143 ? -17.5 15.156 0.801 1 87.62 143 ASP B CA 1
ATOM 3221 C C . ASP B 1 143 ? -17.5 16.047 2.043 1 87.62 143 ASP B C 1
ATOM 3223 O O . ASP B 1 143 ? -18.047 17.156 2.027 1 87.62 143 ASP B O 1
ATOM 3227 N N . ARG B 1 144 ? -16.844 15.594 3.027 1 93.88 144 ARG B N 1
ATOM 3228 C CA . ARG B 1 144 ? -16.906 16.266 4.32 1 93.88 144 ARG B CA 1
ATOM 3229 C C . ARG B 1 144 ? -15.773 17.266 4.473 1 93.88 144 ARG B C 1
ATOM 3231 O O . ARG B 1 144 ? -15.945 18.312 5.094 1 93.88 144 ARG B O 1
ATOM 3238 N N . LEU B 1 145 ? -14.688 16.969 3.854 1 98.12 145 LEU B N 1
ATOM 3239 C CA . LEU B 1 145 ? -13.484 17.719 4.211 1 98.12 145 LEU B CA 1
ATOM 3240 C C . LEU B 1 145 ? -13.203 18.812 3.197 1 98.12 145 LEU B C 1
ATOM 3242 O O . LEU B 1 145 ? -12.523 19.797 3.51 1 98.12 145 LEU B O 1
ATOM 3246 N N . THR B 1 146 ? -13.734 18.688 2.02 1 98.31 146 THR B N 1
ATOM 3247 C CA . THR B 1 146 ? -13.359 19.609 0.947 1 98.31 146 THR B CA 1
ATOM 3248 C C . THR B 1 146 ? -13.734 21.047 1.305 1 98.31 146 THR B C 1
ATOM 3250 O O . THR B 1 146 ? -12.891 21.938 1.282 1 98.31 146 THR B O 1
ATOM 3253 N N . ASP B 1 147 ? -14.938 21.234 1.684 1 98.31 147 ASP B N 1
ATOM 3254 C CA . ASP B 1 147 ? -15.398 22.578 2.016 1 98.31 147 ASP B CA 1
ATOM 3255 C C . ASP B 1 147 ? -14.664 23.125 3.234 1 98.31 147 ASP B C 1
ATOM 3257 O O . ASP B 1 147 ? -14.344 24.312 3.291 1 98.31 147 ASP B O 1
ATOM 3261 N N . VAL B 1 148 ? -14.43 22.281 4.164 1 98.38 148 VAL B N 1
ATOM 3262 C CA . VAL B 1 148 ? -13.75 22.688 5.391 1 98.38 148 VAL B CA 1
ATOM 3263 C C . VAL B 1 148 ? -12.367 23.25 5.055 1 98.38 148 VAL B C 1
ATOM 3265 O O . VAL B 1 148 ? -11.992 24.312 5.547 1 98.38 148 VAL B O 1
ATOM 3268 N N . LEU B 1 149 ? -11.664 22.562 4.219 1 98.69 149 LEU B N 1
ATOM 3269 C CA . LEU B 1 149 ? -10.328 23 3.846 1 98.69 149 LEU B CA 1
ATOM 3270 C C . LEU B 1 149 ? -10.383 24.312 3.061 1 98.69 149 LEU B C 1
ATOM 3272 O O . LEU B 1 149 ? -9.703 25.281 3.412 1 98.69 149 LEU B O 1
ATOM 3276 N N . ILE B 1 150 ? -11.242 24.344 2.08 1 98.69 150 ILE B N 1
ATOM 3277 C CA . ILE B 1 150 ? -11.336 25.5 1.21 1 98.69 150 ILE B CA 1
ATOM 3278 C C . ILE B 1 150 ? -11.734 26.734 2.031 1 98.69 150 ILE B C 1
ATOM 3280 O O . ILE B 1 150 ? -11.094 27.781 1.934 1 98.69 150 ILE B O 1
ATOM 3284 N N . ASP B 1 151 ? -12.711 26.562 2.883 1 98.56 151 ASP B N 1
ATOM 3285 C CA . ASP B 1 151 ? -13.203 27.688 3.686 1 98.56 151 ASP B CA 1
ATOM 3286 C C . ASP B 1 151 ? -12.133 28.188 4.652 1 98.56 151 ASP B C 1
ATOM 3288 O O . ASP B 1 151 ? -11.992 29.391 4.863 1 98.56 151 ASP B O 1
ATOM 3292 N N . SER B 1 152 ? -11.438 27.266 5.188 1 98.31 152 SER B N 1
ATOM 3293 C CA . SER B 1 152 ? -10.383 27.656 6.125 1 98.31 152 SER B CA 1
ATOM 3294 C C . SER B 1 152 ? -9.289 28.453 5.43 1 98.31 152 SER B C 1
ATOM 3296 O O . SER B 1 152 ? -8.766 29.422 5.984 1 98.31 152 SER B O 1
ATOM 3298 N N . VAL B 1 153 ? -8.953 28.078 4.246 1 98.75 153 VAL B N 1
ATOM 3299 C CA . VAL B 1 153 ? -7.906 28.75 3.49 1 98.75 153 VAL B CA 1
ATOM 3300 C C . VAL B 1 153 ? -8.391 30.141 3.062 1 98.75 153 VAL B C 1
ATOM 3302 O O . VAL B 1 153 ? -7.664 31.125 3.193 1 98.75 153 VAL B O 1
ATOM 3305 N N . LYS B 1 154 ? -9.594 30.203 2.662 1 98.62 154 LYS B N 1
ATOM 3306 C CA . LYS B 1 154 ? -10.164 31.469 2.221 1 98.62 154 LYS B CA 1
ATOM 3307 C C . LYS B 1 154 ? -10.305 32.438 3.387 1 98.62 154 LYS B C 1
ATOM 3309 O O . LYS B 1 154 ? -10.156 33.656 3.213 1 98.62 154 LYS B O 1
ATOM 3314 N N . ALA B 1 155 ? -10.656 31.922 4.52 1 98.25 155 ALA B N 1
ATOM 3315 C CA . ALA B 1 155 ? -10.828 32.75 5.707 1 98.25 155 ALA B CA 1
ATOM 3316 C C . ALA B 1 155 ? -9.508 33.375 6.137 1 98.25 155 ALA B C 1
ATOM 3318 O O . ALA B 1 155 ? -9.484 34.312 6.914 1 98.25 155 ALA B O 1
ATOM 3319 N N . ASP B 1 156 ? -8.492 32.781 5.684 1 96.88 156 ASP B N 1
ATOM 3320 C CA . ASP B 1 156 ? -7.168 33.375 5.91 1 96.88 156 ASP B CA 1
ATOM 3321 C C . ASP B 1 156 ? -6.762 34.281 4.758 1 96.88 156 ASP B C 1
ATOM 3323 O O . ASP B 1 156 ? -7.316 35.375 4.598 1 96.88 156 ASP B O 1
ATOM 3327 N N . ASP B 1 157 ? -5.871 33.938 3.807 1 97.62 157 ASP B N 1
ATOM 3328 C CA . ASP B 1 157 ? -5.438 34.812 2.717 1 97.62 157 ASP B CA 1
ATOM 3329 C C . ASP B 1 157 ? -5.641 34.156 1.362 1 97.62 157 ASP B C 1
ATOM 3331 O O . ASP B 1 157 ? -5.238 34.688 0.328 1 97.62 157 ASP B O 1
ATOM 3335 N N . GLY B 1 158 ? -6.16 32.906 1.375 1 98.44 158 GLY B N 1
ATOM 3336 C CA . GLY B 1 158 ? -6.469 32.219 0.136 1 98.44 158 GLY B CA 1
ATOM 3337 C C . GLY B 1 158 ? -5.32 31.375 -0.375 1 98.44 158 GLY B C 1
ATOM 3338 O O . GLY B 1 158 ? -5.398 30.797 -1.465 1 98.44 158 GLY B O 1
ATOM 3339 N N . ILE B 1 159 ? -4.234 31.172 0.406 1 98.62 159 ILE B N 1
ATOM 3340 C CA . ILE B 1 159 ? -3.062 30.422 -0.016 1 98.62 159 ILE B CA 1
ATOM 3341 C C . ILE B 1 159 ? -2.943 29.141 0.813 1 98.62 159 ILE B C 1
ATOM 3343 O O . ILE B 1 159 ? -3.014 29.188 2.045 1 98.62 159 ILE B O 1
ATOM 3347 N N . LEU B 1 160 ? -2.865 28.031 0.106 1 98.81 160 LEU B N 1
ATOM 3348 C CA . LEU B 1 160 ? -2.621 26.734 0.733 1 98.81 160 LEU B CA 1
ATOM 3349 C C . LEU B 1 160 ? -1.236 26.219 0.373 1 98.81 160 LEU B C 1
ATOM 3351 O O . LEU B 1 160 ? -0.952 25.953 -0.798 1 98.81 160 LEU B O 1
ATOM 3355 N N . LEU B 1 161 ? -0.4 26.125 1.387 1 98.81 161 LEU B N 1
ATOM 3356 C CA . LEU B 1 161 ? 0.891 25.484 1.205 1 98.81 161 LEU B CA 1
ATOM 3357 C C . LEU B 1 161 ? 0.767 23.969 1.389 1 98.81 161 LEU B C 1
ATOM 3359 O O . LEU B 1 161 ? 0.479 23.5 2.49 1 98.81 161 LEU B O 1
ATOM 3363 N N . HIS B 1 162 ? 0.982 23.266 0.287 1 98.69 162 HIS B N 1
ATOM 3364 C CA . HIS B 1 162 ? 0.812 21.812 0.25 1 98.69 162 HIS B CA 1
ATOM 3365 C C . HIS B 1 162 ? 2.119 21.094 0.57 1 98.69 162 HIS B C 1
ATOM 3367 O O . HIS B 1 162 ? 2.893 20.781 -0.334 1 98.69 162 HIS B O 1
ATOM 3373 N N . LEU B 1 163 ? 2.303 20.703 1.827 1 98.69 163 LEU B N 1
ATOM 3374 C CA . LEU B 1 163 ? 3.463 19.953 2.293 1 98.69 163 LEU B CA 1
ATOM 3375 C C . LEU B 1 163 ? 3.062 18.547 2.711 1 98.69 163 LEU B C 1
ATOM 3377 O O . LEU B 1 163 ? 3.508 18.047 3.748 1 98.69 163 LEU B O 1
ATOM 3381 N N . SER B 1 164 ? 2.15 18.016 1.973 1 96.81 164 SER B N 1
ATOM 3382 C CA . SER B 1 164 ? 1.668 16.641 2.125 1 96.81 164 SER B CA 1
ATOM 3383 C C . SER B 1 164 ? 2.012 15.797 0.905 1 96.81 164 SER B C 1
ATOM 3385 O O . SER B 1 164 ? 3.016 16.047 0.234 1 96.81 164 SER B O 1
ATOM 3387 N N . THR B 1 165 ? 1.327 14.688 0.736 1 92.19 165 THR B N 1
ATOM 3388 C CA . THR B 1 165 ? 1.563 13.805 -0.403 1 92.19 165 THR B CA 1
ATOM 3389 C C . THR B 1 165 ? 0.286 13.625 -1.217 1 92.19 165 THR B C 1
ATOM 3391 O O . THR B 1 165 ? -0.812 13.906 -0.733 1 92.19 165 THR B O 1
ATOM 3394 N N . GLU B 1 166 ? 0.478 13.18 -2.426 1 87.44 166 GLU B N 1
ATOM 3395 C CA . GLU B 1 166 ? -0.635 12.969 -3.348 1 87.44 166 GLU B CA 1
ATOM 3396 C C . GLU B 1 166 ? -1.675 12.023 -2.752 1 87.44 166 GLU B C 1
ATOM 3398 O O . GLU B 1 166 ? -2.873 12.18 -2.992 1 87.44 166 GLU B O 1
ATOM 3403 N N . GLU B 1 167 ? -1.256 11.062 -2.023 1 85.75 167 GLU B N 1
ATOM 3404 C CA . GLU B 1 167 ? -2.145 10.094 -1.389 1 85.75 167 GLU B CA 1
ATOM 3405 C C . GLU B 1 167 ? -3.23 10.789 -0.574 1 85.75 167 GLU B C 1
ATOM 3407 O O . GLU B 1 167 ? -4.391 10.375 -0.595 1 85.75 167 GLU B O 1
ATOM 3412 N N . TYR B 1 168 ? -2.902 11.875 0.004 1 92.38 168 TYR B N 1
ATOM 3413 C CA . TYR B 1 168 ? -3.842 12.508 0.92 1 92.38 168 TYR B CA 1
ATOM 3414 C C . TYR B 1 168 ? -4.66 13.578 0.207 1 92.38 168 TYR B C 1
ATOM 3416 O O . TYR B 1 168 ? -5.648 14.078 0.748 1 92.38 168 TYR B O 1
ATOM 3424 N N . GLU B 1 169 ? -4.266 13.922 -1.023 1 93.12 169 GLU B N 1
ATOM 3425 C CA . GLU B 1 169 ? -5.121 14.781 -1.839 1 93.12 169 GLU B CA 1
ATOM 3426 C C . GLU B 1 169 ? -6.484 14.133 -2.074 1 93.12 169 GLU B C 1
ATOM 3428 O O . GLU B 1 169 ? -7.488 14.836 -2.227 1 93.12 169 GLU B O 1
ATOM 3433 N N . HIS B 1 170 ? -6.531 12.82 -1.956 1 87.12 170 HIS B N 1
ATOM 3434 C CA . HIS B 1 170 ? -7.742 12.07 -2.268 1 87.12 170 HIS B CA 1
ATOM 3435 C C . HIS B 1 170 ? -8.781 12.211 -1.161 1 87.12 170 HIS B C 1
ATOM 3437 O O . HIS B 1 170 ? -9.945 11.852 -1.346 1 87.12 170 HIS B O 1
ATOM 3443 N N . LEU B 1 171 ? -8.398 12.781 -0.092 1 94.25 171 LEU B N 1
ATOM 3444 C CA . LEU B 1 171 ? -9.359 13.07 0.969 1 94.25 171 LEU B CA 1
ATOM 3445 C C . LEU B 1 171 ? -10.234 14.266 0.599 1 94.25 171 LEU B C 1
ATOM 3447 O O . LEU B 1 171 ? -11.219 14.555 1.28 1 94.25 171 LEU B O 1
ATOM 3451 N N . PHE B 1 172 ? -9.859 14.906 -0.512 1 96.19 172 PHE B N 1
ATOM 3452 C CA . PHE B 1 172 ? -10.531 16.109 -0.961 1 96.19 172 PHE B CA 1
ATOM 3453 C C . PHE B 1 172 ? -10.883 16.031 -2.443 1 96.19 172 PHE B C 1
ATOM 3455 O O . PHE B 1 172 ? -10.32 15.203 -3.166 1 96.19 172 PHE B O 1
ATOM 3462 N N . ASP B 1 173 ? -11.914 16.844 -2.838 1 94.31 173 ASP B N 1
ATOM 3463 C CA . ASP B 1 173 ? -11.984 17.188 -4.254 1 94.31 173 ASP B CA 1
ATOM 3464 C C . ASP B 1 173 ? -10.859 18.125 -4.648 1 94.31 173 ASP B C 1
ATOM 3466 O O . ASP B 1 173 ? -11.031 19.359 -4.652 1 94.31 173 ASP B O 1
ATOM 3470 N N . TRP B 1 174 ? -9.773 17.562 -5.031 1 93.62 174 TRP B N 1
ATOM 3471 C CA . TRP B 1 174 ? -8.547 18.344 -5.172 1 93.62 174 TRP B CA 1
ATOM 3472 C C . TRP B 1 174 ? -8.633 19.281 -6.363 1 93.62 174 TRP B C 1
ATOM 3474 O O . TRP B 1 174 ? -8.062 20.375 -6.336 1 93.62 174 TRP B O 1
ATOM 3484 N N . LYS B 1 175 ? -9.336 18.859 -7.367 1 92.56 175 LYS B N 1
ATOM 3485 C CA . LYS B 1 175 ? -9.57 19.766 -8.492 1 92.56 175 LYS B CA 1
ATOM 3486 C C . LYS B 1 175 ? -10.273 21.047 -8.031 1 92.56 175 LYS B C 1
ATOM 3488 O O . LYS B 1 175 ? -9.891 22.141 -8.438 1 92.56 175 LYS B O 1
ATOM 3493 N N . ARG B 1 176 ? -11.219 20.844 -7.27 1 97 176 ARG B N 1
ATOM 3494 C CA . ARG B 1 176 ? -11.961 22 -6.754 1 97 176 ARG B CA 1
ATOM 3495 C C . ARG B 1 176 ? -11.086 22.828 -5.828 1 97 176 ARG B C 1
ATOM 3497 O O . ARG B 1 176 ? -11.133 24.062 -5.867 1 97 176 ARG B O 1
ATOM 3504 N N . VAL B 1 177 ? -10.289 22.203 -4.973 1 98.25 177 VAL B N 1
ATOM 3505 C CA . VAL B 1 177 ? -9.367 22.922 -4.102 1 98.25 177 VAL B CA 1
ATOM 3506 C C . VAL B 1 177 ? -8.461 23.812 -4.938 1 98.25 177 VAL B C 1
ATOM 3508 O O . VAL B 1 177 ? -8.375 25.031 -4.691 1 98.25 177 VAL B O 1
ATOM 3511 N N . CYS B 1 178 ? -7.926 23.312 -5.988 1 97.38 178 CYS B N 1
ATOM 3512 C CA . CYS B 1 178 ? -6.988 24.047 -6.832 1 97.38 178 CYS B CA 1
ATOM 3513 C C . CYS B 1 178 ? -7.688 25.172 -7.578 1 97.38 178 CYS B C 1
ATOM 3515 O O . CYS B 1 178 ? -7.055 26.156 -7.957 1 97.38 178 CYS B O 1
ATOM 3517 N N . LYS B 1 179 ? -8.898 24.984 -7.805 1 98.06 179 LYS B N 1
ATOM 3518 C CA . LYS B 1 179 ? -9.68 26 -8.508 1 98.06 179 LYS B CA 1
ATOM 3519 C C . LYS B 1 179 ? -10.039 27.156 -7.582 1 98.06 179 LYS B C 1
ATOM 3521 O O . LYS B 1 179 ? -10.07 28.312 -8.008 1 98.06 179 LYS B O 1
ATOM 3526 N N . GLU B 1 180 ? -10.227 26.859 -6.363 1 98.5 180 GLU B N 1
ATOM 3527 C CA . GLU B 1 180 ? -10.859 27.844 -5.488 1 98.5 180 GLU B CA 1
ATOM 3528 C C . GLU B 1 180 ? -9.836 28.531 -4.594 1 98.5 180 GLU B C 1
ATOM 3530 O O . GLU B 1 180 ? -10.117 29.578 -4 1 98.5 180 GLU B O 1
ATOM 3535 N N . VAL B 1 181 ? -8.688 27.938 -4.449 1 98.62 181 VAL B N 1
ATOM 3536 C CA . VAL B 1 181 ? -7.629 28.578 -3.678 1 98.62 181 VAL B CA 1
ATOM 3537 C C . VAL B 1 181 ? -6.301 28.438 -4.414 1 98.62 181 VAL B C 1
ATOM 3539 O O . VAL B 1 181 ? -6.191 27.688 -5.379 1 98.62 181 VAL B O 1
ATOM 3542 N N . THR B 1 182 ? -5.281 29.219 -4.012 1 98.56 182 THR B N 1
ATOM 3543 C CA . THR B 1 182 ? -3.947 29.109 -4.59 1 98.56 182 THR B CA 1
ATOM 3544 C C . THR B 1 182 ? -3.123 28.062 -3.842 1 98.56 182 THR B C 1
ATOM 3546 O O . THR B 1 182 ? -2.787 28.25 -2.672 1 98.56 182 THR B O 1
ATOM 3549 N N . VAL B 1 183 ? -2.857 26.984 -4.578 1 98.69 183 VAL B N 1
ATOM 3550 C CA . VAL B 1 183 ? -2.072 25.922 -3.969 1 98.69 183 VAL B CA 1
ATOM 3551 C C . VAL B 1 183 ? -0.604 26.062 -4.363 1 98.69 183 VAL B C 1
ATOM 3553 O O . VAL B 1 183 ? -0.275 26.109 -5.551 1 98.69 183 VAL B O 1
ATOM 3556 N N . VAL B 1 184 ? 0.294 26.203 -3.365 1 98.69 184 VAL B N 1
ATOM 3557 C CA . VAL B 1 184 ? 1.739 26.203 -3.564 1 98.69 184 VAL B CA 1
ATOM 3558 C C . VAL B 1 184 ? 2.338 24.922 -3.004 1 98.69 184 VAL B C 1
ATOM 3560 O O . VAL B 1 184 ? 2.137 24.594 -1.832 1 98.69 184 VAL B O 1
ATOM 3563 N N . GLN B 1 185 ? 3.006 24.188 -3.871 1 98.5 185 GLN B N 1
ATOM 3564 C CA . GLN B 1 185 ? 3.561 22.906 -3.453 1 98.5 185 GLN B CA 1
ATOM 3565 C C . GLN B 1 185 ? 5.07 22.859 -3.666 1 98.5 185 GLN B C 1
ATOM 3567 O O . GLN B 1 185 ? 5.539 22.578 -4.77 1 98.5 185 GLN B O 1
ATOM 3572 N N . PRO B 1 186 ? 5.863 23.016 -2.578 1 98.5 186 PRO B N 1
ATOM 3573 C CA . PRO B 1 186 ? 7.309 22.797 -2.682 1 98.5 186 PRO B CA 1
ATOM 3574 C C . PRO B 1 186 ? 7.664 21.359 -3.008 1 98.5 186 PRO B C 1
ATOM 3576 O O . PRO B 1 186 ? 7.07 20.422 -2.449 1 98.5 186 PRO B O 1
ATOM 3579 N N . LEU B 1 187 ? 8.562 21.234 -3.939 1 98.25 187 LEU B N 1
ATOM 3580 C CA . LEU B 1 187 ? 9.055 19.922 -4.332 1 98.25 187 LEU B CA 1
ATOM 3581 C C . LEU B 1 187 ? 10.539 19.781 -4.031 1 98.25 187 LEU B C 1
ATOM 3583 O O . LEU B 1 187 ? 11.305 20.734 -4.184 1 98.25 187 LEU B O 1
ATOM 3587 N N . PHE B 1 188 ? 10.945 18.578 -3.611 1 98.5 188 PHE B N 1
ATOM 3588 C CA . PHE B 1 188 ? 12.305 18.359 -3.135 1 98.5 188 PHE B CA 1
ATOM 3589 C C . PHE B 1 188 ? 12.992 17.281 -3.965 1 98.5 188 PHE B C 1
ATOM 3591 O O . PHE B 1 188 ? 12.531 16.141 -4.02 1 98.5 188 PHE B O 1
ATOM 3598 N N . TYR B 1 189 ? 14.141 17.688 -4.57 1 98.12 189 TYR B N 1
ATOM 3599 C CA . TYR B 1 189 ? 14.828 16.781 -5.484 1 98.12 189 TYR B CA 1
ATOM 3600 C C . TYR B 1 189 ? 16.297 16.609 -5.09 1 98.12 189 TYR B C 1
ATOM 3602 O O . TYR B 1 189 ? 16.906 17.547 -4.566 1 98.12 189 TYR B O 1
ATOM 3610 N N . VAL B 1 190 ? 16.797 15.438 -5.332 1 97.56 190 VAL B N 1
ATOM 3611 C CA . VAL B 1 190 ? 18.234 15.18 -5.242 1 97.56 190 VAL B CA 1
ATOM 3612 C C . VAL B 1 190 ? 18.828 15.07 -6.648 1 97.56 190 VAL B C 1
ATOM 3614 O O . VAL B 1 190 ? 18.312 14.344 -7.496 1 97.56 190 VAL B O 1
ATOM 3617 N N . ARG B 1 191 ? 19.859 15.766 -6.902 1 96.5 191 ARG B N 1
ATOM 3618 C CA . ARG B 1 191 ? 20.562 15.656 -8.18 1 96.5 191 ARG B CA 1
ATOM 3619 C C . ARG B 1 191 ? 21.391 14.383 -8.234 1 96.5 191 ARG B C 1
ATOM 3621 O O . ARG B 1 191 ? 22.25 14.148 -7.367 1 96.5 191 ARG B O 1
ATOM 3628 N N . GLN B 1 192 ? 21.141 13.656 -9.289 1 94.81 192 GLN B N 1
ATOM 3629 C CA . GLN B 1 192 ? 21.859 12.406 -9.477 1 94.81 192 GLN B CA 1
ATOM 3630 C C . GLN B 1 192 ? 23.188 12.641 -10.195 1 94.81 192 GLN B C 1
ATOM 3632 O O . GLN B 1 192 ? 23.438 13.727 -10.719 1 94.81 192 GLN B O 1
ATOM 3637 N N . LYS B 1 193 ? 24.031 11.578 -10.25 1 93 193 LYS B N 1
ATOM 3638 C CA . LYS B 1 193 ? 25.328 11.656 -10.891 1 93 193 LYS B CA 1
ATOM 3639 C C . LYS B 1 193 ? 25.203 12.023 -12.367 1 93 193 LYS B C 1
ATOM 3641 O O . LYS B 1 193 ? 26.047 12.734 -12.914 1 93 193 LYS B O 1
ATOM 3646 N N . ASP B 1 194 ? 24.094 11.625 -12.969 1 92.88 194 ASP B N 1
ATOM 3647 C CA . ASP B 1 194 ? 23.906 11.852 -14.398 1 92.88 194 ASP B CA 1
ATOM 3648 C C . ASP B 1 194 ? 23.234 13.203 -14.648 1 92.88 194 ASP B C 1
ATOM 3650 O O . ASP B 1 194 ? 22.891 13.531 -15.781 1 92.88 194 ASP B O 1
ATOM 3654 N N . GLY B 1 195 ? 23.016 13.953 -13.664 1 92.12 195 GLY B N 1
ATOM 3655 C CA . GLY B 1 195 ? 22.469 15.297 -13.797 1 92.12 195 GLY B CA 1
ATOM 3656 C C . GLY B 1 195 ? 20.969 15.344 -13.617 1 92.12 195 GLY B C 1
ATOM 3657 O O . GLY B 1 195 ? 20.391 16.422 -13.414 1 92.12 195 GLY B O 1
ATOM 3658 N N . ARG B 1 196 ? 20.406 14.18 -13.594 1 94.81 196 ARG B N 1
ATOM 3659 C CA . ARG B 1 196 ? 18.953 14.156 -13.477 1 94.81 196 ARG B CA 1
ATOM 3660 C C . ARG B 1 196 ? 18.516 14.398 -12.039 1 94.81 196 ARG B C 1
ATOM 3662 O O . ARG B 1 196 ? 19.266 14.141 -11.102 1 94.81 196 ARG B O 1
ATOM 3669 N N . LEU B 1 197 ? 17.25 15 -11.875 1 96.06 197 LEU B N 1
ATOM 3670 C CA . LEU B 1 197 ? 16.656 15.234 -10.562 1 96.06 197 LEU B CA 1
ATOM 3671 C C . LEU B 1 197 ? 15.734 14.086 -10.172 1 96.06 197 LEU B C 1
ATOM 3673 O O . LEU B 1 197 ? 14.914 13.641 -10.984 1 96.06 197 LEU B O 1
ATOM 3677 N N . LYS B 1 198 ? 15.977 13.625 -8.984 1 96.19 198 LYS B N 1
ATOM 3678 C CA . LYS B 1 198 ? 15.148 12.531 -8.508 1 96.19 198 LYS B CA 1
ATOM 3679 C C . LYS B 1 198 ? 14.523 12.867 -7.156 1 96.19 198 LYS B C 1
ATOM 3681 O O . LYS B 1 198 ? 15.195 13.391 -6.266 1 96.19 198 LYS B O 1
ATOM 3686 N N . MET B 1 199 ? 13.203 12.578 -7.066 1 95.75 199 MET B N 1
ATOM 3687 C CA . MET B 1 199 ? 12.539 12.703 -5.77 1 95.75 199 MET B CA 1
ATOM 3688 C C . MET B 1 199 ? 12.695 11.422 -4.957 1 95.75 199 MET B C 1
ATOM 3690 O O . MET B 1 199 ? 12.312 10.344 -5.414 1 95.75 199 MET B O 1
ATOM 3694 N N . GLN B 1 200 ? 13.312 11.523 -3.83 1 95.12 200 GLN B N 1
ATOM 3695 C CA . GLN B 1 200 ? 13.414 10.398 -2.902 1 95.12 200 GLN B CA 1
ATOM 3696 C C . GLN B 1 200 ? 12.469 10.578 -1.72 1 95.12 200 GLN B C 1
ATOM 3698 O O . GLN B 1 200 ? 12.555 11.562 -0.989 1 95.12 200 GLN B O 1
ATOM 3703 N N . ALA B 1 201 ? 11.609 9.609 -1.469 1 94.56 201 ALA B N 1
ATOM 3704 C CA . ALA B 1 201 ? 10.484 9.711 -0.542 1 94.56 201 ALA B CA 1
ATOM 3705 C C . ALA B 1 201 ? 10.961 10.094 0.857 1 94.56 201 ALA B C 1
ATOM 3707 O O . ALA B 1 201 ? 10.367 10.961 1.508 1 94.56 201 ALA B O 1
ATOM 3708 N N . VAL B 1 202 ? 12.031 9.43 1.319 1 95.19 202 VAL B N 1
ATOM 3709 C CA . VAL B 1 202 ? 12.516 9.672 2.672 1 95.19 202 VAL B CA 1
ATOM 3710 C C . VAL B 1 202 ? 12.938 11.133 2.812 1 95.19 202 VAL B C 1
ATOM 3712 O O . VAL B 1 202 ? 12.617 11.789 3.807 1 95.19 202 VAL B O 1
ATOM 3715 N N . TRP B 1 203 ? 13.594 11.656 1.814 1 97.06 203 TRP B N 1
ATOM 3716 C CA . TRP B 1 203 ? 14.055 13.047 1.846 1 97.06 203 TRP B CA 1
ATOM 3717 C C . TRP B 1 203 ? 12.883 14.008 1.694 1 97.06 203 TRP B C 1
ATOM 3719 O O . TRP B 1 203 ? 12.836 15.047 2.365 1 97.06 203 TRP B O 1
ATOM 3729 N N . ALA B 1 204 ? 12.055 13.695 0.776 1 97.88 204 ALA B N 1
ATOM 3730 C CA . ALA B 1 204 ? 10.883 14.547 0.593 1 97.88 204 ALA B CA 1
ATOM 3731 C C . ALA B 1 204 ? 10.109 14.703 1.9 1 97.88 204 ALA B C 1
ATOM 3733 O O . ALA B 1 204 ? 9.758 15.82 2.289 1 97.88 204 ALA B O 1
ATOM 3734 N N . LYS B 1 205 ? 9.891 13.609 2.641 1 98.19 205 LYS B N 1
ATOM 3735 C CA . LYS B 1 205 ? 9.18 13.648 3.916 1 98.19 205 LYS B CA 1
ATOM 3736 C C . LYS B 1 205 ? 9.953 14.461 4.949 1 98.19 205 LYS B C 1
ATOM 3738 O O . LYS B 1 205 ? 9.367 15.273 5.672 1 98.19 205 LYS B O 1
ATOM 3743 N N . SER B 1 206 ? 11.266 14.219 4.977 1 98.56 206 SER B N 1
ATOM 3744 C CA . SER B 1 206 ? 12.109 14.969 5.906 1 98.56 206 SER B CA 1
ATOM 3745 C C . SER B 1 206 ? 12 16.469 5.668 1 98.56 206 SER B C 1
ATOM 3747 O O . SER B 1 206 ? 11.805 17.234 6.609 1 98.56 206 SER B O 1
ATOM 3749 N N . CYS B 1 207 ? 12.062 16.828 4.41 1 98.81 207 CYS B N 1
ATOM 3750 C CA . CYS B 1 207 ? 12.047 18.234 4.051 1 98.81 207 CYS B CA 1
ATOM 3751 C C . CYS B 1 207 ? 10.68 18.844 4.324 1 98.81 207 CYS B C 1
ATOM 3753 O O . CYS B 1 207 ? 10.586 20 4.738 1 98.81 207 CYS B O 1
ATOM 3755 N N . ARG B 1 208 ? 9.633 18.141 4.141 1 98.75 208 ARG B N 1
ATOM 3756 C CA . ARG B 1 208 ? 8.305 18.656 4.449 1 98.75 208 ARG B CA 1
ATOM 3757 C C . ARG B 1 208 ? 8.164 18.984 5.934 1 98.75 208 ARG B C 1
ATOM 3759 O O . ARG B 1 208 ? 7.68 20.047 6.301 1 98.75 208 ARG B O 1
ATOM 3766 N N . GLY B 1 209 ? 8.648 18.047 6.77 1 98.88 209 GLY B N 1
ATOM 3767 C CA . GLY B 1 209 ? 8.633 18.312 8.203 1 98.88 209 GLY B CA 1
ATOM 3768 C C . GLY B 1 209 ? 9.492 19.5 8.594 1 98.88 209 GLY B C 1
ATOM 3769 O O . GLY B 1 209 ? 9.055 20.375 9.352 1 98.88 209 GLY B O 1
ATOM 3770 N N . ALA B 1 210 ? 10.695 19.578 8.031 1 98.94 210 ALA B N 1
ATOM 3771 C CA . ALA B 1 210 ? 11.625 20.656 8.336 1 98.94 210 ALA B CA 1
ATOM 3772 C C . ALA B 1 210 ? 11.086 22 7.871 1 98.94 210 ALA B C 1
ATOM 3774 O O . ALA B 1 210 ? 11.289 23.031 8.531 1 98.94 210 ALA B O 1
ATOM 3775 N N . MET B 1 211 ? 10.438 21.984 6.754 1 98.94 211 MET B N 1
ATOM 3776 C CA . MET B 1 211 ? 9.914 23.234 6.242 1 98.94 211 MET B CA 1
ATOM 3777 C C . MET B 1 211 ? 8.75 23.734 7.102 1 98.94 211 MET B C 1
ATOM 3779 O O . MET B 1 211 ? 8.617 24.938 7.344 1 98.94 211 MET B O 1
ATOM 3783 N N . VAL B 1 212 ? 7.906 22.797 7.543 1 98.94 212 VAL B N 1
ATOM 3784 C CA . VAL B 1 212 ? 6.863 23.203 8.477 1 98.94 212 VAL B CA 1
ATOM 3785 C C . VAL B 1 212 ? 7.496 23.875 9.695 1 98.94 212 VAL B C 1
ATOM 3787 O O . VAL B 1 212 ? 7.059 24.953 10.117 1 98.94 212 VAL B O 1
ATOM 3790 N N . ARG B 1 213 ? 8.531 23.281 10.219 1 98.88 213 ARG B N 1
ATOM 3791 C CA . ARG B 1 213 ? 9.227 23.875 11.352 1 98.88 213 ARG B CA 1
ATOM 3792 C C . ARG B 1 213 ? 9.742 25.266 11.023 1 98.88 213 ARG B C 1
ATOM 3794 O O . ARG B 1 213 ? 9.586 26.203 11.812 1 98.88 213 ARG B O 1
ATOM 3801 N N . PHE B 1 214 ? 10.359 25.391 9.875 1 98.88 214 PHE B N 1
ATOM 3802 C CA . PHE B 1 214 ? 10.906 26.656 9.422 1 98.88 214 PHE B CA 1
ATOM 3803 C C . PHE B 1 214 ? 9.828 27.734 9.375 1 98.88 214 PHE B C 1
ATOM 3805 O O . PHE B 1 214 ? 10.031 28.859 9.852 1 98.88 214 PHE B O 1
ATOM 3812 N N . ILE B 1 215 ? 8.703 27.375 8.891 1 98.88 215 ILE B N 1
ATOM 3813 C CA . ILE B 1 215 ? 7.578 28.297 8.758 1 98.88 215 ILE B CA 1
ATOM 3814 C C . ILE B 1 215 ? 7.07 28.688 10.141 1 98.88 215 ILE B C 1
ATOM 3816 O O . ILE B 1 215 ? 6.859 29.875 10.422 1 98.88 215 ILE B O 1
ATOM 3820 N N . LEU B 1 216 ? 6.941 27.719 11.008 1 98.75 216 LEU B N 1
ATOM 3821 C CA . LEU B 1 216 ? 6.375 27.969 12.328 1 98.75 216 LEU B CA 1
ATOM 3822 C C . LEU B 1 216 ? 7.312 28.828 13.172 1 98.75 216 LEU B C 1
ATOM 3824 O O . LEU B 1 216 ? 6.875 29.781 13.828 1 98.75 216 LEU B O 1
ATOM 3828 N N . ASN B 1 217 ? 8.539 28.516 13.078 1 98.25 217 ASN B N 1
ATOM 3829 C CA . ASN B 1 217 ? 9.523 29.234 13.891 1 98.25 217 ASN B CA 1
ATOM 3830 C C . ASN B 1 217 ? 9.672 30.688 13.445 1 98.25 217 ASN B C 1
ATOM 3832 O O . ASN B 1 217 ? 9.914 31.562 14.266 1 98.25 217 ASN B O 1
ATOM 3836 N N . ASN B 1 218 ? 9.523 30.891 12.164 1 98.12 218 ASN B N 1
ATOM 3837 C CA . ASN B 1 218 ? 9.75 32.25 11.625 1 98.12 218 ASN B CA 1
ATOM 3838 C C . ASN B 1 218 ? 8.43 32.938 11.336 1 98.12 218 ASN B C 1
ATOM 3840 O O . ASN B 1 218 ? 8.422 34.094 10.891 1 98.12 218 ASN B O 1
ATOM 3844 N N . ARG B 1 219 ? 7.344 32.281 11.586 1 97.44 219 ARG B N 1
ATOM 3845 C CA . ARG B 1 219 ? 5.996 32.781 11.383 1 97.44 219 ARG B CA 1
ATOM 3846 C C . ARG B 1 219 ? 5.844 33.375 9.977 1 97.44 219 ARG B C 1
ATOM 3848 O O . ARG B 1 219 ? 5.422 34.531 9.812 1 97.44 219 ARG B O 1
ATOM 3855 N N . LEU B 1 220 ? 6.242 32.562 9.016 1 97.75 220 LEU B N 1
ATOM 3856 C CA . LEU B 1 220 ? 6.137 33 7.629 1 97.75 220 LEU B CA 1
ATOM 3857 C C . LEU B 1 220 ? 4.68 33.219 7.238 1 97.75 220 LEU B C 1
ATOM 3859 O O . LEU B 1 220 ? 3.797 32.469 7.645 1 97.75 220 LEU B O 1
ATOM 3863 N N . VAL B 1 221 ? 4.465 34.25 6.363 1 94.81 221 VAL B N 1
ATOM 3864 C CA . VAL B 1 221 ? 3.092 34.594 6.016 1 94.81 221 VAL B CA 1
ATOM 3865 C C . VAL B 1 221 ? 2.896 34.5 4.504 1 94.81 221 VAL B C 1
ATOM 3867 O O . VAL B 1 221 ? 1.763 34.469 4.02 1 94.81 221 VAL B O 1
ATOM 3870 N N . THR B 1 222 ? 4.074 34.312 3.795 1 95.75 222 THR B N 1
ATOM 3871 C CA . THR B 1 222 ? 3.955 34.219 2.346 1 95.75 222 THR B CA 1
ATOM 3872 C C . THR B 1 222 ? 4.832 33.094 1.819 1 95.75 222 THR B C 1
ATOM 3874 O O . THR B 1 222 ? 5.875 32.781 2.4 1 95.75 222 THR B O 1
ATOM 3877 N N . PRO B 1 223 ? 4.449 32.5 0.654 1 96.94 223 PRO B N 1
ATOM 3878 C CA . PRO B 1 223 ? 5.262 31.422 0.074 1 96.94 223 PRO B CA 1
ATOM 3879 C C . PRO B 1 223 ? 6.621 31.906 -0.415 1 96.94 223 PRO B C 1
ATOM 3881 O O . PRO B 1 223 ? 7.582 31.141 -0.455 1 96.94 223 PRO B O 1
ATOM 3884 N N . GLU B 1 224 ? 6.762 33.188 -0.752 1 95.81 224 GLU B N 1
ATOM 3885 C CA . GLU B 1 224 ? 8.016 33.75 -1.261 1 95.81 224 GLU B CA 1
ATOM 3886 C C . GLU B 1 224 ? 9.133 33.625 -0.224 1 95.81 224 GLU B C 1
ATOM 3888 O O . GLU B 1 224 ? 10.297 33.438 -0.578 1 95.81 224 GLU B O 1
ATOM 3893 N N . GLU B 1 225 ? 8.727 33.656 0.968 1 97.62 225 GLU B N 1
ATOM 3894 C CA . GLU B 1 225 ? 9.688 33.594 2.064 1 97.62 225 GLU B CA 1
ATOM 3895 C C . GLU B 1 225 ? 10.312 32.219 2.172 1 97.62 225 GLU B C 1
ATOM 3897 O O . GLU B 1 225 ? 11.336 32.031 2.838 1 97.62 225 GLU B O 1
ATOM 3902 N N . LEU B 1 226 ? 9.812 31.203 1.484 1 98.19 226 LEU B N 1
ATOM 3903 C CA . LEU B 1 226 ? 10.312 29.844 1.524 1 98.19 226 LEU B CA 1
ATOM 3904 C C . LEU B 1 226 ? 11.688 29.75 0.874 1 98.19 226 LEU B C 1
ATOM 3906 O O . LEU B 1 226 ? 12.414 28.766 1.079 1 98.19 226 LEU B O 1
ATOM 3910 N N . SER B 1 227 ? 12.023 30.719 0.083 1 97.88 227 SER B N 1
ATOM 3911 C CA . SER B 1 227 ? 13.289 30.672 -0.633 1 97.88 227 SER B CA 1
ATOM 3912 C C . SER B 1 227 ? 14.469 30.672 0.335 1 97.88 227 SER B C 1
ATOM 3914 O O . SER B 1 227 ? 15.578 30.281 -0.031 1 97.88 227 SER B O 1
ATOM 3916 N N . ALA B 1 228 ? 14.219 31.109 1.556 1 98.12 228 ALA B N 1
ATOM 3917 C CA . ALA B 1 228 ? 15.273 31.172 2.564 1 98.12 228 ALA B CA 1
ATOM 3918 C C . ALA B 1 228 ? 15.469 29.812 3.24 1 98.12 228 ALA B C 1
ATOM 3920 O O . ALA B 1 228 ? 16.406 29.625 4.016 1 98.12 228 ALA B O 1
ATOM 3921 N N . PHE B 1 229 ? 14.609 28.859 2.936 1 98.56 229 PHE B N 1
ATOM 3922 C CA . PHE B 1 229 ? 14.672 27.531 3.553 1 98.56 229 PHE B CA 1
ATOM 3923 C C . PHE B 1 229 ? 15.93 26.797 3.119 1 98.56 229 PHE B C 1
ATOM 3925 O O . PHE B 1 229 ? 16.297 26.812 1.939 1 98.56 229 PHE B O 1
ATOM 3932 N N . ASN B 1 230 ? 16.609 26.281 4.117 1 97.81 230 ASN B N 1
ATOM 3933 C CA . ASN B 1 230 ? 17.766 25.406 3.926 1 97.81 230 ASN B CA 1
ATOM 3934 C C . ASN B 1 230 ? 17.75 24.234 4.914 1 97.81 230 ASN B C 1
ATOM 3936 O O . ASN B 1 230 ? 17.641 24.453 6.125 1 97.81 230 ASN B O 1
ATOM 3940 N N . TYR B 1 231 ? 17.922 23.031 4.336 1 98.12 231 TYR B N 1
ATOM 3941 C CA . TYR B 1 231 ? 17.891 21.859 5.207 1 98.12 231 TYR B CA 1
ATOM 3942 C C . TYR B 1 231 ? 18.656 20.703 4.578 1 98.12 231 TYR B C 1
ATOM 3944 O O . TYR B 1 231 ? 18.281 20.219 3.508 1 98.12 231 TYR B O 1
ATOM 3952 N N . GLU B 1 232 ? 19.719 20.25 5.199 1 97.25 232 GLU B N 1
ATOM 3953 C CA . GLU B 1 232 ? 20.5 19.094 4.77 1 97.25 232 GLU B CA 1
ATOM 3954 C C . GLU B 1 232 ? 20.906 19.219 3.301 1 97.25 232 GLU B C 1
ATOM 3956 O O . GLU B 1 232 ? 20.812 18.25 2.543 1 97.25 232 GLU B O 1
ATOM 3961 N N . GLY B 1 233 ? 21.188 20.375 2.904 1 97.31 233 GLY B N 1
ATOM 3962 C CA . GLY B 1 233 ? 21.688 20.609 1.555 1 97.31 233 GLY B CA 1
ATOM 3963 C C . GLY B 1 233 ? 20.594 20.984 0.573 1 97.31 233 GLY B C 1
ATOM 3964 O O . GLY B 1 233 ? 20.875 21.359 -0.564 1 97.31 233 GLY B O 1
ATOM 3965 N N . PHE B 1 234 ? 19.375 20.875 0.914 1 98.5 234 PHE B N 1
ATOM 3966 C CA . PHE B 1 234 ? 18.281 21.312 0.057 1 98.5 234 PHE B CA 1
ATOM 3967 C C . PHE B 1 234 ? 18.125 22.828 0.096 1 98.5 234 PHE B C 1
ATOM 3969 O O . PHE B 1 234 ? 18 23.422 1.172 1 98.5 234 PHE B O 1
ATOM 3976 N N . GLU B 1 235 ? 18.156 23.438 -1.079 1 98.12 235 GLU B N 1
ATOM 3977 C CA . GLU B 1 235 ? 17.984 24.875 -1.212 1 98.12 235 GLU B CA 1
ATOM 3978 C C . GLU B 1 235 ? 17.094 25.219 -2.402 1 98.12 235 GLU B C 1
ATOM 3980 O O . GLU B 1 235 ? 16.969 24.438 -3.342 1 98.12 235 GLU B O 1
ATOM 3985 N N . TYR B 1 236 ? 16.578 26.391 -2.277 1 98.31 236 TYR B N 1
ATOM 3986 C CA . TYR B 1 236 ? 15.727 26.875 -3.355 1 98.31 236 TYR B CA 1
ATOM 3987 C C . TYR B 1 236 ? 16.5 26.984 -4.664 1 98.31 236 TYR B C 1
ATOM 3989 O O . TYR B 1 236 ? 17.625 27.5 -4.688 1 98.31 236 TYR B O 1
ATOM 3997 N N . ALA B 1 237 ? 15.914 26.375 -5.695 1 97.31 237 ALA B N 1
ATOM 3998 C CA . ALA B 1 237 ? 16.469 26.469 -7.043 1 97.31 237 ALA B CA 1
ATOM 3999 C C . ALA B 1 237 ? 15.609 27.375 -7.926 1 97.31 237 ALA B C 1
ATOM 4001 O O . ALA B 1 237 ? 14.711 26.906 -8.617 1 97.31 237 ALA B O 1
ATOM 4002 N N . PRO B 1 238 ? 15.984 28.594 -8.102 1 94.62 238 PRO B N 1
ATOM 4003 C CA . PRO B 1 238 ? 15.102 29.578 -8.727 1 94.62 238 PRO B CA 1
ATOM 4004 C C . PRO B 1 238 ? 14.859 29.297 -10.211 1 94.62 238 PRO B C 1
ATOM 4006 O O . PRO B 1 238 ? 13.867 29.75 -10.773 1 94.62 238 PRO B O 1
ATOM 4009 N N . LEU B 1 239 ? 15.734 28.562 -10.852 1 94.31 239 LEU B N 1
ATOM 4010 C CA . LEU B 1 239 ? 15.609 28.328 -12.289 1 94.31 239 LEU B CA 1
ATOM 4011 C C . LEU B 1 239 ? 14.773 27.078 -12.57 1 94.31 239 LEU B C 1
ATOM 4013 O O . LEU B 1 239 ? 14.492 26.766 -13.727 1 94.31 239 LEU B O 1
ATOM 4017 N N . LEU B 1 240 ? 14.398 26.422 -11.492 1 95.31 240 LEU B N 1
ATOM 4018 C CA . LEU B 1 240 ? 13.625 25.203 -11.641 1 95.31 240 LEU B CA 1
ATOM 4019 C C . LEU B 1 240 ? 12.227 25.375 -11.047 1 95.31 240 LEU B C 1
ATOM 4021 O O . LEU B 1 240 ? 12.031 26.156 -10.117 1 95.31 240 LEU B O 1
ATOM 4025 N N . GLY B 1 241 ? 11.273 24.625 -11.617 1 94.44 241 GLY B N 1
ATOM 4026 C CA . GLY B 1 241 ? 9.898 24.719 -11.141 1 94.44 241 GLY B CA 1
ATOM 4027 C C . GLY B 1 241 ? 9.203 26 -11.547 1 94.44 241 GLY B C 1
ATOM 4028 O O . GLY B 1 241 ? 9.508 26.578 -12.594 1 94.44 241 GLY B O 1
ATOM 4029 N N . ASP B 1 242 ? 8.102 26.344 -10.844 1 94.31 242 ASP B N 1
ATOM 4030 C CA . ASP B 1 242 ? 7.352 27.578 -11.062 1 94.31 242 ASP B CA 1
ATOM 4031 C C . ASP B 1 242 ? 6.828 28.141 -9.742 1 94.31 242 ASP B C 1
ATOM 4033 O O . ASP B 1 242 ? 7.18 27.641 -8.664 1 94.31 242 ASP B O 1
ATOM 4037 N N . ALA B 1 243 ? 6.137 29.219 -9.812 1 92.62 243 ALA B N 1
ATOM 4038 C CA . ALA B 1 243 ? 5.707 29.938 -8.617 1 92.62 243 ALA B CA 1
ATOM 4039 C C . ALA B 1 243 ? 4.871 29.047 -7.711 1 92.62 243 ALA B C 1
ATOM 4041 O O . ALA B 1 243 ? 4.934 29.156 -6.484 1 92.62 243 ALA B O 1
ATOM 4042 N N . ASN B 1 244 ? 4.113 28.141 -8.273 1 96.62 244 ASN B N 1
ATOM 4043 C CA . ASN B 1 244 ? 3.238 27.281 -7.492 1 96.62 244 ASN B CA 1
ATOM 4044 C C . ASN B 1 244 ? 3.932 25.969 -7.121 1 96.62 244 ASN B C 1
ATOM 4046 O O . ASN B 1 244 ? 3.434 25.219 -6.285 1 96.62 244 ASN B O 1
ATOM 4050 N N . ASN B 1 245 ? 5.074 25.734 -7.766 1 97.5 245 ASN B N 1
ATOM 4051 C CA . ASN B 1 245 ? 5.855 24.531 -7.492 1 97.5 245 ASN B CA 1
ATOM 4052 C C . ASN B 1 245 ? 7.344 24.844 -7.359 1 97.5 245 ASN B C 1
ATOM 4054 O O . ASN B 1 245 ? 8.156 24.375 -8.148 1 97.5 245 ASN B O 1
ATOM 4058 N N . PRO B 1 246 ? 7.664 25.641 -6.309 1 98.12 246 PRO B N 1
ATOM 4059 C CA . PRO B 1 246 ? 9.094 25.922 -6.117 1 98.12 246 PRO B CA 1
ATOM 4060 C C . PRO B 1 246 ? 9.898 24.656 -5.832 1 98.12 246 PRO B C 1
ATOM 4062 O O . PRO B 1 246 ? 9.461 23.781 -5.07 1 98.12 246 PRO B O 1
ATOM 4065 N N . HIS B 1 247 ? 11.055 24.562 -6.473 1 98.31 247 HIS B N 1
ATOM 4066 C CA . HIS B 1 247 ? 11.914 23.391 -6.324 1 98.31 247 HIS B CA 1
ATOM 4067 C C . HIS B 1 247 ? 13.055 23.656 -5.348 1 98.31 247 HIS B C 1
ATOM 4069 O O . HIS B 1 247 ? 13.641 24.734 -5.363 1 98.31 247 HIS B O 1
ATOM 4075 N N . PHE B 1 248 ? 13.25 22.734 -4.531 1 98.69 248 PHE B N 1
ATOM 4076 C CA . PHE B 1 248 ? 14.414 22.703 -3.66 1 98.69 248 PHE B CA 1
ATOM 4077 C C . PHE B 1 248 ? 15.305 21.516 -4.004 1 98.69 248 PHE B C 1
ATOM 4079 O O . PHE B 1 248 ? 14.828 20.375 -4.082 1 98.69 248 PHE B O 1
ATOM 4086 N N . VAL B 1 249 ? 16.547 21.797 -4.176 1 98.31 249 VAL B N 1
ATOM 4087 C CA . VAL B 1 249 ? 17.406 20.766 -4.758 1 98.31 249 VAL B CA 1
ATOM 4088 C C . VAL B 1 249 ? 18.641 20.562 -3.881 1 98.31 249 VAL B C 1
ATOM 4090 O O . VAL B 1 249 ? 19.25 21.531 -3.434 1 98.31 249 VAL B O 1
ATOM 4093 N N . ARG B 1 250 ? 18.844 19.281 -3.535 1 97.69 250 ARG B N 1
ATOM 4094 C CA . ARG B 1 250 ? 20.094 18.875 -2.912 1 97.69 250 ARG B CA 1
ATOM 4095 C C . ARG B 1 250 ? 21.109 18.422 -3.961 1 97.69 250 ARG B C 1
ATOM 4097 O O . ARG B 1 250 ? 20.891 17.422 -4.656 1 97.69 250 ARG B O 1
ATOM 4104 N N . GLU B 1 251 ? 22.203 19.109 -4.031 1 92.62 251 GLU B N 1
ATOM 4105 C CA . GLU B 1 251 ? 23.203 18.812 -5.059 1 92.62 251 GLU B CA 1
ATOM 4106 C C . GLU B 1 251 ? 24.094 17.641 -4.645 1 92.62 251 GLU B C 1
ATOM 4108 O O . GLU B 1 251 ? 24.234 17.359 -3.455 1 92.62 251 GLU B O 1
ATOM 4113 N N . PHE B 1 252 ? 24.406 16.766 -5.695 1 78.12 252 PHE B N 1
ATOM 4114 C CA . PHE B 1 252 ? 25.359 15.688 -5.465 1 78.12 252 PHE B CA 1
ATOM 4115 C C . PHE B 1 252 ? 26.688 16.234 -4.957 1 78.12 252 PHE B C 1
ATOM 4117 O O . PHE B 1 252 ? 27.234 17.188 -5.516 1 78.12 252 PHE B O 1
ATOM 4124 N N . ILE B 1 253 ? 27 16.031 -3.814 1 57.25 253 ILE B N 1
ATOM 4125 C CA . ILE B 1 253 ? 28.344 16.438 -3.43 1 57.25 253 ILE B CA 1
ATOM 4126 C C . ILE B 1 253 ? 29.359 15.461 -4.027 1 57.25 253 ILE B C 1
ATOM 4128 O O . ILE B 1 253 ? 29.281 14.25 -3.783 1 57.25 253 ILE B O 1
ATOM 4132 N N . LYS B 1 254 ? 30 15.766 -5.145 1 44.19 254 LYS B N 1
ATOM 4133 C CA . LYS B 1 254 ? 31.156 15.031 -5.66 1 44.19 254 LYS B CA 1
ATOM 4134 C C . LYS B 1 254 ? 32.156 14.719 -4.543 1 44.19 254 LYS B C 1
ATOM 4136 O O . LYS B 1 254 ? 32.438 15.562 -3.688 1 44.19 254 LYS B O 1
#

Sequence (508 aa):
MQILLANAKIMFGKADRKPISTPLFQTVADTLAAEMARMDVEELARQLDCSKKIAAENWQRYHNFMAAEKMPALLAYNGQAYKHLRADTLSDEALEYAQKHLWITCFLYGLLRPMDGIVPYRMEHCVTIEATNDKPIHQFWKDRLTDVLIDSVKADDGILLHLSTEEYEHLFDWKRVCKEVTVVQPLFYVRQKDGRLKMQAVWAKSCRGAMVRFILNNRLVTPEELSAFNYEGFEYAPLLGDANNPHFVREFIKMQILLANAKIMFGKADRKPISTPLFQTVADTLAAEMARMDVEELARQLDCSKKIAAENWQRYHNFMAAEKMPALLAYNGQAYKHLRADTLSDEALEYAQKHLWITCFLYGLLRPMDGIVPYRMEHCVTIEATNDKPIHQFWKDRLTDVLIDSVKADDGILLHLSTEEYEHLFDWKRVCKEVTVVQPLFYVRQKDGRLKMQAVWAKSCRGAMVRFILNNRLVTPEELSAFNYEGFEYAPLLGDANNPHFVREFIK

Secondary structure (DSSP, 8-state):
-EEEEE--SSB-S--SSPP-B--TTHHHHHHHHHHHHTS-HHHHHHHHT--HHHHHHHHHHHHTTTTSPPEEHHHHB-SHHHHHHTGGG--HHHHHHHHHHEEEEETTTEEE-TTBEE------TT-B-GGGTTSBHHHHHHHHHHHHHHHHHHHTTSEEEEES-HHHHTTS-HHHHHHHSEEE--EEEEE-TTS-EE--HHHHHHHHHHHHHHHHHHT--SGGGGGG-EETTEEEEEEEEETTEEEEEE----/-EEEEE--SSB-S--SSPP-B--TTHHHHHHHHHHHHTS-HHHHHHHHT--HHHHHHHHHHHHTTTTSPPEEHHHHB-SHHHHHHTGGG--HHHHHHHHHHEEEEETTTEEE-TTBEE------TT-B-GGGTTSBHHHHHHHHHHHHHHHHHHHTTSEEEEES-HHHHTTS-HHHHHHHSEEE--EEEEE-TTS-EE--HHHHHHHHHHHHHHHHHHT--SGGGGGG-EETTEEEEEEEEETTEEEEEE----

Foldseek 3Di:
DAEEAEFAQDWDQDDPDAFDAAQPQVVLLLVVLQVLLPDDLVVQCVLLVHDSVVSVVQNVCSVCFVVGGWFFRLRTGDDLLSVLLVPVPDDPQLLVLQQLHYWYADLRRGIDGRRHTGGRHGHDQQRADVSLVRGGSLQSQAVPCACVVQVSCVVAPQEYEYLYDPVRCSSYPVVVSVVRGQAAYEAEWEQDPVRDTDGDPSVSSSLSSNLSNVCSRVVDDDPVVSQPDDDPQWHWDPVDDDPRYTYTYRYPDD/DAEEAEFAQDWDQDDPDAFDAAQPQVVLLLVVLQVLLPDDLVVQCVLLVHDSVVSVVQNVCSVCFVVGGWFFRLRTGDDLLSVLLVPVPDDPQLLVLQQLHYWYADLRRGIDGRRHTGGRHGDDQQRADVSLVRGGSLQSQAVPCACVVQVSCVVAPQEYEYLYDPVRCSSYPVVVSVVRGQAAYEAEWEQDPVRDTDGDPSVSSSLSSNLSNVCSRVVDDDPVVSQPDDDPQWHWDPVDDDPRYTYTYRYDDD

Solvent-accessible surface area (backbone atoms only — not comparable to full-atom values): 26338 Å² total; per-residue (Å²): 74,29,36,38,31,60,65,46,76,45,56,42,91,68,56,96,54,73,40,83,43,67,41,84,36,47,70,58,28,50,52,47,36,54,58,58,39,71,47,54,45,69,54,39,12,61,54,52,69,48,52,63,68,57,16,45,56,38,44,53,33,34,66,38,54,88,76,52,73,54,18,16,43,56,56,30,40,59,28,64,25,40,67,44,29,41,54,88,72,56,52,70,66,26,49,53,48,32,48,75,27,35,36,34,41,43,69,62,49,47,49,30,38,35,36,14,42,41,64,64,67,78,70,39,55,61,30,60,41,73,82,41,74,50,27,34,36,30,63,48,36,18,79,65,40,32,60,54,52,48,50,55,23,53,73,58,73,28,31,36,38,45,47,52,54,74,81,62,45,51,34,30,53,49,68,57,46,56,70,75,33,49,59,31,33,70,42,51,30,36,36,42,98,87,67,48,74,40,73,46,68,71,56,39,35,28,49,35,15,34,47,51,36,53,36,34,72,63,61,61,67,53,78,75,66,54,57,74,48,70,57,96,64,27,29,55,34,89,91,40,71,45,92,45,33,40,28,24,41,23,71,62,79,127,76,30,34,37,30,58,64,44,76,46,56,42,91,68,55,95,53,74,41,84,44,68,41,84,36,45,70,58,28,50,50,48,36,52,56,57,39,72,45,50,46,68,56,39,12,61,53,52,68,48,52,63,68,58,18,45,54,40,43,54,32,35,67,37,54,87,76,51,72,56,17,16,43,56,57,30,39,59,27,62,25,41,66,44,30,43,56,88,73,54,49,71,68,25,48,54,49,32,48,74,28,36,36,33,39,44,70,61,51,49,50,31,38,35,38,15,43,42,63,62,66,80,70,38,56,61,30,60,43,72,84,41,72,50,27,34,36,30,63,50,35,17,79,64,41,33,60,55,53,50,51,55,24,52,72,59,74,29,31,35,38,45,46,53,55,75,81,61,42,51,34,30,53,48,71,57,47,56,71,74,34,46,59,32,33,71,41,49,30,35,36,42,96,86,66,48,76,40,75,48,69,72,57,37,35,28,48,36,16,34,47,51,35,51,35,36,72,66,61,62,67,54,77,76,63,53,56,74,47,72,58,96,63,26,30,56,36,88,92,41,72,46,92,45,33,40,28,24,41,22,69,62,79,128

Radius of gyration: 25.22 Å; Cα contacts (8 Å, |Δi|>4): 967; chains: 2; bounding box: 53×70×56 Å

pLDDT: mean 95.82, std 5.53, range [43.97, 98.94]

Organism: NCBI:txid165179

Nearest PDB structures (foldseek):
  5caj-assembly2_B  TM=9.079E-01  e=1.074E-25  Escherichia coli K-12
  8qnl-assembly1_D  TM=3.135E-01  e=3.079E+00  Pseudomonas aeruginosa PAO1
  5caj-assembly2_B  TM=9.078E-01  e=7.647E-26  Escherichia coli K-12
  8qnl-assembly1_D  TM=3.133E-01  e=3.099E+00  Pseudomonas aeruginosa PAO1

InterPro domains:
  IPR005583 DNA-binding and peroxide stress resistance protein YaaA [MF_00652] (1-251)
  IPR005583 DNA-binding and peroxide stress resistance protein YaaA [PF03883] (1-238)
  IPR005583 DNA-binding and peroxide stress resistance protein YaaA [PTHR30283] (1-251)